Protein AF-A0A7S2F363-F1 (afdb_monomer)

Mean predicted aligned error: 21.93 Å

pLDDT: mean 71.65, std 20.18, range [25.98, 97.44]

Foldseek 3Di:
DDDDDDDDDDDDDDDDDDDDDDDDDDDDDDDDDDDDDDDDDPVPPVVVVVVVVVVVVVVVVVVVVVVVVVVVPPPPVVPVPVVVVVVVVVVVVVVVVVVVVVVVVVVVVVVVVVVVVVVVVVVVVVVVVVVVVVVVVVVVVVVVVVVVVVVVVVVVVVVVVVVVVVVVVVVVVVVVVVLVVVLVVLVVLLVVLVVQLVVLVVVLVVLVVVLVVLVVVLVVLVVQLVVLVVLLVVLVVQLVVLVVQLVVLVVVLVVLVVVLVVLVVVPDDPDDDDDPVSVVVSVVSVVVSVVSVVSSVVSVVSNVVSVVSNVVSVVSSVVSVVVSVVSVVVSVVSVVVSVVSVVVSVVSVVSSVVSVVVSVVVVVVVVVVVVVVVVVVVVVPPVVVVVVPDDDDDPVVVCVVVVVPPPDDPPPVPVVVVVVVVVVVVVCVPPPD

Organism: NCBI:txid41880

Secondary structure (DSSP, 8-state):
----------------------------------------TTTTHHHHHHHHHHHHHHHHHHHHHHHHHHHHSSSSSSHHHHHHHHHHHHHHHHHHHHHHHHHHHHHHHHHHHHHHHHHHHHHHHHHHHHHHHHHHHHHHHHHHHHHHHHHHHHHHHHHHHHHHHHHHHHHHHHHHHHHHHHHHHHHHHHHHHHHHHHHHHHHHHHHHHHHHHHHHHHHHHHHHHHHHHHHHHHHHHHHHHHHHHHHHHHHHHHHHHHHHHHHHHHH--TTSPPPHHHHHHHHHHHHHHHHHHHHHHHHHHHHHHHHHHHHHHHHHHHHHHHHHHHHHHHHHHHHHHHHHHHHHHHHHHHHHHHHHHHHHHHHHHHHHHHHHHHHHHHHHT-HHHHTT-S--S-THHHHTTGGGS---TTTHHHHHHHHHHHHHHHHHHHHT-

Solvent-accessible surface area (backbone atoms only — not comparable to full-atom values): 24637 Å² total; per-residue (Å²): 142,85,76,90,84,83,86,83,87,88,90,83,91,83,92,87,79,91,78,91,82,88,88,82,87,95,84,86,83,87,87,84,91,86,88,88,86,88,87,69,87,77,68,60,71,74,54,59,69,62,54,64,61,59,56,61,65,54,62,60,60,58,56,62,59,60,61,61,60,63,66,64,63,66,66,64,68,67,66,64,64,66,63,62,62,62,59,58,57,56,57,56,62,52,53,56,61,50,51,57,52,52,53,54,51,54,54,51,52,52,51,54,53,50,52,52,52,51,51,50,52,53,50,53,53,49,51,51,49,52,53,50,52,52,50,52,50,52,51,52,51,51,49,53,53,49,52,54,49,51,54,50,50,50,52,50,48,52,52,50,52,50,49,53,49,53,53,52,53,49,50,51,51,52,53,52,52,51,50,54,51,52,50,50,52,51,55,51,48,39,51,52,35,47,52,53,31,54,52,39,52,51,56,47,49,55,50,49,60,50,46,54,52,46,52,54,50,36,53,53,33,50,52,52,31,52,51,30,50,50,49,31,49,55,26,48,54,47,31,52,51,27,50,52,48,23,53,49,32,42,51,50,21,52,51,41,43,52,48,41,51,48,53,52,66,72,68,55,61,99,85,60,85,79,51,73,67,61,51,50,55,50,51,53,41,48,52,52,25,50,54,32,44,50,51,20,51,53,27,48,53,50,26,54,55,25,52,53,46,31,53,51,27,50,54,47,32,51,53,34,48,53,53,32,54,52,40,51,49,53,48,53,52,48,51,54,53,47,55,53,42,51,50,54,32,51,55,31,48,52,48,33,52,52,47,51,51,51,55,54,51,49,54,52,52,50,51,52,52,49,50,53,51,48,55,48,49,54,62,73,64,41,71,83,62,63,76,73,71,66,90,67,76,71,69,64,75,75,48,60,70,62,64,72,77,64,85,55,93,78,61,69,68,59,59,54,54,56,52,51,53,56,54,53,52,52,52,47,71,74,64,78,118

Radius of gyration: 97.36 Å; Cα contacts (8 Å, |Δi|>4): 107; chains: 1; bounding box: 162×43×306 Å

Sequence (433 aa):
YAEAKAAPAPPAQHIAGAGSETDTFAAAIAKANTQAQPVSTEQMQARDELMMKRQKEADERAREFMAIKIEQSMTSAAMTKEKAEDEAILMAGERIRAEERAEAASAKAKILKQEAANAATARAMAEQRAANAAAEIANAEAYKAATARQEAEEAAAFARAAIARAEAEAAAAAAKAKMFEDEAAQAARLRADSEALAKAQADLKDLEDVRERRNGEVEMRKQSYLAAKEELKIATDWQAQCRAAEKAASAEAQSEVRGAVSQYMLKVPKFKPIDAATAAAAAESNAHAIAKMQAAAAASIARTQADDRLATANARLAAEGEALSKAEADVTALEWIRARRQQDVEDKMRAVNRTEQLLHADDVKQRAQAAVKEARAEMEDTPKLKAASEPTKPFWEKHAETLREFASPTGAGLVTAAGLCAVFVMRKVLTGV

Structure (mmCIF, N/CA/C/O backbone):
data_AF-A0A7S2F363-F1
#
_entry.id   AF-A0A7S2F363-F1
#
loop_
_atom_site.group_PDB
_atom_site.id
_atom_site.type_symbol
_atom_site.label_atom_id
_atom_site.label_alt_id
_atom_site.label_comp_id
_atom_site.label_asym_id
_atom_site.label_entity_id
_atom_site.label_seq_id
_atom_site.pdbx_PDB_ins_code
_atom_site.Cartn_x
_atom_site.Cartn_y
_atom_site.Cartn_z
_atom_site.occupancy
_atom_site.B_iso_or_equiv
_atom_site.auth_seq_id
_atom_site.auth_comp_id
_atom_site.auth_asym_id
_atom_site.auth_atom_id
_atom_site.pdbx_PDB_model_num
ATOM 1 N N . TYR A 1 1 ? 16.192 -12.929 -134.058 1.00 30.72 1 TYR A N 1
ATOM 2 C CA . TYR A 1 1 ? 14.959 -12.149 -133.867 1.00 30.72 1 TYR A CA 1
ATOM 3 C C . TYR A 1 1 ? 15.319 -10.959 -133.010 1.00 30.72 1 TYR A C 1
ATOM 5 O O . TYR A 1 1 ? 15.537 -11.147 -131.828 1.00 30.72 1 TYR A O 1
ATOM 13 N N . ALA A 1 2 ? 15.489 -9.738 -133.467 1.00 35.12 2 ALA A N 1
ATOM 14 C CA . ALA A 1 2 ? 15.580 -9.026 -134.741 1.00 35.12 2 ALA A CA 1
ATOM 15 C C . ALA A 1 2 ? 15.988 -7.618 -134.234 1.00 35.12 2 ALA A C 1
ATOM 17 O O . ALA A 1 2 ? 15.571 -7.237 -133.145 1.00 35.12 2 ALA A O 1
ATOM 18 N N . GLU A 1 3 ? 16.795 -6.772 -134.840 1.00 33.91 3 GLU A N 1
ATOM 19 C CA . GLU A 1 3 ? 17.474 -6.663 -136.121 1.00 33.91 3 GLU A CA 1
ATOM 20 C C . GLU A 1 3 ? 18.351 -5.400 -135.923 1.00 33.91 3 GLU A C 1
ATOM 22 O O . GLU A 1 3 ? 17.949 -4.487 -135.209 1.00 33.91 3 GLU A O 1
ATOM 27 N N . ALA A 1 4 ? 19.628 -5.427 -136.314 1.00 33.91 4 ALA A N 1
ATOM 28 C CA . ALA A 1 4 ? 20.129 -4.789 -137.545 1.00 33.91 4 ALA A CA 1
ATOM 29 C C . ALA A 1 4 ? 20.331 -3.265 -137.386 1.00 33.91 4 ALA A C 1
ATOM 31 O O . ALA A 1 4 ? 19.511 -2.584 -136.798 1.00 33.91 4 ALA A O 1
ATOM 32 N N . LYS A 1 5 ? 21.363 -2.600 -137.905 1.00 37.81 5 LYS A N 1
ATOM 33 C CA . LYS A 1 5 ? 22.385 -2.839 -138.947 1.00 37.81 5 LYS A CA 1
ATOM 34 C C . LYS A 1 5 ? 23.301 -1.585 -138.853 1.00 37.81 5 LYS A C 1
ATOM 36 O O . LYS A 1 5 ? 22.843 -0.560 -138.371 1.00 37.81 5 LYS A O 1
ATOM 41 N N . ALA A 1 6 ? 24.553 -1.510 -139.284 1.00 31.09 6 ALA A N 1
ATOM 42 C CA . ALA A 1 6 ? 25.345 -2.340 -140.170 1.00 31.09 6 ALA A CA 1
ATOM 43 C C . ALA A 1 6 ? 26.842 -2.074 -139.904 1.00 31.09 6 ALA A C 1
ATOM 45 O O . ALA A 1 6 ? 27.252 -0.950 -139.625 1.00 31.09 6 ALA A O 1
ATOM 46 N N . ALA A 1 7 ? 27.633 -3.134 -140.023 1.00 30.81 7 ALA A N 1
ATOM 47 C CA . ALA A 1 7 ? 29.084 -3.142 -140.221 1.00 30.81 7 ALA A CA 1
ATOM 48 C C . ALA A 1 7 ? 29.372 -3.129 -141.758 1.00 30.81 7 ALA A C 1
ATOM 50 O O . ALA A 1 7 ? 28.411 -3.016 -142.521 1.00 30.81 7 ALA A O 1
ATOM 51 N N . PRO A 1 8 ? 30.558 -3.509 -142.282 1.00 47.50 8 PRO A N 1
ATOM 52 C CA . PRO A 1 8 ? 31.946 -3.053 -142.074 1.00 47.50 8 PRO A CA 1
ATOM 53 C C . PRO A 1 8 ? 32.723 -2.821 -143.416 1.00 47.50 8 PRO A C 1
ATOM 55 O O . PRO A 1 8 ? 32.196 -3.067 -144.493 1.00 47.50 8 PRO A O 1
ATOM 58 N N . ALA A 1 9 ? 34.024 -2.495 -143.298 1.00 29.30 9 ALA A N 1
ATOM 59 C CA . ALA A 1 9 ? 35.161 -2.971 -144.129 1.00 29.30 9 ALA A CA 1
ATOM 60 C C . ALA A 1 9 ? 35.413 -2.414 -145.575 1.00 29.30 9 ALA A C 1
ATOM 62 O O . ALA A 1 9 ? 34.496 -1.917 -146.220 1.00 29.30 9 ALA A O 1
ATOM 63 N N . PRO A 1 10 ? 36.684 -2.463 -146.070 1.00 53.19 10 PRO A N 1
ATOM 64 C CA . PRO A 1 10 ? 37.189 -1.856 -147.325 1.00 53.19 10 PRO A CA 1
ATOM 65 C C . PRO A 1 10 ? 36.992 -2.812 -148.536 1.00 53.19 10 PRO A C 1
ATOM 67 O O . PRO A 1 10 ? 36.489 -3.913 -148.299 1.00 53.19 10 PRO A O 1
ATOM 70 N N . PRO A 1 11 ? 37.344 -2.488 -149.815 1.00 43.69 11 PRO A N 1
ATOM 71 C CA . PRO A 1 11 ? 38.712 -2.707 -150.341 1.00 43.69 11 PRO A CA 1
ATOM 72 C C . PRO A 1 11 ? 39.072 -1.918 -151.644 1.00 43.69 11 PRO A C 1
ATOM 74 O O . PRO A 1 11 ? 38.485 -0.898 -151.986 1.00 43.69 11 PRO A O 1
ATOM 77 N N . ALA A 1 12 ? 40.101 -2.420 -152.329 1.00 28.88 12 ALA A N 1
ATOM 78 C CA . ALA A 1 12 ? 40.838 -1.920 -153.480 1.00 28.88 12 ALA A CA 1
ATOM 79 C C . ALA A 1 12 ? 40.192 -2.115 -154.879 1.00 28.88 12 ALA A C 1
ATOM 81 O O . ALA A 1 12 ? 39.302 -2.938 -155.051 1.00 28.88 12 ALA A O 1
ATOM 82 N N . GLN A 1 13 ? 40.826 -1.442 -155.860 1.00 32.53 13 GLN A N 1
ATOM 83 C CA . GLN A 1 13 ? 41.046 -1.798 -157.283 1.00 32.53 13 GLN A CA 1
ATOM 84 C C . GLN A 1 13 ? 39.892 -1.768 -158.309 1.00 32.53 13 GLN A C 1
ATOM 86 O O . GLN A 1 13 ? 38.873 -2.414 -158.134 1.00 32.53 13 GLN A O 1
ATOM 91 N N . HIS A 1 14 ? 40.139 -1.069 -159.435 1.00 29.86 14 HIS A N 1
ATOM 92 C CA . HIS A 1 14 ? 40.053 -1.493 -160.860 1.00 29.86 14 HIS A CA 1
ATOM 93 C C . HIS A 1 14 ? 40.362 -0.246 -161.740 1.00 29.86 14 HIS A C 1
ATOM 95 O O . HIS A 1 14 ? 39.794 0.811 -161.495 1.00 29.86 14 HIS A O 1
ATOM 101 N N . ILE A 1 15 ? 41.429 -0.175 -162.555 1.00 33.16 15 ILE A N 1
ATOM 102 C CA . ILE A 1 15 ? 41.731 -0.800 -163.871 1.00 33.16 15 ILE A CA 1
ATOM 103 C C . ILE A 1 15 ? 40.830 -0.316 -165.025 1.00 33.16 15 ILE A C 1
ATOM 105 O O . ILE A 1 15 ? 39.644 -0.620 -165.023 1.00 33.16 15 ILE A O 1
ATOM 109 N N . ALA A 1 16 ? 41.446 0.320 -166.039 1.00 32.62 16 ALA A N 1
ATOM 110 C CA . ALA A 1 16 ? 41.262 0.137 -167.501 1.00 32.62 16 ALA A CA 1
ATOM 111 C C . ALA A 1 16 ? 42.072 1.234 -168.243 1.00 32.62 16 ALA A C 1
ATOM 113 O O . ALA A 1 16 ? 42.054 2.374 -167.796 1.00 32.62 16 ALA A O 1
ATOM 114 N N . GLY A 1 17 ? 42.806 1.037 -169.345 1.00 31.83 17 GLY A N 1
ATOM 115 C CA . GLY A 1 17 ? 43.078 -0.094 -170.246 1.00 31.83 17 GLY A CA 1
ATOM 116 C C . GLY A 1 17 ? 44.178 0.334 -171.255 1.00 31.83 17 GLY A C 1
ATOM 117 O O . GLY A 1 17 ? 44.363 1.531 -171.453 1.00 31.83 17 GLY A O 1
ATOM 118 N N . ALA A 1 18 ? 45.050 -0.593 -171.691 1.00 29.47 18 ALA A N 1
ATOM 119 C CA . ALA A 1 18 ? 45.116 -1.201 -173.049 1.00 29.47 18 ALA A CA 1
ATOM 120 C C . ALA A 1 18 ? 45.854 -0.330 -174.104 1.00 29.47 18 ALA A C 1
ATOM 122 O O . ALA A 1 18 ? 45.587 0.861 -174.163 1.00 29.47 18 ALA A O 1
ATOM 123 N N . GLY A 1 19 ? 46.773 -0.772 -174.982 1.00 29.69 19 GLY A N 1
ATOM 124 C 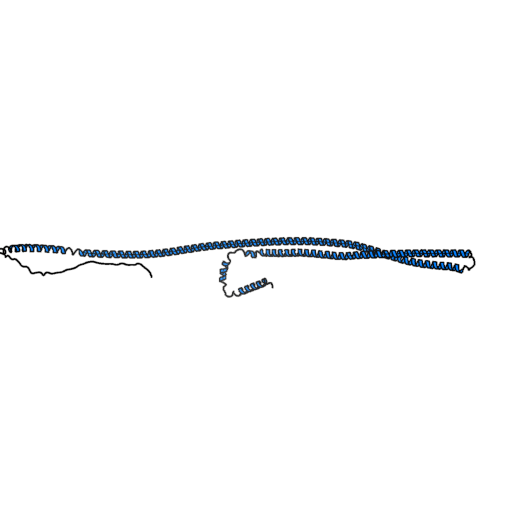CA . GLY A 1 19 ? 47.445 -2.034 -175.396 1.00 29.69 19 GLY A CA 1
ATOM 125 C C . GLY A 1 19 ? 48.731 -1.627 -176.188 1.00 29.69 19 GLY A C 1
ATOM 126 O O . GLY A 1 19 ? 48.880 -0.440 -176.476 1.00 29.69 19 GLY A O 1
ATOM 127 N N . SER A 1 20 ? 49.815 -2.414 -176.346 1.00 32.28 20 SER A N 1
ATOM 128 C CA . SER A 1 20 ? 50.048 -3.576 -177.258 1.00 32.28 20 SER A CA 1
ATOM 129 C C . SER A 1 20 ? 49.763 -3.232 -178.747 1.00 32.28 20 SER A C 1
ATOM 131 O O . SER A 1 20 ? 48.789 -2.536 -179.001 1.00 32.28 20 SER A O 1
ATOM 133 N N . GLU A 1 21 ? 50.532 -3.538 -179.809 1.00 34.28 21 GLU A N 1
ATOM 134 C CA . GLU A 1 21 ? 51.587 -4.506 -180.216 1.00 34.28 21 GLU A CA 1
ATOM 135 C C . GLU A 1 21 ? 52.270 -3.942 -181.506 1.00 34.28 21 GLU A C 1
ATOM 137 O O . GLU A 1 21 ? 51.662 -3.134 -182.204 1.00 34.28 21 GLU A O 1
ATOM 142 N N . THR A 1 22 ? 53.587 -4.051 -181.738 1.00 42.12 22 THR A N 1
ATOM 143 C CA . THR A 1 22 ? 54.342 -5.023 -182.587 1.00 42.12 22 THR A CA 1
ATOM 144 C C . THR A 1 22 ? 53.749 -5.496 -183.931 1.00 42.12 22 THR A C 1
ATOM 146 O O . THR A 1 22 ? 52.581 -5.848 -184.012 1.00 42.12 22 THR A O 1
ATOM 149 N N . ASP A 1 23 ? 54.669 -5.628 -184.911 1.00 30.81 23 ASP A N 1
ATOM 150 C CA . ASP A 1 23 ? 54.629 -6.411 -186.169 1.00 30.81 23 ASP A CA 1
ATOM 151 C C . ASP A 1 23 ? 53.897 -5.769 -187.378 1.00 30.81 23 ASP A C 1
ATOM 153 O O . ASP A 1 23 ? 52.834 -5.194 -187.235 1.00 30.81 23 ASP A O 1
ATOM 157 N N . THR A 1 24 ? 54.357 -5.801 -188.641 1.00 35.69 24 THR A N 1
ATOM 158 C CA . THR A 1 24 ? 55.306 -6.686 -189.337 1.00 35.69 24 THR A CA 1
ATOM 159 C C . THR A 1 24 ? 55.639 -6.152 -190.763 1.00 35.69 24 THR A C 1
ATOM 161 O O . THR A 1 24 ? 54.810 -5.511 -191.398 1.00 35.69 24 THR A O 1
ATOM 164 N N . PHE A 1 25 ? 56.824 -6.512 -191.288 1.00 25.98 25 PHE A N 1
ATOM 165 C CA . PHE A 1 25 ? 57.025 -7.213 -192.581 1.00 25.98 25 PHE A CA 1
ATOM 166 C C . PHE A 1 25 ? 57.008 -6.454 -193.927 1.00 25.98 25 PHE A C 1
ATOM 168 O O . PHE A 1 25 ? 56.018 -5.904 -194.400 1.00 25.98 25 PHE A O 1
ATOM 175 N N . ALA A 1 26 ? 58.144 -6.579 -194.619 1.00 29.16 26 ALA A N 1
ATOM 176 C CA . ALA A 1 26 ? 58.324 -6.319 -196.036 1.00 29.16 26 ALA A CA 1
ATOM 177 C C . ALA A 1 26 ? 57.862 -7.530 -196.872 1.00 29.16 26 ALA A C 1
ATOM 179 O O . ALA A 1 26 ? 58.549 -8.547 -196.905 1.00 29.16 26 ALA A O 1
ATOM 180 N N . ALA A 1 27 ? 56.737 -7.397 -197.581 1.00 30.34 27 ALA A N 1
ATOM 181 C CA . ALA A 1 27 ? 56.429 -8.131 -198.815 1.00 30.34 27 ALA A CA 1
ATOM 182 C C . ALA A 1 27 ? 55.226 -7.491 -199.538 1.00 30.34 27 ALA A C 1
ATOM 184 O O . ALA A 1 27 ? 54.081 -7.871 -199.318 1.00 30.34 27 ALA A O 1
ATOM 185 N N . ALA A 1 28 ? 55.490 -6.540 -200.437 1.00 29.30 28 ALA A N 1
ATOM 186 C CA . ALA A 1 28 ? 54.578 -6.195 -201.529 1.00 29.30 28 ALA A CA 1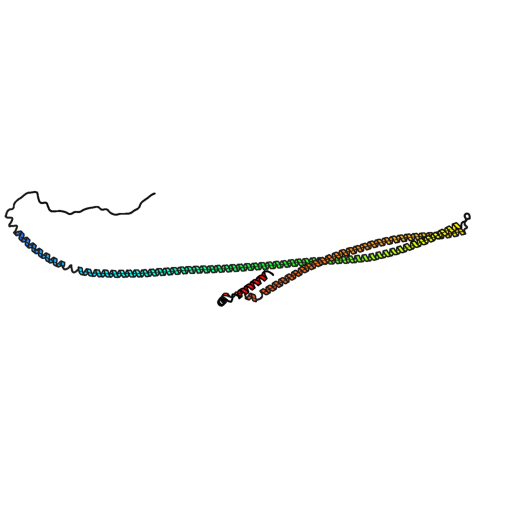
ATOM 187 C C . ALA A 1 28 ? 55.383 -5.634 -202.715 1.00 29.30 28 ALA A C 1
ATOM 189 O O . ALA A 1 28 ? 55.576 -4.429 -202.854 1.00 29.30 28 ALA A O 1
ATOM 190 N N . ILE A 1 29 ? 55.868 -6.539 -203.571 1.00 30.20 29 ILE A N 1
ATOM 191 C CA . ILE A 1 29 ? 56.180 -6.252 -204.976 1.00 30.20 29 ILE A CA 1
ATOM 192 C C . ILE A 1 29 ? 55.090 -6.900 -205.844 1.00 30.20 29 ILE A C 1
ATOM 194 O O . ILE A 1 29 ? 54.723 -8.050 -205.619 1.00 30.20 29 ILE A O 1
ATOM 198 N N . ALA A 1 30 ? 54.697 -6.142 -206.878 1.00 32.69 30 ALA A N 1
ATOM 199 C CA . ALA A 1 30 ? 53.810 -6.421 -208.017 1.00 32.69 30 ALA A CA 1
ATOM 200 C C . ALA A 1 30 ? 52.297 -6.276 -207.730 1.00 32.69 30 ALA A C 1
ATOM 202 O O . ALA A 1 30 ? 51.738 -6.999 -206.921 1.00 32.69 30 ALA A O 1
ATOM 203 N N . LYS A 1 31 ? 51.543 -5.394 -208.411 1.00 32.84 31 LYS A N 1
ATOM 204 C CA . LYS A 1 31 ? 51.574 -5.116 -209.859 1.00 32.84 31 LYS A CA 1
ATOM 205 C C . LYS A 1 31 ? 50.820 -3.811 -210.200 1.00 32.84 31 LYS A C 1
ATOM 207 O O . LYS A 1 31 ? 49.642 -3.722 -209.885 1.00 32.84 31 LYS A O 1
ATOM 212 N N . ALA A 1 32 ? 51.454 -2.877 -210.923 1.00 30.23 32 ALA A N 1
ATOM 213 C CA . ALA A 1 32 ? 50.827 -2.050 -211.971 1.00 30.23 32 ALA A CA 1
ATOM 214 C C . ALA A 1 32 ? 51.894 -1.278 -212.789 1.00 30.23 32 ALA A C 1
ATOM 216 O O . ALA A 1 32 ? 52.526 -0.345 -212.310 1.00 30.23 32 ALA A O 1
ATOM 217 N N . ASN A 1 33 ? 52.075 -1.735 -214.029 1.00 31.98 33 ASN A N 1
ATOM 218 C CA . ASN A 1 33 ? 52.731 -1.128 -215.204 1.00 31.98 33 ASN A CA 1
ATOM 219 C C . ASN A 1 33 ? 52.212 0.313 -215.471 1.00 31.98 33 ASN A C 1
ATOM 221 O O . ASN A 1 33 ? 51.023 0.541 -215.285 1.00 31.98 33 ASN A O 1
ATOM 225 N N . THR A 1 34 ? 52.950 1.347 -215.901 1.00 35.16 34 THR A N 1
ATOM 226 C CA . THR A 1 34 ? 53.708 1.641 -217.153 1.00 35.16 34 THR A CA 1
ATOM 227 C C . THR A 1 34 ? 54.268 3.087 -216.974 1.00 35.16 34 THR A C 1
ATOM 229 O O . THR A 1 34 ? 53.689 3.835 -216.197 1.00 35.16 34 THR A O 1
ATOM 232 N N . GLN A 1 35 ? 55.380 3.584 -217.536 1.00 31.14 35 GLN A N 1
ATOM 233 C CA . GLN A 1 35 ? 55.722 3.836 -218.946 1.00 31.14 35 GLN A CA 1
ATOM 234 C C . GLN A 1 35 ? 57.232 4.162 -219.069 1.00 31.14 35 GLN A C 1
ATOM 236 O O . GLN A 1 35 ? 57.840 4.712 -218.155 1.00 31.14 35 GLN A O 1
ATOM 241 N N . ALA A 1 36 ? 57.815 3.825 -220.220 1.00 38.19 36 ALA A N 1
ATOM 242 C CA . ALA A 1 36 ? 59.229 3.954 -220.574 1.00 38.19 36 ALA A CA 1
ATOM 243 C C . ALA A 1 36 ? 59.560 5.274 -221.293 1.00 38.19 36 ALA A C 1
ATOM 245 O O . ALA A 1 36 ? 58.709 5.742 -222.041 1.00 38.19 36 ALA A O 1
ATOM 246 N N . GLN A 1 37 ? 60.811 5.760 -221.197 1.00 29.47 37 GLN A N 1
ATOM 247 C CA . GLN A 1 37 ? 61.539 6.421 -222.303 1.00 29.47 37 GLN A CA 1
ATOM 248 C C . GLN A 1 37 ? 63.076 6.240 -222.168 1.00 29.47 37 GLN A C 1
ATOM 250 O O . GLN A 1 37 ? 63.566 6.169 -221.039 1.00 29.47 37 GLN A O 1
ATOM 255 N N . PRO A 1 38 ? 63.837 6.120 -223.282 1.00 49.56 38 PRO A N 1
ATOM 256 C CA . PRO A 1 38 ? 65.242 5.705 -223.277 1.00 49.56 38 PRO A CA 1
ATOM 257 C C . PRO A 1 38 ? 66.269 6.852 -223.388 1.00 49.56 38 PRO A C 1
ATOM 259 O O . PRO A 1 38 ? 65.969 7.970 -223.795 1.00 49.56 38 PRO A O 1
ATOM 262 N N . VAL A 1 39 ? 67.503 6.490 -223.027 1.00 49.31 39 VAL A N 1
ATOM 263 C CA . VAL A 1 39 ? 68.732 7.285 -222.853 1.00 49.31 39 VAL A CA 1
ATOM 264 C C . VAL A 1 39 ? 69.533 7.396 -224.162 1.00 49.31 39 VAL A C 1
ATOM 266 O O . VAL A 1 39 ? 69.540 6.447 -224.946 1.00 49.31 39 VAL A O 1
ATOM 269 N N . SER A 1 40 ? 70.267 8.503 -224.368 1.00 45.41 40 SER A N 1
ATOM 270 C CA . SER A 1 40 ? 71.286 8.642 -225.425 1.00 45.41 40 SER A CA 1
ATOM 271 C C . SER A 1 40 ? 72.722 8.542 -224.879 1.00 45.41 40 SER A C 1
ATOM 273 O O . SER A 1 40 ? 73.025 8.896 -223.738 1.00 45.41 40 SER A O 1
ATOM 275 N N . THR A 1 41 ? 73.622 8.023 -225.712 1.00 53.53 41 THR A N 1
ATOM 276 C CA . THR A 1 41 ? 74.965 7.513 -225.383 1.00 53.53 41 THR A CA 1
ATOM 277 C C . THR A 1 41 ? 76.040 8.558 -225.057 1.00 53.53 41 THR A C 1
ATOM 279 O O . THR A 1 41 ? 77.152 8.175 -224.709 1.00 53.53 41 THR A O 1
ATOM 282 N N . GLU A 1 42 ? 75.733 9.855 -225.072 1.00 54.81 42 GLU A N 1
ATOM 283 C CA . GLU A 1 42 ? 76.692 10.914 -224.694 1.00 54.81 42 GLU A CA 1
ATOM 284 C C . GLU A 1 42 ? 76.651 11.277 -223.194 1.00 54.81 42 GLU A C 1
ATOM 286 O O . GLU A 1 42 ? 77.565 11.922 -222.685 1.00 54.81 42 GLU A O 1
ATOM 291 N N . GLN A 1 43 ? 75.661 10.786 -222.432 1.00 52.47 43 GLN A N 1
ATOM 292 C CA . GLN A 1 43 ? 75.532 11.034 -220.982 1.00 52.47 43 GLN A CA 1
ATOM 293 C C . GLN A 1 43 ? 76.350 10.085 -220.080 1.00 52.47 43 GLN A C 1
ATOM 295 O O . GLN A 1 43 ? 76.304 10.204 -218.855 1.00 52.47 43 GLN A O 1
ATOM 300 N N . MET A 1 44 ? 77.116 9.151 -220.651 1.00 54.75 44 MET A N 1
ATOM 301 C CA . MET A 1 44 ? 77.871 8.154 -219.877 1.00 54.75 44 MET A CA 1
ATOM 302 C C . MET A 1 44 ? 79.296 8.608 -219.527 1.00 54.75 44 MET A C 1
ATOM 304 O O . MET A 1 44 ? 79.763 8.330 -218.430 1.00 54.75 44 MET A O 1
ATOM 308 N N . GLN A 1 45 ? 79.970 9.366 -220.399 1.00 58.00 45 GLN A N 1
ATOM 309 C CA . GLN A 1 45 ? 81.388 9.713 -220.203 1.00 58.00 45 GLN A CA 1
ATOM 310 C C . GLN A 1 45 ? 81.614 10.963 -219.333 1.00 58.00 45 GLN A C 1
ATOM 312 O O . GLN A 1 45 ? 82.633 11.054 -218.660 1.00 58.00 45 GLN A O 1
ATOM 317 N N . ALA A 1 46 ? 80.637 11.871 -219.227 1.00 57.53 46 ALA A N 1
ATOM 318 C CA . ALA A 1 46 ? 80.722 13.030 -218.325 1.00 57.53 46 ALA A CA 1
ATOM 319 C C . ALA A 1 46 ? 80.346 12.714 -216.856 1.00 57.53 46 ALA A C 1
ATOM 321 O O . ALA A 1 46 ? 80.567 13.535 -215.965 1.00 57.53 46 ALA A O 1
ATOM 322 N N . ARG A 1 47 ? 79.776 11.530 -216.577 1.00 57.72 47 ARG A N 1
ATOM 323 C CA . ARG A 1 47 ? 79.351 11.110 -215.226 1.00 57.72 47 ARG A CA 1
ATOM 324 C C . ARG A 1 47 ? 80.474 10.442 -214.423 1.00 57.72 47 ARG A C 1
ATOM 326 O O . ARG A 1 47 ? 80.491 10.559 -213.197 1.00 57.72 47 ARG A O 1
ATOM 333 N N . ASP A 1 48 ? 81.424 9.797 -215.095 1.00 58.81 48 ASP A N 1
ATOM 334 C CA . ASP A 1 48 ? 82.458 8.992 -214.433 1.00 58.81 48 ASP A CA 1
ATOM 335 C C . ASP A 1 48 ? 83.648 9.829 -213.916 1.00 58.81 48 ASP A C 1
ATOM 337 O O . ASP A 1 48 ? 84.230 9.496 -212.883 1.00 58.81 48 ASP A O 1
ATOM 341 N N . GLU A 1 49 ? 83.947 10.993 -214.509 1.00 61.75 49 GLU A N 1
ATOM 342 C CA . GLU A 1 49 ? 84.999 11.896 -213.999 1.00 61.75 49 GLU A CA 1
ATOM 343 C C . GLU A 1 49 ? 84.608 12.644 -212.705 1.00 61.75 49 GLU A C 1
ATOM 345 O O . GLU A 1 49 ? 85.474 13.031 -211.916 1.00 61.75 49 GLU A O 1
ATOM 350 N N . LEU A 1 50 ? 83.310 12.808 -212.421 1.00 60.22 50 LEU A N 1
ATOM 351 C CA . LEU A 1 50 ? 82.820 13.534 -211.238 1.00 60.22 50 LEU A CA 1
ATOM 352 C C . LEU A 1 50 ? 82.750 12.649 -209.973 1.00 60.22 50 LEU A C 1
ATOM 354 O O . LEU A 1 50 ? 82.820 13.159 -208.853 1.00 60.22 50 LEU A O 1
ATOM 358 N N . MET A 1 51 ? 82.690 11.321 -210.131 1.00 60.94 51 MET A N 1
ATOM 359 C CA . MET A 1 51 ? 82.668 10.355 -209.019 1.00 60.94 51 MET A CA 1
ATOM 360 C C . MET A 1 51 ? 84.055 10.142 -208.386 1.00 60.94 51 MET A C 1
ATOM 362 O O . MET A 1 51 ? 84.161 10.027 -207.166 1.00 60.94 51 MET A O 1
ATOM 366 N N . MET A 1 52 ? 85.137 10.203 -209.169 1.00 63.56 52 MET A N 1
ATOM 367 C CA . MET A 1 52 ? 86.504 9.991 -208.659 1.00 63.56 52 MET A CA 1
ATOM 368 C C . MET A 1 52 ? 87.044 11.156 -207.809 1.00 63.56 52 MET A C 1
ATOM 370 O O . MET A 1 52 ? 87.906 10.948 -206.956 1.00 63.56 52 MET A O 1
ATOM 374 N N . LYS A 1 53 ? 86.514 12.378 -207.971 1.00 64.88 53 LYS A N 1
ATOM 375 C CA . LYS A 1 53 ? 86.893 13.535 -207.135 1.00 64.88 53 LYS A CA 1
ATOM 376 C C . LYS A 1 53 ? 86.242 13.521 -205.747 1.00 64.88 53 LYS A C 1
ATOM 378 O O . LYS A 1 53 ? 86.882 13.924 -204.784 1.00 64.88 53 LYS A O 1
ATOM 383 N N . ARG A 1 54 ? 85.016 12.999 -205.614 1.00 61.31 54 ARG A N 1
ATOM 384 C CA . ARG A 1 54 ? 84.303 12.921 -204.321 1.00 61.31 54 ARG A CA 1
ATOM 385 C C . ARG A 1 54 ? 84.780 11.785 -203.418 1.00 61.31 54 ARG A C 1
ATOM 387 O O . ARG A 1 54 ? 84.634 11.881 -202.205 1.00 61.31 54 ARG A O 1
ATOM 394 N N . GLN A 1 55 ? 85.384 10.742 -203.984 1.00 60.91 55 GLN A N 1
ATOM 395 C CA . GLN A 1 55 ? 85.922 9.628 -203.202 1.00 60.91 55 GLN A CA 1
ATOM 396 C C . GLN A 1 55 ? 87.182 10.031 -202.410 1.00 60.91 55 GLN A C 1
ATOM 398 O O . GLN A 1 55 ? 87.377 9.581 -201.287 1.00 60.91 55 GLN A O 1
ATOM 403 N N . LYS A 1 56 ? 88.014 10.930 -202.956 1.00 65.19 56 LYS A N 1
ATOM 404 C CA . LYS A 1 56 ? 89.289 11.330 -202.336 1.00 65.19 56 LYS A CA 1
ATOM 405 C C . LYS A 1 56 ? 89.133 12.288 -201.146 1.00 65.19 56 LYS A C 1
ATOM 407 O O . LYS A 1 56 ? 89.918 12.209 -200.212 1.00 65.19 56 LYS A O 1
ATOM 412 N N . GLU A 1 57 ? 88.103 13.135 -201.139 1.00 60.66 57 GLU A N 1
ATOM 413 C CA . GLU A 1 57 ? 87.807 14.044 -200.013 1.00 60.66 57 GLU A CA 1
ATOM 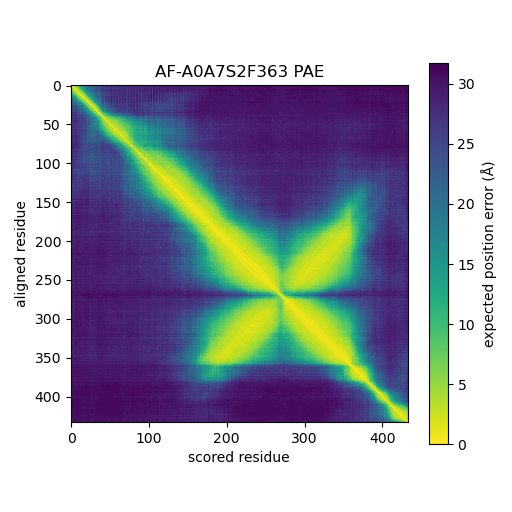414 C C . GLU A 1 57 ? 87.118 13.340 -198.823 1.00 60.66 57 GLU A C 1
ATOM 416 O O . GLU A 1 57 ? 87.113 13.864 -197.709 1.00 60.66 57 GLU A O 1
ATOM 421 N N . ALA A 1 58 ? 86.552 12.143 -199.024 1.00 61.91 58 ALA A N 1
ATOM 422 C CA . ALA A 1 58 ? 85.918 11.362 -197.958 1.00 61.91 58 ALA A CA 1
ATOM 423 C C . ALA A 1 58 ? 86.937 10.601 -197.084 1.00 61.91 58 ALA A C 1
ATOM 425 O O . ALA A 1 58 ? 86.743 10.490 -195.872 1.00 61.91 58 ALA A O 1
ATOM 426 N N . ASP A 1 59 ? 88.049 10.142 -197.666 1.00 61.16 59 ASP A N 1
ATOM 427 C CA . ASP A 1 59 ? 89.060 9.345 -196.955 1.00 61.16 59 ASP A CA 1
ATOM 428 C C . ASP A 1 59 ? 89.983 10.183 -196.049 1.00 61.16 59 ASP A C 1
ATOM 430 O O . ASP A 1 59 ? 90.525 9.670 -195.067 1.00 61.16 59 ASP A O 1
ATOM 434 N N . GLU A 1 60 ? 90.132 11.484 -196.316 1.00 63.78 60 GLU A N 1
ATOM 435 C CA . GLU A 1 60 ? 90.958 12.385 -195.497 1.00 63.78 60 GLU A CA 1
ATOM 436 C C . GLU A 1 60 ? 90.249 12.789 -194.187 1.00 63.78 60 GLU A C 1
ATOM 438 O O . GLU A 1 60 ? 90.862 12.777 -193.119 1.00 63.78 60 GLU A O 1
ATOM 443 N N . ARG A 1 61 ? 88.922 12.992 -194.213 1.00 60.94 61 ARG A N 1
ATOM 444 C CA . ARG A 1 61 ? 88.121 13.301 -193.006 1.00 60.94 61 ARG A CA 1
ATOM 445 C C . ARG A 1 61 ? 87.947 12.117 -192.049 1.00 60.94 61 ARG A C 1
ATOM 447 O O . ARG A 1 61 ? 87.728 12.320 -190.857 1.00 60.94 61 ARG A O 1
ATOM 454 N N . ALA A 1 62 ? 88.067 10.880 -192.533 1.00 62.53 62 ALA A N 1
ATOM 455 C CA . ALA A 1 62 ? 87.960 9.692 -191.685 1.00 62.53 62 ALA A CA 1
ATOM 456 C C . ALA A 1 62 ? 89.191 9.484 -190.777 1.00 62.53 62 ALA A C 1
ATOM 458 O O . ALA A 1 62 ? 89.068 8.891 -189.703 1.00 62.53 62 ALA A O 1
ATOM 459 N N . ARG A 1 63 ? 90.373 9.993 -191.161 1.00 63.50 63 ARG A N 1
ATOM 460 C CA . ARG A 1 63 ? 91.602 9.852 -190.355 1.00 63.50 63 ARG A CA 1
ATOM 461 C C . ARG A 1 63 ? 91.683 10.848 -189.200 1.00 63.50 63 ARG A C 1
ATOM 463 O O . ARG A 1 63 ? 92.156 10.476 -188.130 1.00 63.50 63 ARG A O 1
ATOM 470 N N . GLU A 1 64 ? 91.161 12.061 -189.361 1.00 61.28 64 GLU A N 1
ATOM 471 C CA . GLU A 1 64 ? 91.161 13.068 -188.288 1.00 61.28 64 GLU A CA 1
ATOM 472 C C . GLU A 1 64 ? 90.203 12.708 -187.134 1.00 61.28 64 GLU A C 1
ATOM 474 O O . GLU A 1 64 ? 90.488 12.997 -185.972 1.00 61.28 64 GLU A O 1
ATOM 479 N N . PHE A 1 65 ? 89.111 11.982 -187.405 1.00 64.25 65 PHE A N 1
ATOM 480 C CA . PHE A 1 65 ? 88.127 11.617 -186.374 1.00 64.25 65 PHE A CA 1
ATOM 481 C C . PHE A 1 65 ? 88.591 10.482 -185.437 1.00 64.25 65 PHE A C 1
ATOM 483 O O . PHE A 1 65 ? 88.169 10.412 -184.282 1.00 64.25 65 PHE A O 1
ATOM 490 N N . MET A 1 66 ? 89.480 9.594 -185.900 1.00 63.09 66 MET A N 1
ATOM 491 C CA . MET A 1 66 ? 90.017 8.495 -185.079 1.00 63.09 66 MET A CA 1
ATOM 492 C C . MET A 1 66 ? 91.107 8.955 -184.100 1.00 63.09 66 MET A C 1
ATOM 494 O O . MET A 1 66 ? 91.264 8.340 -183.047 1.00 63.09 66 MET A O 1
ATOM 498 N N . ALA A 1 67 ? 91.814 10.054 -184.389 1.00 58.75 67 ALA A N 1
ATOM 499 C CA . ALA A 1 67 ? 92.845 10.588 -183.498 1.00 58.75 67 ALA A CA 1
ATOM 500 C C . ALA A 1 67 ? 92.255 11.242 -182.230 1.00 58.75 67 ALA A C 1
ATOM 502 O O . ALA A 1 67 ? 92.780 11.047 -181.138 1.00 58.75 67 ALA A O 1
ATOM 503 N N . ILE A 1 68 ? 91.112 11.931 -182.336 1.00 61.28 68 ILE A N 1
ATOM 504 C CA . ILE A 1 68 ? 90.492 12.655 -181.206 1.00 61.28 68 ILE A CA 1
ATOM 505 C C . ILE A 1 68 ? 89.837 11.703 -180.183 1.00 61.28 68 ILE A C 1
ATOM 507 O O . ILE A 1 68 ? 89.770 12.000 -178.991 1.00 61.28 68 ILE A O 1
ATOM 511 N N . LYS A 1 69 ? 89.384 10.515 -180.604 1.00 59.69 69 LYS A N 1
ATOM 512 C CA . LYS A 1 69 ? 88.661 9.584 -179.718 1.00 59.69 69 LYS A CA 1
ATOM 513 C C . LYS A 1 69 ? 89.571 8.813 -178.750 1.00 59.69 69 LYS A C 1
ATOM 515 O O . LYS A 1 69 ? 89.087 8.326 -177.732 1.00 59.69 69 LYS A O 1
ATOM 520 N N . ILE A 1 70 ? 90.870 8.719 -179.040 1.00 60.34 70 ILE A N 1
ATOM 521 C CA . ILE A 1 70 ? 91.839 8.012 -178.187 1.00 60.34 70 ILE A CA 1
ATOM 522 C C . ILE A 1 70 ? 92.290 8.886 -177.000 1.00 60.34 70 ILE A C 1
ATOM 524 O O . ILE A 1 70 ? 92.545 8.358 -175.919 1.00 60.34 70 ILE A O 1
ATOM 528 N N . GLU A 1 71 ? 92.289 10.217 -177.128 1.00 56.56 71 GLU A N 1
ATOM 529 C CA . GLU A 1 71 ? 92.629 11.117 -176.011 1.00 56.56 71 GLU A CA 1
ATOM 530 C C . GLU A 1 71 ? 91.519 11.235 -174.949 1.00 56.56 71 GLU A C 1
ATOM 532 O O . GLU A 1 71 ? 91.818 11.419 -173.769 1.00 56.56 71 GLU A O 1
ATOM 537 N N . GLN A 1 72 ? 90.242 11.050 -175.305 1.00 56.00 72 GLN A N 1
ATOM 538 C CA . GLN A 1 72 ? 89.136 11.156 -174.337 1.00 56.00 72 GLN A CA 1
ATOM 539 C C . GLN A 1 72 ? 88.953 9.924 -173.429 1.00 56.00 72 GLN A C 1
ATOM 541 O O . GLN A 1 72 ? 88.341 10.048 -172.370 1.00 56.00 72 GLN A O 1
ATOM 546 N N . SER A 1 73 ? 89.483 8.744 -173.777 1.00 55.56 73 SER A N 1
ATOM 547 C CA . SER A 1 73 ? 89.298 7.530 -172.958 1.00 55.56 73 SER A CA 1
ATOM 548 C C . SER A 1 73 ? 90.333 7.340 -171.842 1.00 55.56 73 SER A C 1
ATOM 550 O O . SER A 1 73 ? 90.104 6.544 -170.935 1.00 55.56 73 SER A O 1
ATOM 552 N N . MET A 1 74 ? 91.465 8.051 -171.870 1.00 56.78 74 MET A N 1
ATOM 553 C CA . MET A 1 74 ? 92.529 7.901 -170.859 1.00 56.78 74 MET A CA 1
ATOM 554 C C . MET A 1 74 ? 92.291 8.750 -169.594 1.00 56.78 74 MET A C 1
ATOM 556 O O . MET A 1 74 ? 92.799 8.412 -168.528 1.00 56.78 74 MET A O 1
ATOM 560 N N . THR A 1 75 ? 91.485 9.815 -169.658 1.00 56.19 75 THR A N 1
ATOM 561 C CA . THR A 1 75 ? 91.240 10.730 -168.523 1.00 56.19 75 THR A CA 1
ATOM 562 C C . THR A 1 75 ? 90.059 10.337 -167.626 1.00 56.19 75 THR A C 1
ATOM 564 O O . THR A 1 75 ? 90.032 10.739 -166.465 1.00 56.19 75 THR A O 1
ATOM 567 N N . SER A 1 76 ? 89.113 9.500 -168.074 1.00 54.44 76 SER A N 1
ATOM 568 C CA . SER A 1 76 ? 87.969 9.089 -167.236 1.00 54.44 76 SER A CA 1
ATOM 569 C C . SER A 1 76 ? 88.267 7.925 -166.280 1.00 54.44 76 SER A C 1
ATOM 571 O O . SER A 1 76 ? 87.568 7.769 -165.284 1.00 54.44 76 SER A O 1
ATOM 573 N N . ALA A 1 77 ? 89.297 7.113 -166.543 1.00 55.00 77 ALA A N 1
ATOM 574 C CA . ALA A 1 77 ? 89.599 5.920 -165.742 1.00 55.00 77 ALA A CA 1
ATOM 575 C C . ALA A 1 77 ? 90.397 6.208 -164.451 1.00 55.00 77 ALA A C 1
ATOM 577 O O . ALA A 1 77 ? 90.366 5.403 -163.522 1.00 55.00 77 ALA A O 1
ATOM 578 N N . ALA A 1 78 ? 91.081 7.354 -164.351 1.00 53.56 78 ALA A N 1
ATOM 579 C CA . ALA A 1 78 ? 91.843 7.721 -163.151 1.00 53.56 78 ALA A CA 1
ATOM 580 C C . ALA A 1 78 ? 90.961 8.292 -162.015 1.00 53.56 78 ALA A C 1
ATOM 582 O O . ALA A 1 78 ? 91.270 8.094 -160.846 1.00 53.56 78 ALA A O 1
ATOM 583 N N . MET A 1 79 ? 89.824 8.924 -162.337 1.00 54.81 79 MET A N 1
ATOM 584 C CA . MET A 1 79 ? 88.953 9.621 -161.367 1.00 54.81 79 MET A CA 1
ATOM 585 C C . MET A 1 79 ? 87.979 8.707 -160.592 1.00 54.81 79 MET A C 1
ATOM 587 O O . MET A 1 79 ? 87.368 9.143 -159.618 1.00 54.81 79 MET A O 1
ATOM 591 N N . THR A 1 80 ? 87.800 7.443 -160.990 1.00 58.06 80 THR A N 1
ATOM 592 C CA . THR A 1 80 ? 86.847 6.518 -160.340 1.00 58.06 80 THR A CA 1
ATOM 593 C C . THR A 1 80 ? 87.437 5.705 -159.190 1.00 58.06 80 THR A C 1
ATOM 595 O O . THR A 1 80 ? 86.678 5.149 -158.403 1.00 58.06 80 THR A O 1
ATOM 598 N N . LYS A 1 81 ? 88.767 5.626 -159.059 1.00 54.19 81 LYS A N 1
ATOM 599 C CA . LYS A 1 81 ? 89.410 4.844 -157.989 1.00 54.19 81 LYS A CA 1
ATOM 600 C C . LYS A 1 81 ? 89.527 5.624 -156.672 1.00 54.19 81 LYS A C 1
ATOM 602 O O . LYS A 1 81 ? 89.376 5.034 -155.613 1.00 54.19 81 LYS A O 1
ATOM 607 N N . GLU A 1 82 ? 89.704 6.941 -156.743 1.00 55.50 82 GLU A N 1
ATOM 608 C CA . GLU A 1 82 ? 89.869 7.812 -155.568 1.00 55.50 82 GLU A CA 1
ATOM 609 C C . GLU A 1 82 ? 88.553 8.012 -154.786 1.00 55.50 82 GLU A C 1
ATOM 611 O O . GLU A 1 82 ? 88.554 8.055 -153.563 1.00 55.50 82 GLU A O 1
ATOM 616 N N . LYS A 1 83 ? 87.393 8.004 -155.460 1.00 56.56 83 LYS A N 1
ATOM 617 C CA . LYS A 1 83 ? 86.080 8.160 -154.801 1.00 56.56 83 LYS A CA 1
ATOM 618 C C . LYS A 1 83 ? 85.601 6.954 -153.980 1.00 56.56 83 LYS A C 1
ATOM 620 O O . LYS A 1 83 ? 84.705 7.121 -153.163 1.00 56.56 83 LYS A O 1
ATOM 625 N N . ALA A 1 84 ? 86.147 5.757 -154.195 1.00 58.75 84 ALA A N 1
ATOM 626 C CA . ALA A 1 84 ? 85.676 4.547 -153.513 1.00 58.75 84 ALA A CA 1
ATOM 627 C C . ALA A 1 84 ? 86.310 4.338 -152.123 1.00 58.75 84 ALA A C 1
ATOM 629 O O . ALA A 1 84 ? 85.739 3.635 -151.292 1.00 58.75 84 ALA A O 1
ATOM 630 N N . GLU A 1 85 ? 87.471 4.942 -151.852 1.00 59.78 85 GLU A N 1
ATOM 631 C CA . GLU A 1 85 ? 88.180 4.780 -150.573 1.00 59.78 85 GLU A CA 1
ATOM 632 C C . GLU A 1 85 ? 87.676 5.764 -149.494 1.00 59.78 85 GLU A C 1
ATOM 634 O O . GLU A 1 85 ? 87.587 5.389 -148.323 1.00 59.78 85 GLU A O 1
ATOM 639 N N . ASP A 1 86 ? 87.214 6.960 -149.877 1.00 58.66 86 ASP A N 1
ATOM 640 C CA . ASP A 1 86 ? 86.676 7.962 -148.940 1.00 58.66 86 ASP A CA 1
ATOM 641 C C . ASP A 1 86 ? 85.301 7.586 -148.341 1.00 58.66 86 ASP A C 1
ATOM 643 O O . ASP A 1 86 ? 84.994 7.928 -147.195 1.00 58.66 86 ASP A O 1
ATOM 647 N N . GLU A 1 87 ? 84.466 6.833 -149.065 1.00 59.53 87 GLU A N 1
ATOM 648 C CA . GLU A 1 87 ? 83.108 6.472 -148.618 1.00 59.53 87 GLU A CA 1
ATOM 649 C C . GLU A 1 87 ? 83.114 5.373 -147.527 1.00 59.53 87 GLU A C 1
ATOM 651 O O . GLU A 1 87 ? 82.244 5.332 -146.652 1.00 59.53 87 GLU A O 1
ATOM 656 N N . ALA A 1 88 ? 84.147 4.522 -147.500 1.00 61.59 88 ALA A N 1
ATOM 657 C CA . ALA A 1 88 ? 84.296 3.451 -146.510 1.00 61.59 88 ALA A CA 1
ATOM 658 C C . ALA A 1 88 ? 84.701 3.965 -145.112 1.00 61.59 88 ALA A C 1
ATOM 660 O O . ALA A 1 88 ? 84.275 3.407 -144.095 1.00 61.59 88 ALA A O 1
ATOM 661 N N . ILE A 1 89 ? 85.486 5.046 -145.041 1.00 61.03 89 ILE A N 1
ATOM 662 C CA . ILE A 1 89 ? 85.942 5.647 -143.774 1.00 61.03 89 ILE A CA 1
ATOM 663 C C . ILE A 1 89 ? 84.774 6.328 -143.038 1.00 61.03 89 ILE A C 1
ATOM 665 O O . ILE A 1 89 ? 84.674 6.260 -141.809 1.00 61.03 89 ILE A O 1
ATOM 669 N N . LEU A 1 90 ? 83.839 6.923 -143.781 1.00 64.38 90 LEU A N 1
ATOM 670 C CA . LEU A 1 90 ? 82.694 7.654 -143.233 1.00 64.38 90 LEU A CA 1
ATOM 671 C C . LEU A 1 90 ? 81.691 6.729 -142.514 1.00 64.38 90 LEU A C 1
ATOM 673 O O . LEU A 1 90 ? 81.244 7.037 -141.407 1.00 64.38 90 LEU A O 1
ATOM 677 N N . MET A 1 91 ? 81.426 5.544 -143.074 1.00 66.31 91 MET A N 1
ATOM 678 C CA . MET A 1 91 ? 80.507 4.545 -142.502 1.00 66.31 91 MET A CA 1
ATOM 679 C C . MET A 1 91 ? 81.031 3.909 -141.200 1.00 66.31 91 MET A C 1
ATOM 681 O O . MET A 1 91 ? 80.254 3.611 -140.287 1.00 66.31 91 MET A O 1
ATOM 685 N N . ALA A 1 92 ? 82.349 3.734 -141.061 1.00 61.41 92 ALA A N 1
ATOM 686 C CA . ALA A 1 92 ? 82.951 3.216 -139.828 1.00 61.41 92 ALA A CA 1
ATOM 687 C C . ALA A 1 92 ? 82.812 4.210 -138.655 1.00 61.41 92 ALA A C 1
ATOM 689 O O . ALA A 1 92 ? 82.526 3.808 -137.524 1.00 61.41 92 ALA A O 1
ATOM 690 N N . GLY A 1 93 ? 82.932 5.514 -138.931 1.00 61.66 93 GLY A N 1
ATOM 691 C CA . GLY A 1 93 ? 82.786 6.574 -137.929 1.00 61.66 93 GLY A CA 1
ATOM 692 C C . GLY A 1 93 ? 81.349 6.806 -137.441 1.00 61.66 93 GLY A C 1
ATOM 693 O O . GLY A 1 93 ? 81.148 7.389 -136.372 1.00 61.66 93 GLY A O 1
ATOM 694 N N . GLU A 1 94 ? 80.332 6.380 -138.192 1.00 68.00 94 GLU A N 1
ATOM 695 C CA . GLU A 1 94 ? 78.925 6.456 -137.768 1.00 68.00 94 GLU A CA 1
ATOM 696 C C . GLU A 1 94 ? 78.510 5.287 -136.871 1.00 68.00 94 GLU A C 1
ATOM 698 O O . GLU A 1 94 ? 77.745 5.485 -135.924 1.00 68.00 94 GLU A O 1
ATOM 703 N N . ARG A 1 95 ? 79.077 4.094 -137.090 1.00 63.00 95 ARG A N 1
ATOM 704 C CA . ARG A 1 95 ? 78.836 2.916 -136.243 1.00 63.00 95 ARG A CA 1
ATOM 705 C C . ARG A 1 95 ? 79.321 3.114 -134.805 1.00 63.00 95 ARG A C 1
ATOM 707 O O . ARG A 1 95 ? 78.562 2.853 -133.877 1.00 63.00 95 ARG A O 1
ATOM 714 N N . ILE A 1 96 ? 80.521 3.667 -134.625 1.00 65.69 96 ILE A N 1
ATOM 715 C CA . ILE A 1 96 ? 81.096 3.937 -133.293 1.00 65.69 96 ILE A CA 1
ATOM 716 C C . ILE A 1 96 ? 80.228 4.947 -132.519 1.00 65.69 96 ILE A C 1
ATOM 718 O O . ILE A 1 96 ? 79.880 4.728 -131.361 1.00 65.69 96 ILE A O 1
ATOM 722 N N . ARG A 1 97 ? 79.758 6.011 -133.187 1.00 66.12 97 ARG A N 1
ATOM 723 C CA . ARG A 1 97 ? 78.879 7.026 -132.573 1.00 66.12 97 ARG A CA 1
ATOM 724 C C . ARG A 1 97 ? 77.463 6.523 -132.258 1.00 66.12 97 ARG A C 1
ATOM 726 O O . ARG A 1 97 ? 76.751 7.167 -131.485 1.00 66.12 97 ARG A O 1
ATOM 733 N N . ALA A 1 98 ? 77.008 5.432 -132.873 1.00 66.69 98 ALA A N 1
ATOM 734 C CA . ALA A 1 98 ? 75.726 4.806 -132.547 1.00 66.69 98 ALA A CA 1
ATOM 735 C C . ALA A 1 98 ? 75.837 3.895 -131.312 1.00 66.69 98 ALA A C 1
ATOM 737 O O . ALA A 1 98 ? 74.937 3.893 -130.471 1.00 66.69 98 ALA A O 1
ATOM 738 N N . GLU A 1 99 ? 76.954 3.182 -131.175 1.00 68.00 99 GLU A N 1
ATOM 739 C CA . GLU A 1 99 ? 77.220 2.262 -130.065 1.00 68.00 99 GLU A CA 1
ATOM 740 C C . GLU A 1 99 ? 77.435 3.020 -128.741 1.00 68.00 99 GLU A C 1
ATOM 742 O O . GLU A 1 99 ? 76.767 2.725 -127.749 1.00 68.00 99 GLU A O 1
ATOM 747 N N . GLU A 1 100 ? 78.201 4.118 -128.752 1.00 69.56 100 GLU A N 1
ATOM 748 C CA . GLU A 1 100 ? 78.380 4.990 -127.574 1.00 69.56 100 GLU A CA 1
ATOM 749 C C . GLU A 1 100 ? 77.056 5.606 -127.075 1.00 69.56 100 GLU A C 1
ATOM 751 O O . GLU A 1 100 ? 76.829 5.755 -125.870 1.00 69.56 100 GLU A O 1
ATOM 756 N N . ARG A 1 101 ? 76.126 5.936 -127.985 1.00 68.12 101 ARG A N 1
ATOM 757 C CA . ARG A 1 101 ? 74.793 6.441 -127.605 1.00 68.12 101 ARG A CA 1
ATOM 758 C C . ARG A 1 101 ? 73.913 5.356 -126.988 1.00 68.12 101 ARG A C 1
ATOM 760 O O . ARG A 1 101 ? 73.126 5.663 -126.089 1.00 68.12 101 ARG A O 1
ATOM 767 N N . ALA A 1 102 ? 74.037 4.109 -127.440 1.00 68.31 102 ALA A N 1
ATOM 768 C CA . ALA A 1 102 ? 73.301 2.982 -126.875 1.00 68.31 102 ALA A CA 1
ATOM 769 C C . ALA A 1 102 ? 73.795 2.640 -125.457 1.00 68.31 102 ALA A C 1
ATOM 771 O O . ALA A 1 102 ? 72.980 2.422 -124.552 1.00 68.31 102 ALA A O 1
ATOM 772 N N . GLU A 1 103 ? 75.108 2.683 -125.224 1.00 71.31 103 GLU A N 1
ATOM 773 C CA . GLU A 1 103 ? 75.693 2.462 -123.897 1.00 71.31 103 GLU A CA 1
ATOM 774 C C . GLU A 1 103 ? 75.325 3.577 -122.907 1.00 71.31 103 GLU A C 1
ATOM 776 O O . GLU A 1 103 ? 74.890 3.292 -121.784 1.00 71.31 103 GLU A O 1
ATOM 781 N N . ALA A 1 104 ? 75.377 4.844 -123.334 1.00 68.88 104 ALA A N 1
ATOM 782 C CA . ALA A 1 104 ? 74.964 5.980 -122.508 1.00 68.88 104 ALA A CA 1
ATOM 783 C C . ALA A 1 104 ? 73.469 5.925 -122.129 1.00 68.88 104 ALA A C 1
ATOM 785 O O . ALA A 1 104 ? 73.098 6.241 -120.994 1.00 68.88 104 ALA A O 1
ATOM 786 N N . ALA A 1 105 ? 72.598 5.480 -123.043 1.00 68.75 105 ALA A N 1
ATOM 787 C CA . ALA A 1 105 ? 71.172 5.300 -122.765 1.00 68.75 105 ALA A CA 1
ATOM 788 C C . ALA A 1 105 ? 70.912 4.159 -121.762 1.00 68.75 105 ALA A C 1
ATOM 790 O O . ALA A 1 105 ? 70.097 4.314 -120.848 1.00 68.75 105 ALA A O 1
ATOM 791 N N . SER A 1 106 ? 71.641 3.045 -121.881 1.00 73.12 106 SER A N 1
ATOM 792 C CA . SER A 1 106 ? 71.557 1.904 -120.956 1.00 73.12 106 SER A CA 1
ATOM 793 C C . SER A 1 106 ? 72.032 2.267 -119.542 1.00 73.12 106 SER A C 1
ATOM 795 O O . SER A 1 106 ? 71.363 1.951 -118.551 1.00 73.12 106 SER A O 1
ATOM 797 N N . ALA A 1 107 ? 73.139 3.008 -119.427 1.00 69.25 107 ALA A N 1
ATOM 798 C CA . ALA A 1 107 ? 73.640 3.506 -118.146 1.00 69.25 107 ALA A CA 1
ATOM 799 C C . ALA A 1 107 ? 72.652 4.485 -117.486 1.00 69.25 107 ALA A C 1
ATOM 801 O O . ALA A 1 107 ? 72.338 4.350 -116.300 1.00 69.25 107 ALA A O 1
ATOM 802 N N . LYS A 1 108 ? 72.080 5.412 -118.266 1.00 75.44 108 LYS A N 1
ATOM 803 C CA . LYS A 1 108 ? 71.076 6.369 -117.778 1.00 75.44 108 LYS A CA 1
ATOM 804 C C . LYS A 1 108 ? 69.798 5.676 -117.293 1.00 75.44 108 LYS A C 1
ATOM 806 O O . LYS A 1 108 ? 69.261 6.048 -116.252 1.00 75.44 108 LYS A O 1
ATOM 811 N N . ALA A 1 109 ? 69.337 4.635 -117.988 1.00 74.50 109 ALA A N 1
ATOM 812 C CA . ALA A 1 109 ? 68.168 3.858 -117.574 1.00 74.50 109 ALA A CA 1
ATOM 813 C C . ALA A 1 109 ? 68.394 3.104 -116.249 1.00 74.50 109 ALA A C 1
ATOM 815 O O . ALA A 1 109 ? 67.487 3.033 -115.417 1.00 74.50 109 ALA A O 1
ATOM 816 N N . LYS A 1 110 ? 69.605 2.577 -116.016 1.00 78.50 110 LYS A N 1
ATOM 817 C CA . LYS A 1 110 ? 69.958 1.923 -114.742 1.00 78.50 110 LYS A CA 1
ATOM 818 C C . LYS A 1 110 ? 69.958 2.903 -113.569 1.00 78.50 110 LYS A C 1
ATOM 820 O O . LYS A 1 110 ? 69.404 2.573 -112.523 1.00 78.50 110 LYS A O 1
ATOM 825 N N . ILE A 1 111 ? 70.517 4.100 -113.753 1.00 77.44 111 ILE A N 1
ATOM 826 C CA . ILE A 1 111 ? 70.538 5.145 -112.715 1.00 77.44 111 ILE A CA 1
ATOM 827 C C . ILE A 1 111 ? 69.110 5.568 -112.356 1.00 77.44 111 ILE A C 1
ATOM 829 O O . ILE A 1 111 ? 68.746 5.534 -111.185 1.00 77.44 111 ILE A O 1
ATOM 833 N N . LEU A 1 112 ? 68.262 5.841 -113.352 1.00 80.00 112 LEU A N 1
ATOM 834 C CA . LEU A 1 112 ? 66.866 6.228 -113.116 1.00 80.00 112 LEU A CA 1
ATOM 835 C C . LEU A 1 112 ? 66.059 5.133 -112.401 1.00 80.00 112 LEU A C 1
ATOM 837 O O . LEU A 1 112 ? 65.231 5.430 -111.539 1.00 80.00 112 LEU A O 1
ATOM 841 N N . LYS A 1 113 ? 66.312 3.854 -112.712 1.00 80.44 113 LYS A N 1
ATOM 842 C CA . LYS A 1 113 ? 65.673 2.728 -112.014 1.00 80.44 113 LYS A CA 1
ATOM 843 C C . LYS A 1 113 ? 66.125 2.635 -110.552 1.00 80.44 113 LYS A C 1
ATOM 845 O O . LYS A 1 113 ? 65.300 2.358 -109.682 1.00 80.44 113 LYS A O 1
ATOM 850 N N . GLN A 1 114 ? 67.404 2.892 -110.277 1.00 83.94 114 GLN A N 1
ATOM 851 C CA . GLN A 1 114 ? 67.936 2.917 -108.914 1.00 83.94 114 GLN A CA 1
ATOM 852 C C . GLN A 1 114 ? 67.400 4.112 -108.112 1.00 83.94 114 GLN A C 1
ATOM 854 O O . GLN A 1 114 ? 67.020 3.952 -106.955 1.00 83.94 114 GLN A O 1
ATOM 859 N N . GLU A 1 115 ? 67.303 5.294 -108.720 1.00 79.50 115 GLU A N 1
ATOM 860 C CA . GLU A 1 115 ? 66.730 6.489 -108.088 1.00 79.50 115 GLU A CA 1
ATOM 861 C C . GLU A 1 115 ? 65.240 6.313 -107.779 1.00 79.50 115 GLU A C 1
ATOM 863 O O . GLU A 1 115 ? 64.796 6.668 -106.687 1.00 79.50 115 GLU A O 1
ATOM 868 N N . ALA A 1 116 ? 64.475 5.686 -108.679 1.00 76.62 116 ALA A N 1
ATOM 869 C CA . ALA A 1 116 ? 63.075 5.347 -108.432 1.00 76.62 116 ALA A CA 1
ATOM 870 C C . ALA A 1 116 ? 62.914 4.345 -107.273 1.00 76.62 116 ALA A C 1
ATOM 872 O O . ALA A 1 116 ? 62.019 4.508 -106.442 1.00 76.62 116 ALA A O 1
ATOM 873 N N . ALA A 1 117 ? 63.796 3.344 -107.171 1.00 80.69 117 ALA A N 1
ATOM 874 C CA . ALA A 1 117 ? 63.799 2.390 -106.060 1.00 80.69 117 ALA A CA 1
ATOM 875 C C . ALA A 1 117 ? 64.173 3.056 -104.722 1.00 80.69 117 ALA A C 1
ATOM 877 O O . ALA A 1 117 ? 63.530 2.811 -103.696 1.00 80.69 117 ALA A O 1
ATOM 878 N N . ASN A 1 118 ? 65.160 3.955 -104.733 1.00 80.94 118 ASN A N 1
ATOM 879 C CA . ASN A 1 118 ? 65.555 4.725 -103.555 1.00 80.94 118 ASN A CA 1
ATOM 880 C C . ASN A 1 118 ? 64.437 5.687 -103.114 1.00 80.94 118 ASN A C 1
ATOM 882 O O . ASN A 1 118 ? 64.137 5.773 -101.924 1.00 80.94 118 ASN A O 1
ATOM 886 N N . ALA A 1 119 ? 63.765 6.356 -104.057 1.00 77.44 119 ALA A N 1
ATOM 887 C CA . ALA A 1 119 ? 62.625 7.227 -103.776 1.00 77.44 119 ALA A CA 1
ATOM 888 C C . ALA A 1 119 ? 61.416 6.448 -103.229 1.00 77.44 119 ALA A C 1
ATOM 890 O O . ALA A 1 119 ? 60.759 6.915 -102.299 1.00 77.44 119 ALA A O 1
ATOM 891 N N . ALA A 1 120 ? 61.141 5.249 -103.754 1.00 79.94 120 ALA A N 1
ATOM 892 C CA . ALA A 1 120 ? 60.091 4.371 -103.235 1.00 79.94 120 ALA A CA 1
ATOM 893 C C . ALA A 1 120 ? 60.396 3.905 -101.801 1.00 79.94 120 ALA A C 1
ATOM 895 O O . ALA A 1 120 ? 59.523 3.956 -100.937 1.00 79.94 120 ALA A O 1
ATOM 896 N N . THR A 1 121 ? 61.648 3.537 -101.520 1.00 85.25 121 THR A N 1
ATOM 897 C CA . THR A 1 121 ? 62.087 3.134 -100.172 1.00 85.25 121 THR A CA 1
ATOM 898 C C . THR A 1 121 ? 62.029 4.304 -99.186 1.00 85.25 121 THR A C 1
ATOM 900 O O . THR A 1 121 ? 61.574 4.145 -98.054 1.00 85.25 121 THR A O 1
ATOM 903 N N . ALA A 1 122 ? 62.431 5.504 -99.616 1.00 78.44 122 ALA A N 1
ATOM 904 C CA . ALA A 1 122 ? 62.337 6.715 -98.805 1.00 78.44 122 ALA A CA 1
ATOM 905 C C . ALA A 1 122 ? 60.880 7.081 -98.476 1.00 78.44 122 ALA A C 1
ATOM 907 O O . ALA A 1 122 ? 60.593 7.458 -97.340 1.00 78.44 122 ALA A O 1
ATOM 908 N N . ARG A 1 123 ? 59.953 6.920 -99.433 1.00 79.62 123 ARG A N 1
ATOM 909 C CA . ARG A 1 123 ? 58.510 7.106 -99.201 1.00 79.62 123 ARG A CA 1
ATOM 910 C C . ARG A 1 123 ? 57.952 6.079 -98.222 1.00 79.62 123 ARG A C 1
ATOM 912 O O . ARG A 1 123 ? 57.315 6.483 -97.259 1.00 79.62 123 ARG A O 1
ATOM 919 N N . ALA A 1 124 ? 58.272 4.797 -98.392 1.00 81.88 124 ALA A N 1
ATOM 920 C CA . ALA A 1 124 ? 57.830 3.745 -97.474 1.00 81.88 124 ALA A CA 1
ATOM 921 C C . ALA A 1 124 ? 58.317 3.989 -96.032 1.00 81.88 124 ALA A C 1
ATOM 923 O O . ALA A 1 124 ? 57.552 3.862 -95.080 1.00 81.88 124 ALA A O 1
ATOM 924 N N . MET A 1 125 ? 59.570 4.425 -95.860 1.00 84.12 125 MET A N 1
ATOM 925 C CA . MET A 1 125 ? 60.112 4.790 -94.546 1.00 84.12 125 MET A CA 1
ATOM 926 C C . MET A 1 125 ? 59.454 6.045 -93.955 1.00 84.12 125 MET A C 1
ATOM 928 O O . MET A 1 125 ? 59.260 6.124 -92.743 1.00 84.12 125 MET A O 1
ATOM 932 N N . ALA A 1 126 ? 59.115 7.036 -94.784 1.00 80.81 126 ALA A N 1
ATOM 933 C CA . ALA A 1 126 ? 58.405 8.232 -94.338 1.00 80.81 126 ALA A CA 1
ATOM 934 C C . ALA A 1 126 ? 56.966 7.908 -93.904 1.00 80.81 126 ALA A C 1
ATOM 936 O O . ALA A 1 126 ? 56.531 8.374 -92.853 1.00 80.81 126 ALA A O 1
ATOM 937 N N . GLU A 1 127 ? 56.266 7.058 -94.657 1.00 84.31 127 GLU A N 1
ATOM 938 C CA . GLU A 1 127 ? 54.929 6.563 -94.314 1.00 84.31 127 GLU A CA 1
ATOM 939 C C . GLU A 1 127 ? 54.951 5.734 -93.026 1.00 84.31 127 GLU A C 1
ATOM 941 O O . GLU A 1 127 ? 54.126 5.952 -92.141 1.00 84.31 127 GLU A O 1
ATOM 946 N N . GLN A 1 128 ? 55.941 4.853 -92.858 1.00 86.62 128 GLN A N 1
ATOM 947 C CA . GLN A 1 128 ? 56.094 4.070 -91.632 1.00 86.62 128 GLN A CA 1
ATOM 948 C C . GLN A 1 128 ? 56.397 4.954 -90.413 1.00 86.62 128 GLN A C 1
ATOM 950 O O . GLN A 1 128 ? 55.852 4.726 -89.335 1.00 86.62 128 GLN A O 1
ATOM 955 N N . ARG A 1 129 ? 57.219 6.001 -90.565 1.00 84.44 129 ARG A N 1
ATOM 956 C CA . ARG A 1 129 ? 57.458 6.979 -89.489 1.00 84.44 129 ARG A CA 1
ATOM 957 C C . ARG A 1 129 ? 56.206 7.782 -89.154 1.00 84.44 129 ARG A C 1
ATOM 959 O O . ARG A 1 129 ? 55.952 8.011 -87.977 1.00 84.44 129 ARG A O 1
ATOM 966 N N . ALA A 1 130 ? 55.424 8.177 -90.158 1.00 80.56 130 ALA A N 1
ATOM 967 C CA . ALA A 1 130 ? 54.157 8.869 -89.943 1.00 80.56 130 ALA A CA 1
ATOM 968 C C . ALA A 1 130 ? 53.141 7.972 -89.213 1.00 80.56 130 ALA A C 1
ATOM 970 O O . ALA A 1 130 ? 52.491 8.428 -88.274 1.00 80.56 130 ALA A O 1
ATOM 971 N N . ALA A 1 131 ? 53.057 6.689 -89.579 1.00 84.00 131 ALA A N 1
ATOM 972 C CA . ALA A 1 131 ? 52.205 5.712 -88.904 1.00 84.00 131 ALA A CA 1
ATOM 973 C C . ALA A 1 131 ? 52.640 5.466 -87.448 1.00 84.00 131 ALA A C 1
ATOM 975 O O . ALA A 1 131 ? 51.799 5.463 -86.550 1.00 84.00 131 ALA A O 1
ATOM 976 N N . ASN A 1 132 ? 53.946 5.331 -87.195 1.00 85.12 132 ASN A N 1
ATOM 977 C CA . ASN A 1 132 ? 54.473 5.172 -85.839 1.00 85.12 132 ASN A CA 1
ATOM 978 C C . ASN A 1 132 ? 54.227 6.425 -84.984 1.00 85.12 132 ASN A C 1
ATOM 980 O O . ASN A 1 132 ? 53.778 6.298 -83.850 1.00 85.12 132 ASN A O 1
ATOM 984 N N . ALA A 1 133 ? 54.429 7.627 -85.535 1.00 82.56 133 ALA A N 1
ATOM 985 C CA . ALA A 1 133 ? 54.149 8.879 -84.831 1.00 82.56 133 ALA A CA 1
ATOM 986 C C . ALA A 1 133 ? 52.654 9.030 -84.489 1.00 82.56 133 ALA A C 1
ATOM 988 O O . ALA A 1 133 ? 52.310 9.449 -83.386 1.00 82.56 133 ALA A O 1
ATOM 989 N N . ALA A 1 134 ? 51.754 8.641 -85.398 1.00 85.06 134 ALA A N 1
ATOM 990 C CA . ALA A 1 134 ? 50.317 8.634 -85.129 1.00 85.06 134 ALA A CA 1
ATOM 991 C C . ALA A 1 134 ? 49.941 7.632 -84.021 1.00 85.06 134 ALA A C 1
ATOM 993 O O . ALA A 1 134 ? 49.125 7.949 -83.156 1.00 85.06 134 ALA A O 1
ATOM 994 N N . ALA A 1 135 ? 50.563 6.449 -84.007 1.00 86.06 135 ALA A N 1
ATOM 995 C CA . ALA A 1 135 ? 50.357 5.452 -82.958 1.00 86.06 135 ALA A CA 1
ATOM 996 C C . ALA A 1 135 ? 50.900 5.915 -81.594 1.00 86.06 135 ALA A C 1
ATOM 998 O O . ALA A 1 135 ? 50.255 5.696 -80.571 1.00 86.06 135 ALA A O 1
ATOM 999 N N . GLU A 1 136 ? 52.050 6.591 -81.563 1.00 85.88 136 GLU A N 1
ATOM 1000 C CA . GLU A 1 136 ? 52.613 7.177 -80.340 1.00 85.88 136 GLU A CA 1
ATOM 1001 C C . GLU A 1 136 ? 51.712 8.278 -79.766 1.00 85.88 136 GLU A C 1
ATOM 1003 O O . GLU A 1 136 ? 51.459 8.289 -78.561 1.00 85.88 136 GLU A O 1
ATOM 1008 N N . ILE A 1 137 ? 51.163 9.155 -80.616 1.00 83.69 137 ILE A N 1
ATOM 1009 C CA . ILE A 1 137 ? 50.204 10.190 -80.198 1.00 83.69 137 ILE A CA 1
ATOM 1010 C C . ILE A 1 137 ? 48.926 9.546 -79.648 1.00 83.69 137 ILE A C 1
ATOM 1012 O O . ILE A 1 137 ? 48.497 9.896 -78.549 1.00 83.69 137 ILE A O 1
ATOM 1016 N N . ALA A 1 138 ? 48.361 8.559 -80.350 1.00 84.69 138 ALA A N 1
ATOM 1017 C CA . ALA A 1 138 ? 47.163 7.853 -79.898 1.00 84.69 138 ALA A CA 1
ATOM 1018 C C . ALA A 1 138 ? 47.385 7.122 -78.560 1.00 84.69 138 ALA A C 1
ATOM 1020 O O . ALA A 1 138 ? 46.528 7.166 -77.678 1.00 84.69 138 ALA A O 1
ATOM 1021 N N . ASN A 1 139 ? 48.554 6.501 -78.367 1.00 83.25 139 ASN A N 1
ATOM 1022 C CA . ASN A 1 139 ? 48.916 5.857 -77.103 1.00 83.25 139 ASN A CA 1
ATOM 1023 C C . ASN A 1 139 ? 49.103 6.877 -75.968 1.00 83.25 139 ASN A C 1
ATOM 1025 O O . ASN A 1 139 ? 48.666 6.628 -74.844 1.00 83.25 139 ASN A O 1
ATOM 1029 N N . ALA A 1 140 ? 49.707 8.036 -76.243 1.00 82.00 140 ALA A N 1
ATOM 1030 C CA . ALA A 1 140 ? 49.865 9.106 -75.259 1.00 82.00 140 ALA A CA 1
ATOM 1031 C C . ALA A 1 140 ? 48.515 9.727 -74.853 1.00 82.00 140 ALA A C 1
ATOM 1033 O O . ALA A 1 140 ? 48.298 10.021 -73.676 1.00 82.00 140 ALA A O 1
ATOM 1034 N N . GLU A 1 141 ? 47.593 9.903 -75.800 1.00 88.19 141 GLU A N 1
ATOM 1035 C CA . GLU A 1 141 ? 46.226 10.363 -75.530 1.00 88.19 141 GLU A CA 1
ATOM 1036 C C . GLU A 1 141 ? 45.418 9.322 -74.746 1.00 88.19 141 GLU A C 1
ATOM 1038 O O . GLU A 1 141 ? 44.753 9.676 -73.770 1.00 88.19 141 GLU A O 1
ATOM 1043 N N . ALA A 1 142 ? 45.534 8.038 -75.097 1.00 83.81 142 ALA A N 1
ATOM 1044 C CA . ALA A 1 142 ? 44.908 6.946 -74.356 1.00 83.81 142 ALA A CA 1
ATOM 1045 C C . ALA A 1 142 ? 45.431 6.859 -72.913 1.00 83.81 142 ALA A C 1
ATOM 1047 O O . ALA A 1 142 ? 44.637 6.684 -71.988 1.00 83.81 142 ALA A O 1
ATOM 1048 N N . TYR A 1 143 ? 46.739 7.047 -72.703 1.00 85.12 143 TYR A N 1
ATOM 1049 C CA . TYR A 1 143 ? 47.334 7.086 -71.367 1.00 85.12 143 TYR A CA 1
ATOM 1050 C C . TYR A 1 143 ? 46.802 8.265 -70.542 1.00 85.12 143 TYR A C 1
ATOM 1052 O O . TYR A 1 143 ? 46.351 8.061 -69.420 1.00 85.12 143 TYR A O 1
ATOM 1060 N N . LYS A 1 144 ? 46.759 9.480 -71.110 1.00 85.56 144 LYS A N 1
ATOM 1061 C CA . LYS A 1 144 ? 46.192 10.665 -70.433 1.00 85.56 144 LYS A CA 1
ATOM 1062 C C . LYS A 1 144 ? 44.710 10.496 -70.090 1.00 85.56 144 LYS A C 1
ATOM 1064 O O . LYS A 1 144 ? 44.268 10.918 -69.025 1.00 85.56 144 LYS A O 1
ATOM 1069 N N . ALA A 1 145 ? 43.932 9.882 -70.982 1.00 83.44 145 ALA A N 1
ATOM 1070 C CA . ALA A 1 145 ? 42.525 9.592 -70.727 1.00 83.44 145 ALA A CA 1
ATOM 1071 C C . ALA A 1 145 ? 42.347 8.524 -69.634 1.00 83.44 145 ALA A C 1
ATOM 1073 O O . ALA A 1 145 ? 41.421 8.625 -68.830 1.00 83.44 145 ALA A O 1
ATOM 1074 N N . ALA A 1 146 ? 43.229 7.520 -69.580 1.00 84.94 146 ALA A N 1
ATOM 1075 C CA . ALA A 1 146 ? 43.227 6.503 -68.533 1.00 84.94 146 ALA A CA 1
ATOM 1076 C C . ALA A 1 146 ? 43.591 7.094 -67.162 1.00 84.94 146 ALA A C 1
ATOM 1078 O O . ALA A 1 146 ? 42.873 6.842 -66.197 1.00 84.94 146 ALA A O 1
ATOM 1079 N N . THR A 1 147 ? 44.623 7.941 -67.080 1.00 83.88 147 THR A N 1
ATOM 1080 C CA . THR A 1 147 ? 44.998 8.609 -65.823 1.00 83.88 147 THR A CA 1
ATOM 1081 C C . THR A 1 147 ? 43.907 9.564 -65.345 1.00 83.88 147 THR A C 1
ATOM 1083 O O . THR A 1 147 ? 43.544 9.523 -64.177 1.00 83.88 147 THR A O 1
ATOM 1086 N N . ALA A 1 148 ? 43.293 10.348 -66.241 1.00 85.25 148 ALA A N 1
ATOM 1087 C CA . ALA A 1 148 ? 42.188 11.239 -65.874 1.00 85.25 148 ALA A CA 1
ATOM 1088 C C . ALA A 1 148 ? 40.945 10.475 -65.375 1.00 85.25 148 ALA A C 1
ATOM 1090 O O . ALA A 1 148 ? 40.242 10.946 -64.482 1.00 85.25 148 ALA A O 1
ATOM 1091 N N . ARG A 1 149 ? 40.664 9.284 -65.929 1.00 83.94 149 ARG A N 1
ATOM 1092 C CA . ARG A 1 149 ? 39.599 8.402 -65.422 1.00 83.94 149 ARG A CA 1
ATOM 1093 C C . ARG A 1 149 ? 39.937 7.842 -64.046 1.00 83.94 149 ARG A C 1
ATOM 1095 O O . ARG A 1 149 ? 39.070 7.867 -63.181 1.00 83.94 149 ARG A O 1
ATOM 1102 N N . GLN A 1 150 ? 41.174 7.396 -63.835 1.00 85.12 150 GLN A N 1
ATOM 1103 C CA . GLN A 1 150 ? 41.621 6.901 -62.535 1.00 85.12 150 GLN A CA 1
ATOM 1104 C C . GLN A 1 150 ? 41.552 7.998 -61.460 1.00 85.12 150 GLN A C 1
ATOM 1106 O O . GLN A 1 150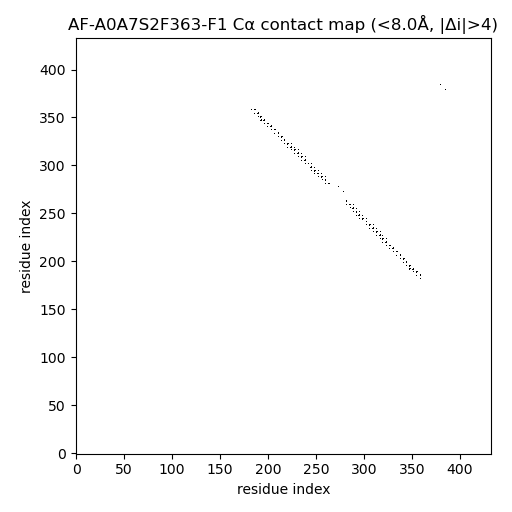 ? 40.990 7.767 -60.396 1.00 85.12 150 GLN A O 1
ATOM 1111 N N . GLU A 1 151 ? 42.019 9.214 -61.755 1.00 84.88 151 GLU A N 1
ATOM 1112 C CA . GLU A 1 151 ? 41.929 10.361 -60.838 1.00 84.88 151 GLU A CA 1
ATOM 1113 C C . GLU A 1 151 ? 40.470 10.731 -60.516 1.00 84.88 151 GLU A C 1
ATOM 1115 O O . GLU A 1 151 ? 40.139 11.032 -59.369 1.00 84.88 151 GLU A O 1
ATOM 1120 N N . ALA A 1 152 ? 39.570 10.670 -61.505 1.00 82.88 152 ALA A N 1
ATOM 1121 C CA . ALA A 1 152 ? 38.142 10.908 -61.293 1.00 82.88 152 ALA A CA 1
ATOM 1122 C C . ALA A 1 152 ? 37.477 9.802 -60.450 1.00 82.88 152 ALA A C 1
ATOM 1124 O O . ALA A 1 152 ? 36.628 10.102 -59.608 1.00 82.88 152 ALA A O 1
ATOM 1125 N N . GLU A 1 153 ? 37.858 8.537 -60.648 1.00 85.81 153 GLU A N 1
ATOM 1126 C CA . GLU A 1 153 ? 37.385 7.402 -59.846 1.00 85.81 153 GLU A CA 1
ATOM 1127 C C . GLU A 1 153 ? 37.901 7.470 -58.403 1.00 85.81 153 GLU A C 1
ATOM 1129 O O . GLU A 1 153 ? 37.118 7.276 -57.471 1.00 85.81 153 GLU A O 1
ATOM 1134 N N . GLU A 1 154 ? 39.172 7.822 -58.198 1.00 86.12 154 GLU A N 1
ATOM 1135 C CA . GLU A 1 154 ? 39.763 8.042 -56.875 1.00 86.12 154 GLU A CA 1
ATOM 1136 C C . GLU A 1 154 ? 39.086 9.221 -56.160 1.00 86.12 154 GLU A C 1
ATOM 1138 O O . GLU A 1 154 ? 38.648 9.077 -55.017 1.00 86.12 154 GLU A O 1
ATOM 1143 N N . ALA A 1 155 ? 38.888 10.358 -56.837 1.00 81.94 155 ALA A N 1
ATOM 1144 C CA . ALA A 1 155 ? 38.170 11.505 -56.279 1.00 81.94 155 ALA A CA 1
ATOM 1145 C C . ALA A 1 155 ? 36.712 11.162 -55.918 1.00 81.94 155 ALA A C 1
ATOM 1147 O O . ALA A 1 155 ? 36.223 11.549 -54.852 1.00 81.94 155 ALA A O 1
ATOM 1148 N N . ALA A 1 156 ? 36.018 10.391 -56.763 1.00 84.88 156 ALA A N 1
ATOM 1149 C CA . ALA A 1 156 ? 34.668 9.911 -56.478 1.00 84.88 156 ALA A CA 1
ATOM 1150 C C . ALA A 1 156 ? 34.642 8.918 -55.302 1.00 84.88 156 ALA A C 1
ATOM 1152 O O . ALA A 1 156 ? 33.711 8.957 -54.493 1.00 84.88 156 ALA A O 1
ATOM 1153 N N . ALA A 1 157 ? 35.652 8.054 -55.168 1.00 85.44 157 ALA A N 1
ATOM 1154 C CA . ALA A 1 157 ? 35.794 7.140 -54.037 1.00 85.44 157 ALA A CA 1
ATOM 1155 C C . ALA A 1 157 ? 36.045 7.899 -52.725 1.00 85.44 157 ALA A C 1
ATOM 1157 O O . ALA A 1 157 ? 35.378 7.618 -51.727 1.00 85.44 157 ALA A O 1
ATOM 1158 N N . PHE A 1 158 ? 36.916 8.914 -52.735 1.00 84.38 158 PHE A N 1
ATOM 1159 C CA . PHE A 1 158 ? 37.134 9.804 -51.590 1.00 84.38 158 PHE A CA 1
ATOM 1160 C C . PHE A 1 158 ? 35.862 10.563 -51.203 1.00 84.38 158 PHE A C 1
ATOM 1162 O O . PHE A 1 158 ? 35.517 10.609 -50.023 1.00 84.38 158 PHE A O 1
ATOM 1169 N N . ALA A 1 159 ? 35.123 11.104 -52.176 1.00 85.00 159 ALA A N 1
ATOM 1170 C CA . ALA A 1 159 ? 33.859 11.792 -51.916 1.00 85.00 159 ALA A CA 1
ATOM 1171 C C . ALA A 1 159 ? 32.811 10.854 -51.292 1.00 85.00 159 ALA A C 1
ATOM 1173 O O . ALA A 1 159 ? 32.157 11.220 -50.315 1.00 85.00 159 ALA A O 1
ATOM 1174 N N . ARG A 1 160 ? 32.686 9.616 -51.793 1.00 86.38 160 ARG A N 1
ATOM 1175 C CA . ARG A 1 160 ? 31.794 8.598 -51.208 1.00 86.38 160 ARG A CA 1
ATOM 1176 C C . ARG A 1 160 ? 32.220 8.203 -49.795 1.00 86.38 160 ARG A C 1
ATOM 1178 O O . ARG A 1 160 ? 31.362 8.083 -48.925 1.00 86.38 160 ARG A O 1
ATOM 1185 N N . ALA A 1 161 ? 33.519 8.041 -49.546 1.00 84.06 161 ALA A N 1
ATOM 1186 C CA . ALA A 1 161 ? 34.041 7.740 -48.215 1.00 84.06 161 ALA A CA 1
ATOM 1187 C C . ALA A 1 161 ? 33.797 8.893 -47.224 1.00 84.06 161 ALA A C 1
ATOM 1189 O O . ALA A 1 161 ? 33.435 8.649 -46.073 1.00 84.06 161 ALA A O 1
ATOM 1190 N N . ALA A 1 162 ? 33.934 10.145 -47.672 1.00 85.81 162 ALA A N 1
ATOM 1191 C CA . ALA A 1 162 ? 33.639 11.325 -46.865 1.00 85.81 162 ALA A CA 1
ATOM 1192 C C . ALA A 1 162 ? 32.145 11.421 -46.510 1.00 85.81 162 ALA A C 1
ATOM 1194 O O . ALA A 1 162 ? 31.815 11.671 -45.352 1.00 85.81 162 ALA A O 1
ATOM 1195 N N . ILE A 1 163 ? 31.249 11.155 -47.469 1.00 87.25 163 ILE A N 1
ATOM 1196 C CA . ILE A 1 163 ? 29.797 11.104 -47.228 1.00 87.25 163 ILE A CA 1
ATOM 1197 C C . ILE A 1 163 ? 29.458 9.986 -46.237 1.00 87.25 163 ILE A C 1
ATOM 1199 O O . ILE A 1 163 ? 28.781 10.243 -45.247 1.00 87.25 163 ILE A O 1
ATOM 1203 N N . ALA A 1 164 ? 29.996 8.779 -46.432 1.00 86.06 164 ALA A N 1
ATOM 1204 C CA . ALA A 1 164 ? 29.763 7.656 -45.523 1.00 86.06 164 ALA A CA 1
ATOM 1205 C C . ALA A 1 164 ? 30.249 7.950 -44.090 1.00 86.06 164 ALA A C 1
ATOM 1207 O O . ALA A 1 164 ? 29.591 7.576 -43.119 1.00 86.06 164 ALA A O 1
ATOM 1208 N N . ARG A 1 165 ? 31.379 8.655 -43.938 1.00 82.81 165 ARG A N 1
ATOM 1209 C CA . ARG A 1 165 ? 31.874 9.096 -42.628 1.00 82.81 165 ARG A CA 1
ATOM 1210 C C . ARG A 1 165 ? 30.956 10.144 -41.995 1.00 82.81 165 ARG A C 1
ATOM 1212 O O . ARG A 1 165 ? 30.637 10.015 -40.817 1.00 82.81 165 ARG A O 1
ATOM 1219 N N . ALA A 1 166 ? 30.501 11.133 -42.764 1.00 81.06 166 ALA A N 1
ATOM 1220 C CA . ALA A 1 166 ? 29.574 12.154 -42.281 1.00 81.06 166 ALA A CA 1
ATOM 1221 C C . ALA A 1 166 ? 28.216 11.554 -41.867 1.00 81.06 166 ALA A C 1
ATOM 1223 O O . ALA A 1 166 ? 27.678 11.914 -40.822 1.00 81.06 166 ALA A O 1
ATOM 1224 N N . GLU A 1 167 ? 27.688 10.594 -42.631 1.00 84.50 167 GLU A N 1
ATOM 1225 C CA . GLU A 1 167 ? 26.466 9.856 -42.284 1.00 84.50 167 GLU A CA 1
ATOM 1226 C C . GLU A 1 167 ? 26.648 9.005 -41.018 1.00 84.50 167 GLU A C 1
ATOM 1228 O O . GLU A 1 167 ? 25.766 8.986 -40.159 1.00 84.50 167 GLU A O 1
ATOM 1233 N N . ALA A 1 168 ? 27.801 8.348 -40.849 1.00 79.69 168 ALA A N 1
ATOM 1234 C CA . ALA A 1 168 ? 28.111 7.585 -39.640 1.00 79.69 168 ALA A CA 1
ATOM 1235 C C . ALA A 1 168 ? 28.259 8.484 -38.397 1.00 79.69 168 ALA A C 1
ATOM 1237 O O . ALA A 1 168 ? 27.762 8.136 -37.323 1.00 79.69 168 ALA A O 1
ATOM 1238 N N . GLU A 1 169 ? 28.902 9.647 -38.532 1.00 79.88 169 GLU A N 1
ATOM 1239 C CA . GLU A 1 169 ? 29.020 10.645 -37.461 1.00 79.88 169 GLU A CA 1
ATOM 1240 C C . GLU A 1 169 ? 27.645 11.236 -37.097 1.00 79.88 169 GLU A C 1
ATOM 1242 O O . GLU A 1 169 ? 27.314 11.333 -35.912 1.00 79.88 169 GLU A O 1
ATOM 1247 N N . ALA A 1 170 ? 26.795 11.529 -38.089 1.00 79.50 170 ALA A N 1
ATOM 1248 C CA . ALA A 1 170 ? 25.419 11.977 -37.872 1.00 79.50 170 ALA A CA 1
ATOM 1249 C C . ALA A 1 170 ? 24.551 10.899 -37.194 1.00 79.50 170 ALA A C 1
ATOM 1251 O O . ALA A 1 170 ? 23.819 11.200 -36.249 1.00 79.50 170 ALA A O 1
ATOM 1252 N N . ALA A 1 171 ? 24.669 9.632 -37.605 1.00 78.19 171 ALA A N 1
ATOM 1253 C CA . ALA A 1 171 ? 23.972 8.510 -36.975 1.00 78.19 171 ALA A CA 1
ATOM 1254 C C . ALA A 1 171 ? 24.437 8.283 -35.526 1.00 78.19 171 ALA A C 1
ATOM 1256 O O . ALA A 1 171 ? 23.616 8.030 -34.643 1.00 78.19 171 ALA A O 1
ATOM 1257 N N . ALA A 1 172 ? 25.737 8.425 -35.251 1.00 76.88 172 ALA A N 1
ATOM 1258 C CA . ALA A 1 172 ? 26.280 8.342 -33.897 1.00 76.88 172 ALA A CA 1
ATOM 1259 C C . ALA A 1 172 ? 25.795 9.499 -33.006 1.00 76.88 172 ALA A C 1
ATOM 1261 O O . ALA A 1 172 ? 25.471 9.273 -31.838 1.00 76.88 172 ALA A O 1
ATOM 1262 N N . ALA A 1 173 ? 25.703 10.717 -33.547 1.00 73.12 173 ALA A N 1
ATOM 1263 C CA . ALA A 1 173 ? 25.150 11.870 -32.840 1.00 73.12 173 ALA A CA 1
ATOM 1264 C C . ALA A 1 173 ? 23.652 11.688 -32.534 1.00 73.12 173 ALA A C 1
ATOM 1266 O O . ALA A 1 173 ? 23.235 11.919 -31.399 1.00 73.12 173 ALA A O 1
ATOM 1267 N N . ALA A 1 174 ? 22.864 11.197 -33.497 1.00 76.81 174 ALA A N 1
ATOM 1268 C CA . ALA A 1 174 ? 21.444 10.892 -33.306 1.00 76.81 174 ALA A CA 1
ATOM 1269 C C . ALA A 1 174 ? 21.223 9.775 -32.270 1.00 76.81 174 ALA A C 1
ATOM 1271 O O . ALA A 1 174 ? 20.358 9.892 -31.403 1.00 76.81 174 ALA A O 1
ATOM 1272 N N . ALA A 1 175 ? 22.043 8.718 -32.298 1.00 74.19 175 ALA A N 1
ATOM 1273 C CA . ALA A 1 175 ? 22.001 7.658 -31.292 1.00 74.19 175 ALA A CA 1
ATOM 1274 C C . ALA A 1 175 ? 22.336 8.188 -29.888 1.00 74.19 175 ALA A C 1
ATOM 1276 O O . ALA A 1 175 ? 21.671 7.826 -28.920 1.00 74.19 175 ALA A O 1
ATOM 1277 N N . LYS A 1 176 ? 23.327 9.083 -29.777 1.00 73.31 176 LYS A N 1
ATOM 1278 C CA . LYS A 1 176 ? 23.697 9.720 -28.506 1.00 73.31 176 LYS A CA 1
ATOM 1279 C C . LYS A 1 176 ? 22.578 10.619 -27.970 1.00 73.31 176 LYS A C 1
ATOM 1281 O O . LYS A 1 176 ? 22.286 10.561 -26.782 1.00 73.31 176 LYS A O 1
ATOM 1286 N N . ALA A 1 177 ? 21.934 11.405 -28.834 1.00 73.69 177 ALA A N 1
ATOM 1287 C CA . ALA A 1 177 ? 20.788 12.234 -28.457 1.00 73.69 177 ALA A CA 1
ATOM 1288 C C . ALA A 1 177 ? 19.627 11.383 -27.922 1.00 73.69 177 ALA A C 1
ATOM 1290 O O . ALA A 1 177 ? 19.090 11.682 -26.859 1.00 73.69 177 ALA A O 1
ATOM 1291 N N . LYS A 1 178 ? 19.316 10.269 -28.595 1.00 76.44 178 LYS A N 1
ATOM 1292 C CA . LYS A 1 178 ? 18.271 9.344 -28.147 1.00 76.44 178 LYS A CA 1
ATOM 1293 C C . LYS A 1 178 ? 18.574 8.720 -26.779 1.00 76.44 178 LYS A C 1
ATOM 1295 O O . LYS A 1 178 ? 17.673 8.626 -25.957 1.00 76.44 178 LYS A O 1
ATOM 1300 N N . MET A 1 179 ? 19.829 8.347 -26.501 1.00 72.62 179 MET A N 1
ATOM 1301 C CA . MET A 1 179 ? 20.192 7.836 -25.170 1.00 72.62 179 MET A CA 1
ATOM 1302 C C . MET A 1 179 ? 19.973 8.879 -24.067 1.00 72.62 179 MET A C 1
ATOM 1304 O O . MET A 1 179 ? 19.461 8.528 -23.011 1.00 72.62 179 MET A O 1
ATOM 1308 N N . PHE A 1 180 ? 20.287 10.155 -24.315 1.00 74.81 180 PHE A N 1
ATOM 1309 C CA . PHE A 1 180 ? 20.014 11.218 -23.341 1.00 74.81 180 PHE A CA 1
ATOM 1310 C C . PHE A 1 180 ? 18.512 11.459 -23.125 1.00 74.81 180 PHE A C 1
ATOM 1312 O O . PHE A 1 180 ? 18.096 11.748 -22.005 1.00 74.81 180 PHE A O 1
ATOM 1319 N N . GLU A 1 181 ? 17.687 11.335 -24.169 1.00 75.62 181 GLU A N 1
ATOM 1320 C CA . GLU A 1 181 ? 16.224 11.395 -24.032 1.00 75.62 181 GLU A CA 1
ATOM 1321 C C . GLU A 1 181 ? 15.683 10.217 -23.209 1.00 75.62 181 GLU A C 1
ATOM 1323 O O . GLU A 1 181 ? 14.855 10.421 -22.316 1.00 75.62 181 GLU A O 1
ATOM 1328 N N . ASP A 1 182 ? 16.183 9.002 -23.460 1.00 79.50 182 ASP A N 1
ATOM 1329 C CA . ASP A 1 182 ? 15.814 7.797 -22.712 1.00 79.50 182 ASP A CA 1
ATOM 1330 C C . ASP A 1 182 ? 16.241 7.909 -21.232 1.00 79.50 182 ASP A C 1
ATOM 1332 O O . ASP A 1 182 ? 15.434 7.637 -20.340 1.00 79.50 182 ASP A O 1
ATOM 1336 N N . GLU A 1 183 ? 17.453 8.394 -20.943 1.00 77.88 183 GLU A N 1
ATOM 1337 C CA . GLU A 1 183 ? 17.927 8.684 -19.579 1.00 77.88 183 GLU A CA 1
ATOM 1338 C C . GLU A 1 183 ? 17.078 9.748 -18.878 1.00 77.88 183 GLU A C 1
ATOM 1340 O O . GLU A 1 183 ? 16.686 9.573 -17.722 1.00 77.88 183 GLU A O 1
ATOM 1345 N N . ALA A 1 184 ? 16.751 10.846 -19.564 1.00 76.19 184 ALA A N 1
ATOM 1346 C CA . ALA A 1 184 ? 15.906 11.899 -19.009 1.00 76.19 184 ALA A CA 1
ATOM 1347 C C . ALA A 1 184 ? 14.496 11.373 -18.688 1.00 76.19 184 ALA A C 1
ATOM 1349 O O . ALA A 1 184 ? 13.937 11.698 -17.635 1.00 76.19 184 ALA A O 1
ATOM 1350 N N . ALA A 1 185 ? 13.939 10.516 -19.550 1.00 83.06 185 ALA A N 1
ATOM 1351 C CA . ALA A 1 185 ? 12.661 9.853 -19.318 1.00 83.06 185 ALA A CA 1
ATOM 1352 C C . ALA A 1 185 ? 12.725 8.869 -18.137 1.00 83.06 185 ALA A C 1
ATOM 1354 O O . ALA A 1 185 ? 11.800 8.834 -17.320 1.00 83.06 185 ALA A O 1
ATOM 1355 N N . GLN A 1 186 ? 13.809 8.100 -17.999 1.00 81.56 186 GLN A N 1
ATOM 1356 C CA . GLN A 1 186 ? 14.021 7.202 -16.859 1.00 81.56 186 GLN A CA 1
ATOM 1357 C C . 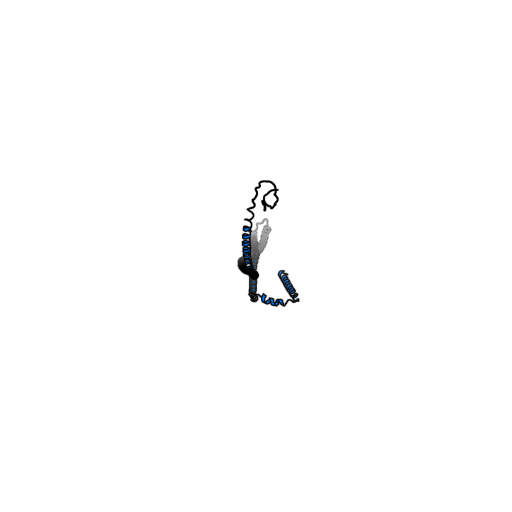GLN A 1 186 ? 14.194 7.978 -15.544 1.00 81.56 186 GLN A C 1
ATOM 1359 O O . GLN A 1 186 ? 13.554 7.639 -14.549 1.00 81.56 186 GLN A O 1
ATOM 1364 N N . ALA A 1 187 ? 14.961 9.070 -15.540 1.00 77.25 187 ALA A N 1
ATOM 1365 C CA . ALA A 1 187 ? 15.120 9.939 -14.374 1.00 77.25 187 ALA A CA 1
ATOM 1366 C C . ALA A 1 187 ? 13.801 10.629 -13.977 1.00 77.25 187 ALA A C 1
ATOM 1368 O O . ALA A 1 187 ? 13.526 10.815 -12.790 1.00 77.25 187 ALA A O 1
ATOM 1369 N N . ALA A 1 188 ? 12.960 11.003 -14.947 1.00 80.62 188 ALA A N 1
ATOM 1370 C CA . ALA A 1 188 ? 11.620 11.527 -14.679 1.00 80.62 188 ALA A CA 1
ATOM 1371 C C . ALA A 1 188 ? 10.701 10.463 -14.053 1.00 80.62 188 ALA A C 1
ATOM 1373 O O . ALA A 1 188 ? 9.993 10.764 -13.092 1.00 80.62 188 ALA A O 1
ATOM 1374 N N . ARG A 1 189 ? 10.752 9.215 -14.541 1.00 84.75 189 ARG A N 1
ATOM 1375 C CA . ARG A 1 189 ? 10.021 8.085 -13.938 1.00 84.75 189 ARG A CA 1
ATOM 1376 C C . ARG A 1 189 ? 10.482 7.804 -12.514 1.00 84.75 189 ARG A C 1
ATOM 1378 O O . ARG A 1 189 ? 9.638 7.694 -11.635 1.00 84.75 189 ARG A O 1
ATOM 1385 N N . LEU A 1 190 ? 11.794 7.780 -12.271 1.00 86.06 190 LEU A N 1
ATOM 1386 C CA . LEU A 1 190 ? 12.338 7.579 -10.929 1.00 86.06 190 LEU A CA 1
ATOM 1387 C C . LEU A 1 190 ? 11.833 8.652 -9.954 1.00 86.06 190 LEU A C 1
ATOM 1389 O O . LEU A 1 190 ? 11.422 8.314 -8.846 1.00 86.06 190 LEU A O 1
ATOM 1393 N N . ARG A 1 191 ? 11.807 9.932 -10.361 1.00 83.44 191 ARG A N 1
ATOM 1394 C CA . ARG A 1 191 ? 11.233 11.017 -9.541 1.00 83.44 191 ARG A CA 1
ATOM 1395 C C . ARG A 1 191 ? 9.752 10.788 -9.241 1.00 83.44 191 ARG A C 1
ATOM 1397 O O . ARG A 1 191 ? 9.356 10.871 -8.086 1.00 83.44 191 ARG A O 1
ATOM 1404 N N . ALA A 1 192 ? 8.953 10.448 -10.251 1.00 85.38 192 ALA A N 1
ATOM 1405 C CA . ALA A 1 192 ? 7.528 10.185 -10.062 1.00 85.38 192 ALA A CA 1
ATOM 1406 C C . ALA A 1 192 ? 7.275 8.994 -9.115 1.00 85.38 192 ALA A C 1
ATOM 1408 O O . ALA A 1 192 ? 6.425 9.075 -8.227 1.00 85.38 192 ALA A O 1
ATOM 1409 N N . ASP A 1 193 ? 8.040 7.910 -9.261 1.00 84.00 193 ASP A N 1
ATOM 1410 C CA . ASP A 1 193 ? 7.911 6.716 -8.421 1.00 84.00 193 ASP A CA 1
ATOM 1411 C C . ASP A 1 193 ? 8.375 6.978 -6.980 1.00 84.00 193 ASP A C 1
ATOM 1413 O O . ASP A 1 193 ? 7.734 6.523 -6.028 1.00 84.00 193 ASP A O 1
ATOM 1417 N N . SER A 1 194 ? 9.440 7.763 -6.792 1.00 83.44 194 SER A N 1
ATOM 1418 C CA . SER A 1 194 ? 9.923 8.148 -5.458 1.00 83.44 194 SER A CA 1
ATOM 1419 C C . SER A 1 194 ? 8.993 9.146 -4.757 1.00 83.44 194 SER A C 1
ATOM 1421 O O . SER A 1 194 ? 8.735 8.988 -3.562 1.00 83.44 194 SER A O 1
ATOM 1423 N N . GLU A 1 195 ? 8.382 10.093 -5.476 1.00 86.62 195 GLU A N 1
ATOM 1424 C CA . GLU A 1 195 ? 7.297 10.937 -4.947 1.00 86.62 195 GLU A CA 1
ATOM 1425 C C . GLU A 1 195 ? 6.070 10.099 -4.551 1.00 86.62 195 GLU A C 1
ATOM 1427 O O . GLU A 1 195 ? 5.488 10.285 -3.475 1.00 86.62 195 GLU A O 1
ATOM 1432 N N . ALA A 1 196 ? 5.686 9.127 -5.384 1.00 86.25 196 ALA A N 1
ATOM 1433 C CA . ALA A 1 196 ? 4.572 8.230 -5.096 1.00 86.25 196 ALA A CA 1
ATOM 1434 C C . ALA A 1 196 ? 4.838 7.336 -3.873 1.00 86.25 196 ALA A C 1
ATOM 1436 O O . ALA A 1 196 ? 3.892 7.044 -3.124 1.00 86.25 196 ALA A O 1
ATOM 1437 N N . LEU A 1 197 ? 6.088 6.899 -3.675 1.00 86.38 197 LEU A N 1
ATOM 1438 C CA . LEU A 1 197 ? 6.546 6.161 -2.496 1.00 86.38 197 LEU A CA 1
ATOM 1439 C C . LEU A 1 197 ? 6.497 7.041 -1.243 1.00 86.38 197 LEU A C 1
ATOM 1441 O O . LEU A 1 197 ? 5.910 6.626 -0.245 1.00 86.38 197 LEU A O 1
ATOM 1445 N N . ALA A 1 198 ? 7.026 8.265 -1.311 1.00 86.38 198 ALA A N 1
ATOM 1446 C CA . ALA A 1 198 ? 7.007 9.210 -0.196 1.00 86.38 198 ALA A CA 1
ATOM 1447 C C . ALA A 1 198 ? 5.572 9.510 0.264 1.00 86.38 198 ALA A C 1
ATOM 1449 O O . ALA A 1 198 ? 5.273 9.469 1.458 1.00 86.38 198 ALA A O 1
ATOM 1450 N N . LYS A 1 199 ? 4.649 9.718 -0.685 1.00 89.06 199 LYS A N 1
ATOM 1451 C CA . LYS A 1 199 ? 3.224 9.887 -0.373 1.00 89.06 199 LYS A CA 1
ATOM 1452 C C . LYS A 1 199 ? 2.625 8.651 0.305 1.00 89.06 199 LYS A C 1
ATOM 1454 O O . LYS A 1 199 ? 1.902 8.788 1.282 1.00 89.06 199 LYS A O 1
ATOM 1459 N N . ALA A 1 200 ? 2.941 7.447 -0.177 1.00 86.06 200 ALA A N 1
ATOM 1460 C CA . ALA A 1 200 ? 2.444 6.212 0.437 1.00 86.06 200 ALA A CA 1
ATOM 1461 C C . ALA A 1 200 ? 2.958 6.017 1.871 1.00 86.06 200 ALA A C 1
ATOM 1463 O O . ALA A 1 200 ? 2.220 5.538 2.727 1.00 86.06 200 ALA A O 1
ATOM 1464 N N . GLN A 1 201 ? 4.211 6.395 2.134 1.00 89.25 201 GLN A N 1
ATOM 1465 C CA . GLN A 1 201 ? 4.796 6.358 3.473 1.00 89.25 201 GLN A CA 1
ATOM 1466 C C . GLN A 1 201 ? 4.133 7.372 4.413 1.00 89.25 201 GLN A C 1
ATOM 1468 O O . GLN A 1 201 ? 3.877 7.041 5.569 1.00 89.25 201 GLN A O 1
ATOM 1473 N N . ALA A 1 202 ? 3.813 8.574 3.922 1.00 89.56 202 ALA A N 1
ATOM 1474 C CA . ALA A 1 202 ? 3.061 9.567 4.687 1.00 89.56 202 ALA A CA 1
ATOM 1475 C C . ALA A 1 202 ? 1.649 9.062 5.035 1.00 89.56 202 ALA A C 1
ATOM 1477 O O . ALA A 1 202 ? 1.282 9.055 6.206 1.00 89.56 202 ALA A O 1
ATOM 1478 N N . ASP A 1 203 ? 0.911 8.534 4.052 1.00 87.75 203 ASP A N 1
ATOM 1479 C CA . ASP A 1 203 ? -0.426 7.962 4.268 1.00 87.75 203 ASP A CA 1
ATOM 1480 C C . ASP A 1 203 ? -0.393 6.797 5.283 1.00 87.75 203 ASP A C 1
ATOM 1482 O O . ASP A 1 203 ? -1.301 6.644 6.102 1.00 87.75 203 ASP A O 1
ATOM 1486 N N . LEU A 1 204 ? 0.652 5.958 5.240 1.00 89.69 204 LEU A N 1
ATOM 1487 C CA . LEU A 1 204 ? 0.835 4.860 6.193 1.00 89.69 204 LEU A CA 1
ATOM 1488 C C . LEU A 1 204 ? 1.070 5.378 7.616 1.00 89.69 204 LEU A C 1
ATOM 1490 O O . LEU A 1 204 ? 0.500 4.832 8.559 1.00 89.69 204 LEU A O 1
ATOM 1494 N N . LYS A 1 205 ? 1.876 6.430 7.768 1.00 92.12 205 LYS A N 1
ATOM 1495 C CA . LYS A 1 205 ? 2.133 7.060 9.064 1.00 92.12 205 LYS A CA 1
ATOM 1496 C C . LYS A 1 205 ? 0.865 7.685 9.647 1.00 92.12 205 LYS A C 1
ATOM 1498 O O . LYS A 1 205 ? 0.542 7.435 10.803 1.00 92.12 205 LYS A O 1
ATOM 1503 N N . ASP A 1 206 ? 0.100 8.414 8.838 1.00 90.81 206 ASP A N 1
ATOM 1504 C CA . ASP A 1 206 ? -1.168 9.006 9.277 1.00 90.81 206 ASP A CA 1
ATOM 1505 C C . ASP A 1 206 ? -2.155 7.925 9.761 1.00 90.81 206 ASP A C 1
ATOM 1507 O O . ASP A 1 206 ? -2.878 8.115 10.743 1.00 90.81 206 ASP A O 1
ATOM 1511 N N . LEU A 1 207 ? -2.168 6.754 9.111 1.00 91.88 207 LEU A N 1
ATOM 1512 C CA . LEU A 1 207 ? -2.961 5.603 9.553 1.00 91.88 207 LEU A CA 1
ATOM 1513 C C . LEU A 1 207 ? -2.468 5.004 10.875 1.00 91.88 207 LEU A C 1
ATOM 1515 O O . LEU A 1 207 ? -3.294 4.555 11.673 1.00 91.88 207 LEU A O 1
ATOM 1519 N N . GLU A 1 208 ? -1.159 4.985 11.121 1.00 91.75 208 GLU A N 1
ATOM 1520 C CA . GLU A 1 208 ? -0.590 4.558 12.404 1.00 91.75 208 GLU A CA 1
ATOM 1521 C C . GLU A 1 208 ? -1.018 5.502 13.533 1.00 91.75 208 GLU A C 1
ATOM 1523 O O . GLU A 1 208 ? -1.540 5.027 14.543 1.00 91.75 208 GLU A O 1
ATOM 1528 N N . ASP A 1 209 ? -0.960 6.816 13.312 1.00 93.25 209 ASP A N 1
ATOM 1529 C CA . ASP A 1 209 ? -1.414 7.828 14.276 1.00 93.25 209 ASP A CA 1
ATOM 1530 C C . ASP A 1 209 ? -2.929 7.727 14.561 1.00 93.25 209 ASP A C 1
ATOM 1532 O O . ASP A 1 209 ? -3.407 7.989 15.672 1.00 93.25 209 ASP A O 1
ATOM 1536 N N . VAL A 1 210 ? -3.737 7.367 13.556 1.00 92.88 210 VAL A N 1
ATOM 1537 C CA . VAL A 1 210 ? -5.176 7.095 13.742 1.00 92.88 210 VAL A CA 1
ATOM 1538 C C . VAL A 1 210 ? -5.389 5.804 14.534 1.00 92.88 210 VAL A C 1
ATOM 1540 O O . VAL A 1 210 ? -6.229 5.776 15.437 1.00 92.88 210 VAL A O 1
ATOM 1543 N N . ARG A 1 211 ? -4.628 4.746 14.235 1.00 92.88 211 ARG A N 1
ATOM 1544 C CA . ARG A 1 211 ? -4.698 3.467 14.955 1.00 92.88 211 ARG A CA 1
ATOM 1545 C C . ARG A 1 211 ? -4.320 3.628 16.421 1.00 92.88 211 ARG A C 1
ATOM 1547 O O . ARG A 1 211 ? -5.017 3.086 17.271 1.00 92.88 211 ARG A O 1
ATOM 1554 N N . GLU A 1 212 ? -3.269 4.379 16.736 1.00 93.56 212 GLU A N 1
ATOM 1555 C CA . GLU A 1 212 ? -2.861 4.633 18.123 1.00 93.56 212 GLU A CA 1
ATOM 1556 C C . GLU A 1 212 ? -3.951 5.356 18.915 1.00 93.56 212 GLU A C 1
ATOM 1558 O O . GLU A 1 212 ? -4.295 4.932 20.020 1.00 93.56 212 GLU A O 1
ATOM 1563 N N . ARG A 1 213 ? -4.577 6.380 18.320 1.00 93.19 213 ARG A N 1
ATOM 1564 C CA . ARG A 1 213 ? -5.723 7.066 18.935 1.00 93.19 213 ARG A CA 1
ATOM 1565 C C . ARG A 1 213 ? -6.891 6.114 19.191 1.00 93.19 213 ARG A C 1
ATOM 1567 O O . ARG A 1 213 ? -7.436 6.111 20.293 1.00 93.19 213 ARG A O 1
ATOM 1574 N N . ARG A 1 214 ? -7.246 5.269 18.217 1.00 91.44 214 ARG A N 1
ATOM 1575 C CA . ARG A 1 214 ? -8.325 4.277 18.379 1.00 91.44 214 ARG A CA 1
ATOM 1576 C C . ARG A 1 214 ? -7.991 3.190 19.397 1.00 91.44 214 ARG A C 1
ATOM 1578 O O . ARG A 1 214 ? -8.864 2.812 20.168 1.00 91.44 214 ARG A O 1
ATOM 1585 N N . ASN A 1 215 ? -6.742 2.739 19.468 1.00 92.81 215 ASN A N 1
ATOM 1586 C CA . ASN A 1 215 ? -6.292 1.822 20.516 1.00 92.81 215 ASN A CA 1
ATOM 1587 C C . ASN A 1 215 ? -6.420 2.454 21.907 1.00 92.81 215 ASN A C 1
ATOM 1589 O O . ASN A 1 215 ? -6.886 1.795 22.834 1.00 92.81 215 ASN A O 1
ATOM 1593 N N . GLY A 1 216 ? -6.076 3.739 22.047 1.00 93.25 216 GLY A N 1
ATOM 1594 C CA . GLY A 1 216 ? -6.315 4.491 23.279 1.00 93.25 216 GLY A CA 1
ATOM 1595 C C . GLY A 1 216 ? -7.799 4.534 23.660 1.00 93.25 216 GLY A C 1
ATOM 1596 O O . GLY A 1 216 ? -8.146 4.301 24.815 1.00 93.25 216 GLY A O 1
ATOM 1597 N N . GLU A 1 217 ? -8.693 4.757 22.693 1.00 93.56 217 GLU A N 1
ATOM 1598 C CA . GLU A 1 217 ? -10.144 4.703 22.923 1.00 93.56 217 GLU A CA 1
ATOM 1599 C C . GLU A 1 217 ? -10.634 3.308 23.334 1.00 93.56 217 GLU A C 1
ATOM 1601 O O . GLU A 1 217 ? -11.481 3.205 24.222 1.00 93.56 217 GLU A O 1
ATOM 1606 N N . VAL A 1 218 ? -10.109 2.238 22.727 1.00 95.19 218 VAL A N 1
ATOM 1607 C CA . VAL A 1 218 ? -10.417 0.853 23.120 1.00 95.19 218 VAL A CA 1
ATOM 1608 C C . VAL A 1 218 ? -10.019 0.611 24.572 1.00 95.19 218 VAL A C 1
ATOM 1610 O O . VAL A 1 218 ? -10.828 0.096 25.338 1.00 95.19 218 VAL A O 1
ATOM 1613 N N . GLU A 1 219 ? -8.818 1.018 24.985 1.00 95.06 219 GLU A N 1
ATOM 1614 C CA . GLU A 1 219 ? -8.376 0.861 26.376 1.00 95.06 219 GLU A CA 1
ATOM 1615 C C . GLU A 1 219 ? -9.243 1.661 27.356 1.00 95.06 219 GLU A C 1
ATOM 1617 O O . GLU A 1 219 ? -9.663 1.130 28.387 1.00 95.06 219 GLU A O 1
ATOM 1622 N N . MET A 1 220 ? -9.612 2.895 27.006 1.00 94.38 220 MET A N 1
ATOM 1623 C CA . MET A 1 220 ? -10.566 3.681 27.795 1.00 94.38 220 MET A CA 1
ATOM 1624 C C . MET A 1 220 ? -11.922 2.968 27.912 1.00 94.38 220 MET A C 1
ATOM 1626 O O . MET A 1 220 ? -12.474 2.873 29.007 1.00 94.38 220 MET A O 1
ATOM 1630 N N . ARG A 1 221 ? -12.445 2.397 26.817 1.00 94.00 221 ARG A N 1
ATOM 1631 C CA . ARG A 1 221 ? -13.709 1.641 26.840 1.00 94.00 221 ARG A CA 1
ATOM 1632 C C . ARG A 1 221 ? -13.610 0.339 27.623 1.00 94.00 221 ARG A C 1
ATOM 1634 O O . ARG A 1 221 ? -14.562 -0.010 28.312 1.00 94.00 221 ARG A O 1
ATOM 1641 N N . LYS A 1 222 ? -12.473 -0.362 27.590 1.00 95.81 222 LYS A N 1
ATOM 1642 C CA . LYS A 1 222 ? -12.241 -1.534 28.451 1.00 95.81 222 LYS A CA 1
ATOM 1643 C C . LYS A 1 222 ? -12.328 -1.150 29.921 1.00 95.81 222 LYS A C 1
ATOM 1645 O O . LYS A 1 222 ? -12.972 -1.857 30.693 1.00 95.81 222 LYS A O 1
ATOM 1650 N N . GLN A 1 223 ? -11.734 -0.021 30.309 1.00 95.81 223 GLN A N 1
ATOM 1651 C CA . GLN A 1 223 ? -11.842 0.488 31.677 1.00 95.81 223 GLN A CA 1
ATOM 1652 C C . GLN A 1 223 ? -13.294 0.835 32.038 1.00 95.81 223 GLN A C 1
ATOM 1654 O O . GLN A 1 223 ? -13.760 0.434 33.105 1.00 95.81 223 GLN A O 1
ATOM 1659 N N . SER A 1 224 ? -14.036 1.500 31.146 1.00 95.12 224 SER A N 1
ATOM 1660 C CA . SER A 1 224 ? -15.467 1.791 31.342 1.00 95.12 224 SER A CA 1
ATOM 1661 C C . SER A 1 224 ? -16.316 0.521 31.472 1.00 95.12 224 SER A C 1
ATOM 1663 O O . SER A 1 224 ? -17.153 0.434 32.370 1.00 95.12 224 SER A O 1
ATOM 1665 N N . TYR A 1 225 ? -16.056 -0.498 30.652 1.00 96.31 225 TYR A N 1
ATOM 1666 C CA . TYR A 1 225 ? -16.722 -1.798 30.726 1.00 96.31 225 TYR A CA 1
ATOM 1667 C C . TYR A 1 225 ? -16.423 -2.529 32.043 1.00 96.31 225 TYR A C 1
ATOM 1669 O O . TYR A 1 225 ? -17.331 -3.061 32.683 1.00 96.31 225 TYR A O 1
ATOM 1677 N N . LEU A 1 226 ? -15.163 -2.527 32.492 1.00 96.31 226 LEU A N 1
ATOM 1678 C CA . LEU A 1 226 ? -14.779 -3.108 33.781 1.00 96.31 226 LEU A CA 1
ATOM 1679 C C . LEU A 1 226 ? -15.446 -2.377 34.953 1.00 96.31 226 LEU A C 1
ATOM 1681 O O . LEU A 1 226 ? -15.937 -3.032 35.870 1.00 96.31 226 LEU A O 1
ATOM 1685 N N . ALA A 1 227 ? -15.533 -1.046 34.900 1.00 95.56 227 ALA A N 1
ATOM 1686 C CA . ALA A 1 227 ? -16.256 -0.262 35.898 1.00 95.56 227 ALA A CA 1
ATOM 1687 C C . ALA A 1 227 ? -17.755 -0.615 35.921 1.00 95.56 227 ALA A C 1
ATOM 1689 O O . ALA A 1 227 ? -18.304 -0.872 36.990 1.00 95.56 227 ALA A O 1
ATOM 1690 N N . ALA A 1 228 ? -18.403 -0.725 34.755 1.00 94.88 228 ALA A N 1
ATOM 1691 C CA . ALA A 1 228 ? -19.804 -1.147 34.657 1.00 94.88 228 ALA A CA 1
ATOM 1692 C C . ALA A 1 228 ? -20.024 -2.577 35.186 1.00 94.88 228 ALA A C 1
ATOM 1694 O O . ALA A 1 228 ? -21.052 -2.874 35.797 1.00 94.88 228 ALA A O 1
ATOM 1695 N N . LYS A 1 229 ? -19.046 -3.470 34.999 1.00 96.88 229 LYS A N 1
ATOM 1696 C CA . LYS A 1 229 ? -19.090 -4.840 35.525 1.00 96.88 229 LYS A CA 1
ATOM 1697 C C . LYS A 1 229 ? -19.018 -4.868 37.054 1.00 96.88 229 LYS A C 1
ATOM 1699 O O . LYS A 1 229 ? -19.748 -5.637 37.679 1.00 96.88 229 LYS A O 1
ATOM 1704 N N . GLU A 1 230 ? -18.175 -4.033 37.657 1.00 96.88 230 GLU A N 1
ATOM 1705 C CA . GLU A 1 230 ? -18.124 -3.887 39.117 1.00 96.88 230 GLU A CA 1
ATOM 1706 C C . GLU A 1 230 ? -19.400 -3.233 39.669 1.00 96.88 230 GLU A C 1
ATOM 1708 O O . GLU A 1 230 ? -19.939 -3.701 40.671 1.00 96.88 230 GLU A O 1
ATOM 1713 N N . GLU A 1 231 ? -19.961 -2.225 38.992 1.00 94.88 231 GLU A N 1
ATOM 1714 C CA . GLU A 1 231 ? -21.266 -1.651 39.360 1.00 94.88 231 GLU A CA 1
ATOM 1715 C C . GLU A 1 231 ? -22.381 -2.706 39.343 1.00 94.88 231 GLU A C 1
ATOM 1717 O O . GLU A 1 231 ? -23.190 -2.767 40.273 1.00 94.88 231 GLU A O 1
ATOM 1722 N N . LEU A 1 232 ? -22.405 -3.577 38.328 1.00 96.31 232 LEU A N 1
ATOM 1723 C CA . LEU A 1 232 ? -23.363 -4.679 38.254 1.00 96.31 232 LEU A CA 1
ATOM 1724 C C . LEU A 1 232 ? -23.211 -5.646 39.431 1.00 96.31 232 LEU A C 1
ATOM 1726 O O . LEU A 1 232 ? -24.209 -6.091 40.006 1.00 96.31 232 LEU A O 1
ATOM 1730 N N . LYS A 1 233 ? -21.972 -5.963 39.807 1.00 97.25 233 LYS A N 1
ATOM 1731 C CA . LYS A 1 233 ? -21.685 -6.820 40.959 1.00 97.25 233 LYS A CA 1
ATOM 1732 C C . LYS A 1 233 ? -22.198 -6.189 42.254 1.00 97.25 233 LYS A C 1
ATOM 1734 O O . LYS A 1 233 ? -22.943 -6.840 42.981 1.00 97.25 233 LYS A O 1
ATOM 1739 N N . ILE A 1 234 ? -21.904 -4.908 42.486 1.00 95.88 234 ILE A N 1
ATOM 1740 C CA . ILE A 1 234 ? -22.398 -4.156 43.652 1.00 95.88 234 ILE A CA 1
ATOM 1741 C C . ILE A 1 234 ? -23.935 -4.142 43.685 1.00 95.88 234 ILE A C 1
ATOM 1743 O O . ILE A 1 234 ? -24.533 -4.368 44.737 1.00 95.88 234 ILE A O 1
ATOM 1747 N N . ALA A 1 235 ? -24.590 -3.912 42.543 1.00 95.50 235 ALA A N 1
ATOM 1748 C CA . ALA A 1 235 ? -26.050 -3.921 42.447 1.00 95.50 235 ALA A CA 1
ATOM 1749 C C . ALA A 1 235 ? -26.646 -5.314 42.723 1.00 95.50 235 ALA A C 1
ATOM 1751 O O . ALA A 1 235 ? -27.687 -5.421 43.372 1.00 95.50 235 ALA A O 1
ATOM 1752 N N . THR A 1 236 ? -25.974 -6.377 42.277 1.00 97.25 236 THR A N 1
ATOM 1753 C CA . THR A 1 236 ? -26.377 -7.771 42.530 1.00 97.25 236 THR A CA 1
ATOM 1754 C C . THR A 1 236 ? -26.270 -8.114 44.015 1.00 97.25 236 THR A C 1
ATOM 1756 O O . THR A 1 236 ? -27.218 -8.649 44.597 1.00 97.25 236 THR A O 1
ATOM 1759 N N . ASP A 1 237 ? -25.155 -7.749 44.650 1.00 96.94 237 ASP A N 1
ATOM 1760 C CA . ASP A 1 237 ? -24.930 -7.975 46.080 1.00 96.94 237 ASP A CA 1
ATOM 1761 C C . ASP A 1 237 ? -25.940 -7.188 46.929 1.00 96.94 237 ASP A C 1
ATOM 1763 O O . ASP A 1 237 ? -26.528 -7.736 47.866 1.00 96.94 237 ASP A O 1
ATOM 1767 N N . TRP A 1 238 ? -26.221 -5.930 46.565 1.00 96.25 238 TRP A N 1
ATOM 1768 C CA . TRP A 1 238 ? -27.290 -5.141 47.184 1.00 96.25 238 TRP A CA 1
ATOM 1769 C C . TRP A 1 238 ? -28.634 -5.855 47.043 1.00 96.25 238 TRP A C 1
ATOM 1771 O O . TRP A 1 238 ? -29.314 -6.086 48.044 1.00 96.25 238 TRP A O 1
ATOM 1781 N N . GLN A 1 239 ? -29.045 -6.225 45.828 1.00 97.44 239 GLN A N 1
ATOM 1782 C CA . GLN A 1 239 ? -30.333 -6.884 45.595 1.00 97.44 239 GLN A CA 1
ATOM 1783 C C . GLN A 1 239 ? -30.487 -8.141 46.463 1.00 97.44 239 GLN A C 1
ATOM 1785 O O . GLN A 1 239 ? -31.550 -8.356 47.054 1.00 97.44 239 GLN A O 1
ATOM 1790 N N . ALA A 1 240 ? -29.426 -8.942 46.599 1.00 95.81 240 ALA A N 1
ATOM 1791 C CA . ALA A 1 240 ? -29.413 -10.103 47.481 1.00 95.81 240 ALA A CA 1
ATOM 1792 C C . ALA A 1 240 ? -29.637 -9.715 48.956 1.00 95.81 240 ALA A C 1
ATOM 1794 O O . ALA A 1 240 ? -30.470 -10.332 49.627 1.00 95.81 240 ALA A O 1
ATOM 1795 N N . GLN A 1 241 ? -28.970 -8.663 49.445 1.00 96.19 241 GLN A N 1
ATOM 1796 C CA . GLN A 1 241 ? -29.169 -8.134 50.801 1.00 96.19 241 GLN A CA 1
ATOM 1797 C C . GLN A 1 241 ? -30.599 -7.622 51.019 1.00 96.19 241 GLN A C 1
ATOM 1799 O O . GLN A 1 241 ? -31.224 -7.967 52.021 1.00 96.19 241 GLN A O 1
ATOM 1804 N N . CYS A 1 242 ? -31.163 -6.866 50.072 1.00 95.06 242 CYS A N 1
ATOM 1805 C CA . CYS A 1 242 ? -32.541 -6.379 50.165 1.00 95.06 242 CYS A CA 1
ATOM 1806 C C . CYS A 1 242 ? -33.566 -7.515 50.153 1.00 95.06 242 CYS A C 1
ATOM 1808 O O . CYS A 1 242 ? -34.517 -7.477 50.930 1.00 95.06 242 CYS A O 1
ATOM 1810 N N . ARG A 1 243 ? -33.369 -8.555 49.334 1.00 95.06 243 ARG A N 1
ATOM 1811 C CA . ARG A 1 243 ? -34.236 -9.747 49.337 1.00 95.06 243 ARG A CA 1
ATOM 1812 C C . ARG A 1 243 ? -34.156 -10.506 50.659 1.00 95.06 243 ARG A C 1
ATOM 1814 O O . ARG A 1 243 ? -35.181 -10.962 51.165 1.00 95.06 243 ARG A O 1
ATOM 1821 N N . ALA A 1 244 ? -32.959 -10.637 51.232 1.00 94.75 244 ALA A N 1
ATOM 1822 C CA . ALA A 1 244 ? -32.783 -11.252 52.544 1.00 94.75 244 ALA A CA 1
ATOM 1823 C C . ALA A 1 244 ? -33.472 -10.430 53.649 1.00 94.75 244 ALA A C 1
ATOM 1825 O O . ALA A 1 244 ? -34.194 -11.001 54.468 1.00 94.75 244 ALA A O 1
ATOM 1826 N N . ALA A 1 245 ? -33.315 -9.103 53.627 1.00 93.44 245 ALA A N 1
ATOM 1827 C CA . ALA A 1 245 ? -33.945 -8.186 54.575 1.00 93.44 245 ALA A CA 1
ATOM 1828 C C . ALA A 1 245 ? -35.478 -8.184 54.460 1.00 93.44 245 ALA A C 1
ATOM 1830 O O . ALA A 1 245 ? -36.160 -8.276 55.477 1.00 93.44 245 ALA A O 1
ATOM 1831 N N . GLU A 1 246 ? -36.036 -8.154 53.244 1.00 95.00 246 GLU A N 1
ATOM 1832 C CA . GLU A 1 246 ? -37.486 -8.257 53.016 1.00 95.00 246 GLU A CA 1
ATOM 1833 C C . GLU A 1 246 ? -38.035 -9.582 53.554 1.00 95.00 246 GLU A C 1
ATOM 1835 O O . GLU A 1 246 ? -39.058 -9.596 54.243 1.00 95.00 246 GLU A O 1
ATOM 1840 N N . LYS A 1 247 ? -37.340 -10.696 53.290 1.00 95.31 247 LYS A N 1
ATOM 1841 C CA . LYS A 1 247 ? -37.736 -12.018 53.787 1.00 95.31 247 LYS A CA 1
ATOM 1842 C C . LYS A 1 247 ? -37.721 -12.074 55.316 1.00 95.31 247 LYS A C 1
ATOM 1844 O O . LYS A 1 247 ? -38.665 -12.603 55.901 1.00 95.31 247 LYS A O 1
ATOM 1849 N N . ALA A 1 248 ? -36.688 -11.522 55.954 1.00 93.75 248 ALA A N 1
ATOM 1850 C CA . ALA A 1 248 ? -36.583 -11.457 57.410 1.00 93.75 248 ALA A CA 1
ATOM 1851 C C . ALA A 1 248 ? -37.677 -10.562 58.020 1.00 93.75 248 ALA A C 1
ATOM 1853 O O . ALA A 1 248 ? -38.425 -11.018 58.883 1.00 93.75 248 ALA A O 1
ATOM 1854 N N . ALA A 1 249 ? -37.845 -9.337 57.511 1.00 92.25 249 ALA A N 1
ATOM 1855 C CA . ALA A 1 249 ? -38.853 -8.391 57.991 1.00 92.25 249 ALA A CA 1
ATOM 1856 C C . ALA A 1 249 ? -40.284 -8.922 57.803 1.00 92.25 249 ALA A C 1
ATOM 1858 O O . ALA A 1 249 ? -41.123 -8.779 58.691 1.00 92.25 249 ALA A O 1
ATOM 1859 N N . SER A 1 250 ? -40.560 -9.593 56.680 1.00 91.62 250 SER A N 1
ATOM 1860 C CA . SER A 1 250 ? -41.859 -10.226 56.425 1.00 91.62 250 SER A CA 1
ATOM 1861 C C . SER A 1 250 ? -42.124 -11.396 57.371 1.00 91.62 250 SER A C 1
ATOM 1863 O O . SER A 1 250 ? -43.244 -11.546 57.856 1.00 91.62 250 SER A O 1
ATOM 1865 N N . ALA A 1 251 ? -41.111 -12.221 57.659 1.00 93.00 251 ALA A N 1
ATOM 1866 C CA . ALA A 1 251 ? -41.239 -13.324 58.609 1.00 93.00 251 ALA A CA 1
ATOM 1867 C C . ALA A 1 251 ? -41.502 -12.816 60.037 1.00 93.00 251 ALA A C 1
ATOM 1869 O O . ALA A 1 251 ? -42.403 -13.325 60.707 1.00 93.00 251 ALA A O 1
ATOM 1870 N N . GLU A 1 252 ? -40.779 -11.780 60.477 1.00 92.38 252 GLU A N 1
ATOM 1871 C CA . GLU A 1 252 ? -41.013 -11.122 61.768 1.00 92.38 252 GLU A CA 1
ATOM 1872 C C . GLU A 1 252 ? -42.417 -10.516 61.848 1.00 92.38 252 GLU A C 1
ATOM 1874 O O . GLU A 1 252 ? -43.153 -10.799 62.793 1.00 92.38 252 GLU A O 1
ATOM 1879 N N . ALA A 1 253 ? -42.831 -9.747 60.835 1.00 89.75 253 ALA A N 1
ATOM 1880 C CA . ALA A 1 253 ? -44.159 -9.138 60.795 1.00 89.75 253 ALA A CA 1
ATOM 1881 C C . ALA A 1 253 ? -45.276 -10.192 60.846 1.00 89.75 253 ALA A C 1
ATOM 1883 O O . ALA A 1 253 ? -46.242 -10.037 61.590 1.00 89.75 253 ALA A O 1
ATOM 1884 N N . GLN A 1 254 ? -45.137 -11.302 60.113 1.00 91.25 254 GLN A N 1
ATOM 1885 C CA . GLN A 1 254 ? -46.106 -12.400 60.162 1.00 91.25 254 GLN A CA 1
ATOM 1886 C C . GLN A 1 254 ? -46.159 -13.086 61.532 1.00 91.25 254 GLN A C 1
ATOM 1888 O O . GLN A 1 254 ? -47.248 -13.460 61.974 1.00 91.25 254 GLN A O 1
ATOM 1893 N N . SER A 1 255 ? -45.012 -13.276 62.189 1.00 90.75 255 SER A N 1
ATOM 1894 C CA . SER A 1 255 ? -44.943 -13.857 63.535 1.00 90.75 255 SER A CA 1
ATOM 1895 C C . SER A 1 255 ? -45.648 -12.965 64.559 1.00 90.75 255 SER A C 1
ATOM 1897 O O . SER A 1 255 ? -46.485 -13.443 65.324 1.00 90.75 255 SER A O 1
ATOM 1899 N N . GLU A 1 256 ? -45.374 -11.661 64.522 1.00 89.50 256 GLU A N 1
ATOM 1900 C CA . GLU A 1 256 ? -45.951 -10.661 65.428 1.00 89.50 256 GLU A CA 1
ATOM 1901 C C . GLU A 1 256 ? -47.462 -10.509 65.234 1.00 89.50 256 GLU A C 1
ATOM 1903 O O . GLU A 1 256 ? -48.218 -10.556 66.202 1.00 89.50 256 GLU A O 1
ATOM 1908 N N . VAL A 1 257 ? -47.934 -10.438 63.984 1.00 87.81 257 VAL A N 1
ATOM 1909 C CA . VAL A 1 257 ? -49.375 -10.391 63.683 1.00 87.81 257 VAL A CA 1
ATOM 1910 C C . VAL A 1 257 ? -50.079 -11.663 64.165 1.00 87.81 257 VAL A C 1
ATOM 1912 O O . VAL A 1 257 ? -51.133 -11.576 64.796 1.00 87.81 257 VAL A O 1
ATOM 1915 N N . ARG A 1 258 ? -49.508 -12.856 63.933 1.00 87.50 258 ARG A N 1
ATOM 1916 C CA . ARG A 1 258 ? -50.083 -14.111 64.460 1.00 87.50 258 ARG A CA 1
ATOM 1917 C C . ARG A 1 258 ? -50.108 -14.130 65.986 1.00 87.50 258 ARG A C 1
ATOM 1919 O O . ARG A 1 258 ? -51.089 -14.609 66.557 1.00 87.50 258 ARG A O 1
ATOM 1926 N N . GLY A 1 259 ? -49.062 -13.619 66.636 1.00 84.75 259 GLY A N 1
ATOM 1927 C CA . GLY A 1 259 ? -48.987 -13.483 68.089 1.00 84.75 259 GLY A CA 1
ATOM 1928 C C . GLY A 1 259 ? -50.083 -12.570 68.637 1.00 84.75 259 GLY A C 1
ATOM 1929 O O . GLY A 1 259 ? -50.839 -12.990 69.517 1.00 84.75 259 GLY A O 1
ATOM 1930 N N . ALA A 1 260 ? -50.229 -11.376 68.059 1.00 81.25 260 ALA A N 1
ATOM 1931 C CA . ALA A 1 260 ? -51.255 -10.399 68.423 1.00 81.25 260 ALA A CA 1
ATOM 1932 C C . ALA A 1 260 ? -52.676 -10.972 68.260 1.00 81.25 260 ALA A C 1
ATOM 1934 O O . ALA A 1 260 ? -53.483 -10.930 69.192 1.00 81.25 260 ALA A O 1
ATOM 1935 N N . VAL A 1 261 ? -52.965 -11.603 67.114 1.00 82.19 261 VAL A N 1
ATOM 1936 C CA . VAL A 1 261 ? -54.268 -12.238 66.842 1.00 82.19 261 VAL A CA 1
ATOM 1937 C C . VAL A 1 261 ? -54.545 -13.391 67.808 1.00 82.19 261 VAL A C 1
ATOM 1939 O O . VAL A 1 261 ? -55.656 -13.503 68.324 1.00 82.19 261 VAL A O 1
ATOM 1942 N N . SER A 1 262 ? -53.548 -14.234 68.093 1.00 80.31 262 SER A N 1
ATOM 1943 C CA . SER A 1 262 ? -53.705 -15.371 69.012 1.00 80.31 262 SER A CA 1
ATOM 1944 C C . SER A 1 262 ? -53.972 -14.909 70.443 1.00 80.31 262 SER A C 1
ATOM 1946 O O . SER A 1 262 ? -54.840 -15.472 71.110 1.00 80.31 262 SER A O 1
ATOM 1948 N N . GLN A 1 263 ? -53.285 -13.859 70.912 1.00 73.69 263 GLN A N 1
ATOM 1949 C CA . GLN A 1 263 ? -53.562 -13.269 72.224 1.00 73.69 263 GLN A CA 1
ATOM 1950 C C . GLN A 1 263 ? -54.994 -12.737 72.315 1.00 73.69 263 GLN A C 1
ATOM 1952 O O . GLN A 1 263 ? -55.647 -12.944 73.336 1.00 73.69 263 GLN A O 1
ATOM 1957 N N . TYR A 1 264 ? -55.494 -12.106 71.253 1.00 70.25 264 TYR A N 1
ATOM 1958 C CA . TYR A 1 264 ? -56.852 -11.566 71.218 1.00 70.25 264 TYR A CA 1
ATOM 1959 C C . TYR A 1 264 ? -57.916 -12.677 71.171 1.00 70.25 264 TYR A C 1
ATOM 1961 O O . TYR A 1 264 ? -58.885 -12.650 71.923 1.00 70.25 264 TYR A O 1
ATOM 1969 N N . MET A 1 265 ? -57.712 -13.703 70.339 1.00 70.56 265 MET A N 1
ATOM 1970 C CA . MET A 1 265 ? -58.651 -14.822 70.175 1.00 70.56 265 MET A CA 1
ATOM 1971 C C . MET A 1 265 ? -58.727 -15.738 71.407 1.00 70.56 265 MET A C 1
ATOM 1973 O O . MET A 1 265 ? -59.792 -16.280 71.694 1.00 70.56 265 MET A O 1
ATOM 1977 N N . LEU A 1 266 ? -57.623 -15.917 72.142 1.00 67.62 266 LEU A N 1
ATOM 1978 C CA . LEU A 1 266 ? -57.575 -16.790 73.324 1.00 67.62 266 LEU A CA 1
ATOM 1979 C C . LEU A 1 266 ? -58.016 -16.095 74.621 1.00 67.62 266 LEU A C 1
ATOM 1981 O O . LEU A 1 266 ? -58.480 -16.774 75.535 1.00 67.62 266 LEU A O 1
ATOM 1985 N N . LYS A 1 267 ? -57.867 -14.766 74.730 1.00 62.56 267 LYS A N 1
ATOM 1986 C CA . LYS A 1 267 ? -58.150 -14.021 75.973 1.00 62.56 267 LYS A CA 1
ATOM 1987 C C . LYS A 1 267 ? -59.520 -13.357 76.029 1.00 62.56 267 LYS A C 1
ATOM 1989 O O . LYS A 1 267 ? -59.872 -12.860 77.093 1.00 62.56 267 LYS A O 1
ATOM 1994 N N . VAL A 1 268 ? -60.296 -13.342 74.945 1.00 59.44 268 VAL A N 1
ATOM 1995 C CA . VAL A 1 268 ? -61.654 -12.777 74.946 1.00 59.44 268 VAL A CA 1
ATOM 1996 C C . VAL A 1 268 ? -62.670 -13.915 75.126 1.00 59.44 268 VAL A C 1
ATOM 1998 O O . VAL A 1 268 ? -62.948 -14.649 74.176 1.00 59.44 268 VAL A O 1
ATOM 2001 N N . PRO A 1 269 ? -63.257 -14.112 76.325 1.00 58.50 269 PRO A N 1
ATOM 2002 C CA . PRO A 1 269 ? -64.379 -15.026 76.489 1.00 58.50 269 PRO A CA 1
ATOM 2003 C C . PRO A 1 269 ? -65.560 -14.477 75.690 1.00 58.50 269 PRO A C 1
ATOM 2005 O O . PRO A 1 269 ? -65.814 -13.275 75.727 1.00 58.50 269 PRO A O 1
ATOM 2008 N N . LYS A 1 270 ? -66.332 -15.350 75.033 1.00 61.72 270 LYS A N 1
ATOM 2009 C CA . LYS A 1 270 ? -67.4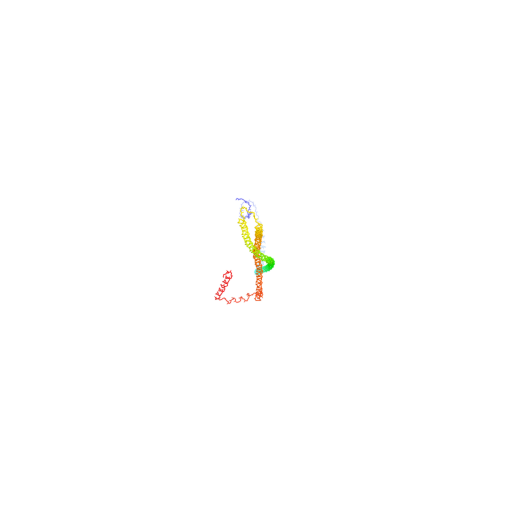28 -14.988 74.109 1.00 61.72 270 LYS A CA 1
ATOM 2010 C C . LYS A 1 270 ? -68.504 -14.019 74.65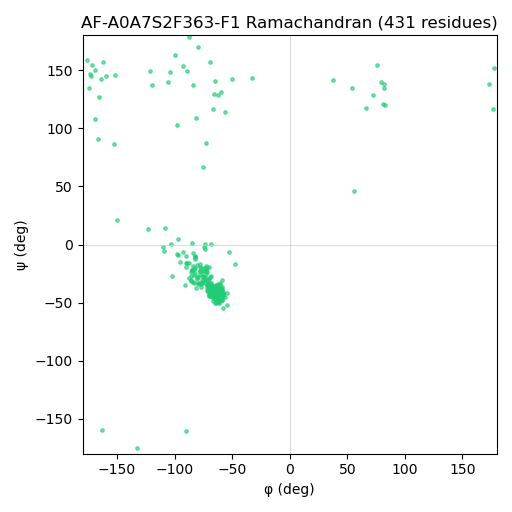5 1.00 61.72 270 LYS A C 1
ATOM 2012 O O . LYS A 1 270 ? -69.353 -13.611 73.877 1.00 61.72 270 LYS A O 1
ATOM 2017 N N . PHE A 1 271 ? -68.495 -13.644 75.941 1.00 51.62 271 PHE A N 1
ATOM 2018 C CA . PHE A 1 271 ? -69.566 -12.869 76.585 1.00 51.62 271 PHE A CA 1
ATOM 2019 C C . PHE A 1 271 ? -69.137 -11.948 77.754 1.00 51.62 271 PHE A C 1
ATOM 2021 O O . PHE A 1 271 ? -69.985 -11.591 78.569 1.00 51.62 271 PHE A O 1
ATOM 2028 N N . LYS A 1 272 ? -67.862 -11.537 77.884 1.00 58.53 272 LYS A N 1
ATOM 2029 C CA . LYS A 1 272 ? -67.459 -10.542 78.909 1.00 58.53 272 LYS A CA 1
ATOM 2030 C C . LYS A 1 272 ? -66.851 -9.279 78.287 1.00 58.53 272 LYS A C 1
ATOM 2032 O O . LYS A 1 272 ? -66.043 -9.414 77.370 1.00 58.53 272 LYS A O 1
ATOM 2037 N N . PRO A 1 273 ? -67.201 -8.072 78.783 1.00 62.41 273 PRO A N 1
ATOM 2038 C CA . PRO A 1 273 ? -66.516 -6.850 78.384 1.00 62.41 273 PRO A CA 1
ATOM 2039 C C . PRO A 1 273 ? -65.034 -6.968 78.748 1.00 62.41 273 PRO A C 1
ATOM 2041 O O . PRO A 1 273 ? -64.687 -7.387 79.853 1.00 62.41 273 PRO A O 1
ATOM 2044 N N . ILE A 1 274 ? -64.179 -6.649 77.779 1.00 66.81 274 ILE A N 1
ATOM 2045 C CA . ILE A 1 274 ? -62.725 -6.635 77.932 1.00 66.81 274 ILE A CA 1
ATOM 2046 C C . ILE A 1 274 ? -62.393 -5.583 78.995 1.00 66.81 274 ILE A C 1
ATOM 2048 O O . ILE A 1 274 ? -62.878 -4.453 78.912 1.00 66.81 274 ILE A O 1
ATOM 2052 N N . ASP A 1 275 ? -61.608 -5.944 80.010 1.00 78.25 275 ASP A N 1
ATOM 2053 C CA . ASP A 1 275 ? -61.156 -4.964 80.994 1.00 78.25 275 ASP A CA 1
ATOM 2054 C C . ASP A 1 275 ? -60.159 -3.971 80.366 1.00 78.25 275 ASP A C 1
ATOM 2056 O O . ASP A 1 275 ? -59.528 -4.232 79.337 1.00 78.25 275 ASP A O 1
ATOM 2060 N N . ALA A 1 276 ? -60.029 -2.790 80.974 1.00 77.88 276 ALA A N 1
ATOM 2061 C CA . ALA A 1 276 ? -59.183 -1.725 80.434 1.00 77.88 276 ALA A CA 1
ATOM 2062 C C . ALA A 1 276 ? -57.709 -2.155 80.282 1.00 77.88 276 ALA A C 1
ATOM 2064 O O . ALA A 1 276 ? -57.031 -1.709 79.359 1.00 77.88 276 ALA A O 1
ATOM 2065 N N . ALA A 1 277 ? -57.228 -3.057 81.144 1.00 79.25 277 ALA A N 1
ATOM 2066 C CA . ALA A 1 277 ? -55.864 -3.575 81.100 1.00 79.25 277 ALA A CA 1
ATOM 2067 C C . ALA A 1 277 ? -55.624 -4.483 79.880 1.00 79.25 277 ALA A C 1
ATOM 2069 O O . ALA A 1 277 ? -54.620 -4.336 79.184 1.00 79.25 277 ALA A O 1
ATOM 2070 N N . THR A 1 278 ? -56.559 -5.384 79.572 1.00 78.69 278 THR A N 1
ATOM 2071 C CA . THR A 1 278 ? -56.477 -6.272 78.404 1.00 78.69 278 THR A CA 1
ATOM 2072 C C . THR A 1 278 ? -56.628 -5.484 77.104 1.00 78.69 278 THR A C 1
ATOM 2074 O O . THR A 1 278 ? -55.933 -5.771 76.128 1.00 78.69 278 THR A O 1
ATOM 2077 N N . ALA A 1 279 ? -57.479 -4.452 77.091 1.00 76.12 279 ALA A N 1
ATOM 2078 C CA . ALA A 1 279 ? -57.606 -3.546 75.953 1.00 76.12 279 ALA A CA 1
ATOM 2079 C C . ALA A 1 279 ? -56.316 -2.740 75.701 1.00 76.12 279 ALA A C 1
ATOM 2081 O O . ALA A 1 279 ? -55.887 -2.633 74.553 1.00 76.12 279 ALA A O 1
ATOM 2082 N N . ALA A 1 280 ? -55.668 -2.231 76.756 1.00 81.12 280 ALA A N 1
ATOM 2083 C CA . ALA A 1 280 ? -54.397 -1.513 76.649 1.00 81.12 280 ALA A CA 1
ATOM 2084 C C . ALA A 1 280 ? -53.261 -2.416 76.135 1.00 81.12 280 ALA A C 1
ATOM 2086 O O . ALA A 1 280 ? -52.585 -2.057 75.173 1.00 81.12 280 ALA A O 1
ATOM 2087 N N . ALA A 1 281 ? -53.114 -3.626 76.686 1.00 79.31 281 ALA A N 1
ATOM 2088 C CA . ALA A 1 281 ? -52.098 -4.584 76.237 1.00 79.31 281 ALA A CA 1
ATOM 2089 C C . ALA A 1 281 ? -52.293 -5.007 74.768 1.00 79.31 281 ALA A C 1
ATOM 2091 O O . ALA A 1 281 ? -51.330 -5.178 74.020 1.00 79.31 281 ALA A O 1
ATOM 2092 N N . ALA A 1 282 ? -53.545 -5.148 74.324 1.00 77.38 282 ALA A N 1
ATOM 2093 C CA . ALA A 1 282 ? -53.834 -5.443 72.927 1.00 77.38 282 ALA A CA 1
ATOM 2094 C C . ALA A 1 282 ? -53.572 -4.250 71.995 1.00 77.38 282 ALA A C 1
ATOM 2096 O O . ALA A 1 282 ? -53.128 -4.451 70.866 1.00 77.38 282 ALA A O 1
ATOM 2097 N N . ALA A 1 283 ? -53.818 -3.019 72.450 1.00 81.81 283 ALA A N 1
ATOM 2098 C CA . ALA A 1 283 ? -53.474 -1.819 71.695 1.00 81.81 283 ALA A CA 1
ATOM 2099 C C . ALA A 1 283 ? -51.952 -1.689 71.510 1.00 81.81 283 ALA A C 1
ATOM 2101 O O . ALA A 1 283 ? -51.502 -1.413 70.399 1.00 81.81 283 ALA A O 1
ATOM 2102 N N . GLU A 1 284 ? -51.159 -1.968 72.550 1.00 85.75 284 GLU A N 1
ATOM 2103 C CA . GLU A 1 284 ? -49.692 -2.011 72.462 1.00 85.75 284 GLU A CA 1
ATOM 2104 C C . GLU A 1 284 ? -49.199 -3.114 71.513 1.00 85.75 284 GLU A C 1
ATOM 2106 O O . GLU A 1 284 ? -48.366 -2.859 70.640 1.00 85.75 284 GLU A O 1
ATOM 2111 N N . SER A 1 285 ? -49.757 -4.327 71.616 1.00 84.50 285 SER A N 1
ATOM 2112 C CA . SER A 1 285 ? -49.427 -5.439 70.713 1.00 84.50 285 SER A CA 1
ATOM 2113 C C . SER A 1 285 ? -49.776 -5.119 69.254 1.00 84.50 285 SER A C 1
ATOM 2115 O O . SER A 1 285 ? -48.968 -5.370 68.358 1.00 84.50 285 SER A O 1
ATOM 2117 N N . ASN A 1 286 ? -50.929 -4.490 69.004 1.00 84.94 286 ASN A N 1
ATOM 2118 C CA . ASN A 1 286 ? -51.310 -4.031 67.670 1.00 84.94 286 ASN A CA 1
ATOM 2119 C C . ASN A 1 286 ? -50.384 -2.923 67.154 1.00 84.94 286 ASN A C 1
ATOM 2121 O O . ASN A 1 286 ? -50.005 -2.954 65.985 1.00 84.94 286 ASN A O 1
ATOM 2125 N N . ALA A 1 287 ? -49.983 -1.969 67.998 1.00 86.75 287 ALA A N 1
ATOM 2126 C CA . ALA A 1 287 ? -49.030 -0.929 67.614 1.00 86.75 287 ALA A CA 1
ATOM 2127 C C . ALA A 1 287 ? -47.669 -1.531 67.217 1.00 86.75 287 ALA A C 1
ATOM 2129 O O . ALA A 1 287 ? -47.102 -1.146 66.192 1.00 86.75 287 ALA A O 1
ATOM 2130 N N . HIS A 1 288 ? -47.185 -2.529 67.964 1.00 87.62 288 HIS A N 1
ATOM 2131 C CA . HIS A 1 288 ? -45.961 -3.261 67.629 1.00 87.62 288 HIS A CA 1
ATOM 2132 C C . HIS A 1 288 ? -46.089 -4.028 66.300 1.00 87.62 288 HIS A C 1
ATOM 2134 O O . HIS A 1 288 ? -45.214 -3.930 65.437 1.00 87.62 288 HIS A O 1
ATOM 2140 N N . ALA A 1 289 ? -47.209 -4.727 66.085 1.00 86.31 289 ALA A N 1
ATOM 2141 C CA . ALA A 1 289 ? -47.478 -5.446 64.839 1.00 86.31 289 ALA A CA 1
ATOM 2142 C C . ALA A 1 289 ? -47.553 -4.501 63.622 1.00 86.31 289 ALA A C 1
ATOM 2144 O O . ALA A 1 289 ? -46.985 -4.802 62.569 1.00 86.31 289 ALA A O 1
ATOM 2145 N N . ILE A 1 290 ? -48.185 -3.330 63.768 1.00 88.44 290 ILE A N 1
ATOM 2146 C CA . ILE A 1 290 ? -48.239 -2.295 62.724 1.00 88.44 290 ILE A CA 1
ATOM 2147 C C . ILE A 1 290 ? -46.835 -1.771 62.406 1.00 88.44 290 ILE A C 1
ATOM 2149 O O . ILE A 1 290 ? -46.481 -1.676 61.231 1.00 88.44 290 ILE A O 1
ATOM 2153 N N . ALA A 1 291 ? -46.009 -1.486 63.418 1.00 90.94 291 ALA A N 1
ATOM 2154 C CA . ALA A 1 291 ? -44.632 -1.034 63.209 1.00 90.94 291 ALA A CA 1
ATOM 2155 C C . ALA A 1 291 ? -43.799 -2.072 62.434 1.00 90.94 291 ALA A C 1
ATOM 2157 O O . ALA A 1 291 ? -43.054 -1.726 61.514 1.00 90.94 291 ALA A O 1
ATOM 2158 N N . LYS A 1 292 ? -43.973 -3.364 62.738 1.00 91.81 292 LYS A N 1
ATOM 2159 C CA . LYS A 1 292 ? -43.308 -4.458 62.013 1.00 91.81 292 LYS A CA 1
ATOM 2160 C C . LYS A 1 292 ? -43.813 -4.603 60.577 1.00 91.81 292 LYS A C 1
ATOM 2162 O O . LYS A 1 292 ? -43.007 -4.805 59.670 1.00 91.81 292 LYS A O 1
ATOM 2167 N N . MET A 1 293 ? -45.111 -4.424 60.335 1.00 91.06 293 MET A N 1
ATOM 2168 C CA . MET A 1 293 ? -45.653 -4.368 58.972 1.00 91.06 293 MET A CA 1
ATOM 2169 C C . MET A 1 293 ? -45.112 -3.177 58.170 1.00 91.06 293 MET A C 1
ATOM 2171 O O . MET A 1 293 ? -44.789 -3.335 56.994 1.00 91.06 293 MET A O 1
ATOM 2175 N N . GLN A 1 294 ? -44.966 -2.003 58.790 1.00 93.56 294 GLN A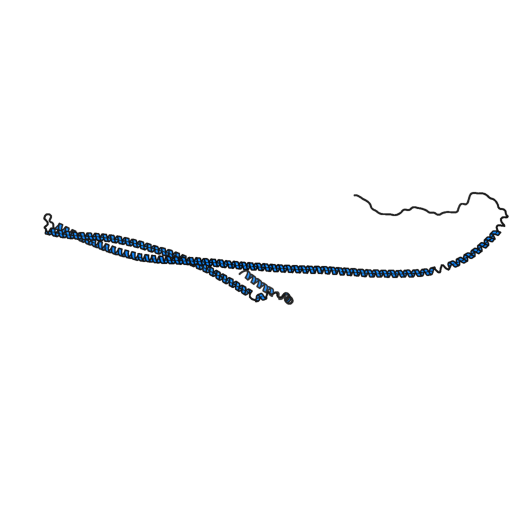 N 1
ATOM 2176 C CA . GLN A 1 294 ? -44.356 -0.833 58.149 1.00 93.56 294 GLN A CA 1
ATOM 2177 C C . GLN A 1 294 ? -42.881 -1.084 57.800 1.00 93.56 294 GLN A C 1
ATOM 2179 O O . GLN A 1 294 ? -42.448 -0.731 56.703 1.00 93.56 294 GLN A O 1
ATOM 2184 N N . ALA A 1 295 ? -42.128 -1.758 58.676 1.00 91.44 295 ALA A N 1
ATOM 2185 C CA . ALA A 1 295 ? -40.754 -2.173 58.390 1.00 91.44 295 ALA A CA 1
ATOM 2186 C C . ALA A 1 295 ? -40.678 -3.163 57.211 1.00 91.44 295 ALA A C 1
ATOM 2188 O O . ALA A 1 295 ? -39.819 -3.018 56.341 1.00 91.44 295 ALA A O 1
ATOM 2189 N N . ALA A 1 296 ? -41.605 -4.125 57.129 1.00 90.62 296 ALA A N 1
ATOM 2190 C CA . ALA A 1 296 ? -41.698 -5.045 55.994 1.00 90.62 296 ALA A CA 1
ATOM 2191 C C . ALA A 1 296 ? -42.039 -4.315 54.679 1.00 90.62 296 ALA A C 1
ATOM 2193 O O . ALA A 1 296 ? -41.425 -4.590 53.648 1.00 90.62 296 ALA A O 1
ATOM 2194 N N . ALA A 1 297 ? -42.949 -3.336 54.714 1.00 93.00 297 ALA A N 1
ATOM 2195 C CA . ALA A 1 297 ? -43.266 -2.504 53.552 1.00 93.00 297 ALA A CA 1
ATOM 2196 C C . ALA A 1 297 ? -42.053 -1.677 53.088 1.00 93.00 297 ALA A C 1
ATOM 2198 O O . ALA A 1 297 ? -41.752 -1.643 51.895 1.00 93.00 297 ALA A O 1
ATOM 2199 N N . ALA A 1 298 ? -41.307 -1.073 54.019 1.00 93.69 298 ALA A N 1
ATOM 2200 C CA . ALA A 1 298 ? -40.076 -0.348 53.708 1.00 93.69 298 ALA A CA 1
ATOM 2201 C C . ALA A 1 298 ? -39.006 -1.261 53.078 1.00 93.69 298 ALA A C 1
ATOM 2203 O O . ALA A 1 298 ? -38.361 -0.872 52.103 1.00 93.69 298 ALA A O 1
ATOM 2204 N N . ALA A 1 299 ? -38.858 -2.494 53.574 1.00 93.25 299 ALA A N 1
ATOM 2205 C CA . ALA A 1 299 ? -37.943 -3.479 52.998 1.00 93.25 299 ALA A CA 1
ATOM 2206 C C . ALA A 1 299 ? -38.357 -3.901 51.574 1.00 93.25 299 ALA A C 1
ATOM 2208 O O . ALA A 1 299 ? -37.497 -4.067 50.708 1.00 93.25 299 ALA A O 1
ATOM 2209 N N . SER A 1 300 ? -39.661 -4.008 51.304 1.00 94.44 300 SER A N 1
ATOM 2210 C CA . SER A 1 300 ? -40.180 -4.300 49.960 1.00 94.44 300 SER A CA 1
ATOM 2211 C C . SER A 1 300 ? -39.927 -3.155 48.963 1.00 94.44 300 SER A C 1
ATOM 2213 O O . SER A 1 300 ? -39.504 -3.384 47.824 1.00 94.44 300 SER A O 1
ATOM 2215 N N . ILE A 1 301 ? -40.074 -1.898 49.403 1.00 95.44 301 ILE A N 1
ATOM 2216 C CA . ILE A 1 301 ? -39.696 -0.718 48.603 1.00 95.44 301 ILE A CA 1
ATOM 2217 C C . ILE A 1 301 ? -38.190 -0.736 48.306 1.00 95.44 301 ILE A C 1
ATOM 2219 O O . ILE A 1 301 ? -37.788 -0.545 47.158 1.00 95.44 301 ILE A O 1
ATOM 2223 N N . ALA A 1 302 ? -37.353 -1.013 49.312 1.00 94.00 302 ALA A N 1
ATOM 2224 C CA . ALA A 1 302 ? -35.902 -1.093 49.141 1.00 94.00 302 ALA A CA 1
ATOM 2225 C C . ALA A 1 302 ? -35.490 -2.197 48.152 1.00 94.00 302 ALA A C 1
ATOM 2227 O O . ALA A 1 302 ? -34.588 -1.989 47.341 1.00 94.00 302 ALA A O 1
ATOM 2228 N N . ARG A 1 303 ? -36.176 -3.349 48.163 1.00 95.44 303 ARG A N 1
ATOM 2229 C CA . ARG A 1 303 ? -35.985 -4.393 47.148 1.00 95.44 303 ARG A CA 1
ATOM 2230 C C . ARG A 1 303 ? -36.339 -3.899 45.752 1.00 95.44 303 ARG A C 1
ATOM 2232 O O . ARG A 1 303 ? -35.554 -4.128 44.841 1.00 95.44 303 ARG A O 1
ATOM 2239 N N . THR A 1 304 ? -37.479 -3.235 45.585 1.00 95.94 304 THR A N 1
ATOM 2240 C CA . THR A 1 304 ? -37.900 -2.722 44.270 1.00 95.94 304 THR A CA 1
ATOM 2241 C C . THR A 1 304 ? -36.855 -1.747 43.716 1.00 95.94 304 THR A C 1
ATOM 2243 O O . THR A 1 304 ? -36.406 -1.891 42.585 1.00 95.94 304 THR A O 1
ATOM 2246 N N . GLN A 1 305 ? -36.348 -0.840 44.558 1.00 96.00 305 GLN A N 1
ATOM 2247 C CA . GLN A 1 305 ? -35.249 0.059 44.188 1.00 96.00 305 GLN A CA 1
ATOM 2248 C C . GLN A 1 305 ? -33.951 -0.689 43.838 1.00 96.00 305 GLN A C 1
ATOM 2250 O O . GLN A 1 305 ? -33.194 -0.239 42.978 1.00 96.00 305 GLN A O 1
ATOM 2255 N N . ALA A 1 306 ? -33.661 -1.812 44.501 1.00 94.94 306 ALA A N 1
ATOM 2256 C CA . ALA A 1 306 ? -32.504 -2.644 44.179 1.00 94.94 306 ALA A CA 1
ATOM 2257 C C . ALA A 1 306 ? -32.680 -3.391 42.844 1.00 94.94 306 ALA A C 1
ATOM 2259 O O . ALA A 1 306 ? -31.726 -3.479 42.071 1.00 94.94 306 ALA A O 1
ATOM 2260 N N . ASP A 1 307 ? -33.890 -3.880 42.551 1.00 95.56 307 ASP A N 1
ATOM 2261 C CA . ASP A 1 307 ? -34.243 -4.491 41.265 1.00 95.56 307 ASP A CA 1
ATOM 2262 C C . ASP A 1 307 ? -34.067 -3.465 40.116 1.00 95.56 307 ASP A C 1
ATOM 2264 O O . ASP A 1 307 ? -33.426 -3.780 39.110 1.00 95.56 307 ASP A O 1
ATOM 2268 N N . ASP A 1 308 ? -34.508 -2.214 40.300 1.00 96.44 308 ASP A N 1
ATOM 2269 C CA . ASP A 1 308 ? -34.330 -1.124 39.322 1.00 96.44 308 ASP A CA 1
ATOM 2270 C C . ASP A 1 308 ? -32.851 -0.755 39.105 1.00 96.44 308 ASP A C 1
ATOM 2272 O O . ASP A 1 308 ? -32.398 -0.544 37.972 1.00 96.44 308 ASP A O 1
ATOM 2276 N N . ARG A 1 309 ? -32.059 -0.701 40.186 1.00 95.44 309 ARG A N 1
ATOM 2277 C CA . ARG A 1 309 ? -30.607 -0.457 40.107 1.00 95.44 309 ARG A CA 1
ATOM 2278 C C . ARG A 1 309 ? -29.894 -1.571 39.356 1.00 95.44 309 ARG A C 1
ATOM 2280 O O . ARG A 1 309 ? -29.028 -1.281 38.533 1.00 95.44 309 ARG A O 1
ATOM 2287 N N . LEU A 1 310 ? -30.270 -2.826 39.600 1.00 96.38 310 LEU A N 1
ATOM 2288 C CA . LEU A 1 310 ? -29.718 -3.966 38.877 1.00 96.38 310 LEU A CA 1
ATOM 2289 C C . LEU A 1 310 ? -30.072 -3.905 37.386 1.00 96.38 310 LEU A C 1
ATOM 2291 O O . LEU A 1 310 ? -29.209 -4.148 36.542 1.00 96.38 310 LEU A O 1
ATOM 2295 N N . ALA A 1 311 ? -31.317 -3.563 37.050 1.00 96.06 311 ALA A N 1
ATOM 2296 C CA . ALA A 1 311 ? -31.740 -3.389 35.661 1.00 96.06 311 ALA A CA 1
ATOM 2297 C C . ALA A 1 311 ? -30.932 -2.281 34.962 1.00 96.06 311 ALA A C 1
ATOM 2299 O O . ALA A 1 311 ? -30.432 -2.484 33.854 1.00 96.06 311 ALA A O 1
ATOM 2300 N N . THR A 1 312 ? -30.724 -1.150 35.640 1.00 96.38 312 THR A N 1
ATOM 2301 C CA . THR A 1 312 ? -29.920 -0.028 35.130 1.00 96.38 312 THR A CA 1
ATOM 2302 C C . THR A 1 312 ? -28.454 -0.421 34.930 1.00 96.38 312 THR A C 1
ATOM 2304 O O . THR A 1 312 ? -27.879 -0.134 33.880 1.00 96.38 312 THR A O 1
ATOM 2307 N N . ALA A 1 313 ? -27.850 -1.122 35.895 1.00 94.62 313 ALA A N 1
ATOM 2308 C CA . ALA A 1 313 ? -26.466 -1.584 35.793 1.00 94.62 313 ALA A CA 1
ATOM 2309 C C . ALA A 1 313 ? -26.277 -2.607 34.658 1.00 94.62 313 ALA A C 1
ATOM 2311 O O . ALA A 1 313 ? -25.304 -2.525 33.910 1.00 94.62 313 ALA A O 1
ATOM 2312 N N . ASN A 1 314 ? -27.233 -3.523 34.470 1.00 95.88 314 ASN A N 1
ATOM 2313 C CA . ASN A 1 314 ? -27.228 -4.462 33.343 1.00 95.88 314 ASN A CA 1
ATOM 2314 C C . ASN A 1 314 ? -27.323 -3.744 31.993 1.00 95.88 314 ASN A C 1
ATOM 2316 O O . ASN A 1 314 ? -26.566 -4.062 31.076 1.00 95.88 314 ASN A O 1
ATOM 2320 N N . ALA A 1 315 ? -28.223 -2.763 31.867 1.00 95.94 315 ALA A N 1
ATOM 2321 C CA . ALA A 1 315 ? -28.361 -1.978 30.643 1.00 95.94 315 ALA A CA 1
ATOM 2322 C C . ALA A 1 315 ? -27.071 -1.208 30.321 1.00 95.94 315 ALA A C 1
ATOM 2324 O O . ALA A 1 315 ? -26.631 -1.191 29.172 1.00 95.94 315 ALA A O 1
ATOM 2325 N N . ARG A 1 316 ? -26.424 -0.631 31.342 1.00 95.31 316 ARG A N 1
ATOM 2326 C CA . ARG A 1 316 ? -25.132 0.044 31.185 1.00 95.31 316 ARG A CA 1
ATOM 2327 C C . ARG A 1 316 ? -24.033 -0.922 30.746 1.00 95.31 316 ARG A C 1
ATOM 2329 O O . ARG A 1 316 ? -23.318 -0.612 29.801 1.00 95.31 316 ARG A O 1
ATOM 2336 N N . LEU A 1 317 ? -23.919 -2.095 31.374 1.00 96.50 317 LEU A N 1
ATOM 2337 C CA . LEU A 1 317 ? -22.924 -3.100 30.988 1.00 96.50 317 LEU A CA 1
ATOM 2338 C C . LEU A 1 317 ? -23.106 -3.553 29.532 1.00 96.50 317 LEU A C 1
ATOM 2340 O O . LEU A 1 317 ? -22.121 -3.693 28.811 1.00 96.50 317 LEU A O 1
ATOM 2344 N N . ALA A 1 318 ? -24.352 -3.754 29.092 1.00 95.38 318 ALA A N 1
ATOM 2345 C CA . ALA A 1 318 ? -24.655 -4.112 27.709 1.00 95.38 318 ALA A CA 1
ATOM 2346 C C . ALA A 1 318 ? -24.241 -3.002 26.726 1.00 95.38 318 ALA A C 1
ATOM 2348 O O . ALA A 1 318 ? -23.577 -3.289 25.732 1.00 95.38 318 ALA A O 1
ATOM 2349 N N . ALA A 1 319 ? -24.568 -1.741 27.033 1.00 94.81 319 ALA A N 1
ATOM 2350 C CA . ALA A 1 319 ? -24.199 -0.593 26.204 1.00 94.81 319 ALA A CA 1
ATOM 2351 C C . ALA A 1 319 ? -22.673 -0.406 26.104 1.00 94.81 319 ALA A C 1
ATOM 2353 O O . ALA A 1 319 ? -22.143 -0.202 25.012 1.00 94.81 319 ALA A O 1
ATOM 2354 N N . GLU A 1 320 ? -21.952 -0.525 27.224 1.00 94.25 320 GLU A N 1
ATOM 2355 C CA . GLU A 1 320 ? -20.484 -0.452 27.240 1.00 94.25 320 GLU A CA 1
ATOM 2356 C C . GLU A 1 320 ? -19.848 -1.643 26.508 1.00 94.25 320 GLU A C 1
ATOM 2358 O O . GLU A 1 320 ? -18.844 -1.480 25.817 1.00 94.25 320 GLU A O 1
ATOM 2363 N N . GLY A 1 321 ? -20.444 -2.836 26.606 1.00 94.62 321 GLY A N 1
ATOM 2364 C CA . GLY A 1 321 ? -19.997 -4.024 25.876 1.00 94.62 321 GLY A CA 1
ATOM 2365 C C . GLY A 1 321 ? -20.133 -3.873 24.359 1.00 94.62 321 GLY A C 1
ATOM 2366 O O . GLY A 1 321 ? -19.197 -4.182 23.621 1.00 94.62 321 GLY A O 1
ATOM 2367 N N . GLU A 1 322 ? -21.263 -3.344 23.882 1.00 96.31 322 GLU A N 1
ATOM 2368 C CA . GLU A 1 322 ? -21.467 -3.040 22.460 1.00 96.31 322 GLU A CA 1
ATOM 2369 C C . GLU A 1 322 ? -20.501 -1.948 21.978 1.00 96.31 322 GLU A C 1
ATOM 2371 O O . GLU A 1 322 ? -19.873 -2.081 20.922 1.00 96.31 322 GLU A O 1
ATOM 2376 N N . ALA A 1 323 ? -20.317 -0.889 22.772 1.00 92.38 323 ALA A N 1
ATOM 2377 C CA . ALA A 1 323 ? -19.374 0.177 22.459 1.00 92.38 323 ALA A CA 1
ATOM 2378 C C . ALA A 1 323 ? -17.930 -0.342 22.384 1.00 92.38 323 ALA A C 1
ATOM 2380 O O . ALA A 1 323 ? -17.191 0.036 21.470 1.00 92.38 323 ALA A O 1
ATOM 2381 N N . LEU A 1 324 ? -17.514 -1.206 23.311 1.00 94.50 324 LEU A N 1
ATOM 2382 C CA . LEU A 1 324 ? -16.195 -1.833 23.283 1.00 94.50 324 LEU A CA 1
ATOM 2383 C C . LEU A 1 324 ? -16.027 -2.702 22.032 1.00 94.50 324 LEU A C 1
ATOM 2385 O O . LEU A 1 324 ? -15.072 -2.499 21.285 1.00 94.50 324 LEU A O 1
ATOM 2389 N N . SER A 1 325 ? -16.989 -3.583 21.747 1.00 94.69 325 SER A N 1
ATOM 2390 C CA . SER A 1 325 ? -16.948 -4.459 20.570 1.00 94.69 325 SER A CA 1
ATOM 2391 C C . SER A 1 325 ? -16.840 -3.668 19.262 1.00 94.69 325 SER A C 1
ATOM 2393 O O . SER A 1 325 ? -16.038 -4.009 18.391 1.00 94.69 325 SER A O 1
ATOM 2395 N N . LYS A 1 326 ? -17.583 -2.563 19.138 1.00 95.19 326 LYS A N 1
ATOM 2396 C CA . LYS A 1 326 ? -17.494 -1.676 17.973 1.00 95.19 326 LYS A CA 1
ATOM 2397 C C . LYS A 1 326 ? -16.113 -1.029 17.840 1.00 95.19 326 LYS A C 1
ATOM 2399 O O . LYS A 1 326 ? -15.580 -0.968 16.739 1.00 95.19 326 LYS A O 1
ATOM 2404 N N . ALA A 1 327 ? -15.525 -0.568 18.944 1.00 92.56 327 ALA A N 1
ATOM 2405 C CA . ALA A 1 327 ? -14.189 0.028 18.916 1.00 92.56 327 ALA A CA 1
ATOM 2406 C C . ALA A 1 327 ? -13.105 -1.001 18.547 1.00 92.56 327 ALA A C 1
ATOM 2408 O O . ALA A 1 327 ? -12.204 -0.693 17.769 1.00 92.56 327 ALA A O 1
ATOM 2409 N N . GLU A 1 328 ? -13.205 -2.232 19.051 1.00 92.94 328 GLU A N 1
ATOM 2410 C CA . GLU A 1 328 ? -12.291 -3.326 18.695 1.00 92.94 328 GLU A CA 1
ATOM 2411 C C . GLU A 1 328 ? -12.408 -3.712 17.209 1.00 92.94 328 GLU A C 1
ATOM 2413 O O . GLU A 1 328 ? -11.396 -3.934 16.533 1.00 92.94 328 GLU A O 1
ATOM 2418 N N . ALA A 1 329 ? -13.632 -3.725 16.670 1.00 94.19 329 ALA A N 1
ATOM 2419 C CA . ALA A 1 329 ? -13.876 -3.939 15.246 1.00 94.19 329 ALA A CA 1
ATOM 2420 C C . ALA A 1 329 ? -13.276 -2.816 14.379 1.00 94.19 329 ALA A C 1
ATOM 2422 O O . ALA A 1 329 ? -12.642 -3.109 13.364 1.00 94.19 329 ALA A O 1
ATOM 2423 N N . ASP A 1 330 ? -13.408 -1.552 14.797 1.00 91.94 330 ASP A N 1
ATOM 2424 C CA . ASP A 1 330 ? -12.804 -0.404 14.107 1.00 91.94 330 ASP A CA 1
ATOM 2425 C C . ASP A 1 330 ? -11.267 -0.515 14.071 1.00 91.94 330 ASP A C 1
ATOM 2427 O O . ASP A 1 330 ? -10.650 -0.277 13.030 1.00 91.94 330 ASP A O 1
ATOM 2431 N N . VAL A 1 331 ? -10.633 -0.938 15.173 1.00 92.88 331 VAL A N 1
ATOM 2432 C CA . VAL A 1 331 ? -9.180 -1.188 15.215 1.00 92.88 331 VAL A CA 1
ATOM 2433 C C . VAL A 1 331 ? -8.782 -2.325 14.274 1.00 92.88 331 VAL A C 1
ATOM 2435 O O . VAL A 1 331 ? -7.822 -2.181 13.518 1.00 92.88 331 VAL A O 1
ATOM 2438 N N . THR A 1 332 ? -9.535 -3.424 14.255 1.00 91.81 332 THR A N 1
ATOM 2439 C CA . THR A 1 332 ? -9.256 -4.561 13.358 1.00 91.81 332 THR A CA 1
ATOM 2440 C C . THR A 1 332 ? -9.390 -4.153 11.886 1.00 91.81 332 THR A C 1
ATOM 2442 O O . THR A 1 332 ? -8.564 -4.522 11.048 1.00 91.81 332 THR A O 1
ATOM 2445 N N . ALA A 1 333 ? -10.389 -3.330 11.554 1.00 92.06 333 ALA A N 1
ATOM 2446 C CA . ALA A 1 333 ? -10.540 -2.771 10.213 1.00 92.06 333 ALA A CA 1
ATOM 2447 C C . ALA A 1 333 ? -9.347 -1.874 9.832 1.00 92.06 333 ALA A C 1
ATOM 2449 O O . ALA A 1 333 ? -8.832 -1.973 8.715 1.00 92.06 333 ALA A O 1
ATOM 2450 N N . LEU A 1 334 ? -8.860 -1.042 10.761 1.00 91.56 334 LEU A N 1
ATOM 2451 C CA . LEU A 1 334 ? -7.663 -0.221 10.553 1.00 91.56 334 LEU A CA 1
ATOM 2452 C C . LEU A 1 334 ? -6.400 -1.067 10.357 1.00 91.56 334 LEU A C 1
ATOM 2454 O O . LEU A 1 334 ? -5.565 -0.711 9.527 1.00 91.56 334 LEU A O 1
ATOM 2458 N N . GLU A 1 335 ? -6.257 -2.193 11.055 1.00 92.25 335 GLU A N 1
ATOM 2459 C CA . GLU A 1 335 ? -5.135 -3.119 10.852 1.00 92.25 335 GLU A CA 1
ATOM 2460 C C . GLU A 1 335 ? -5.141 -3.737 9.454 1.00 92.25 335 GLU A C 1
ATOM 2462 O O . GLU A 1 335 ? -4.093 -3.800 8.806 1.00 92.25 335 GLU A O 1
ATOM 2467 N N . TRP A 1 336 ? -6.315 -4.112 8.944 1.00 93.69 336 TRP A N 1
ATOM 2468 C CA . TRP A 1 336 ? -6.447 -4.602 7.573 1.00 93.69 336 TRP A CA 1
ATOM 2469 C C . TRP A 1 336 ? -6.088 -3.526 6.537 1.00 93.69 336 TRP A C 1
ATOM 2471 O O . TRP A 1 336 ? -5.349 -3.794 5.586 1.00 93.69 336 TRP A O 1
ATOM 2481 N N . ILE A 1 337 ? -6.555 -2.287 6.737 1.00 91.12 337 ILE A N 1
ATOM 2482 C CA . ILE A 1 337 ? -6.208 -1.153 5.865 1.00 91.12 337 ILE A CA 1
ATOM 2483 C C . ILE A 1 337 ? -4.699 -0.883 5.915 1.00 91.12 337 ILE A C 1
ATOM 2485 O O . ILE A 1 337 ? -4.076 -0.710 4.865 1.00 91.12 337 ILE A O 1
ATOM 2489 N N . ARG A 1 338 ? -4.093 -0.891 7.108 1.00 91.69 338 ARG A N 1
ATOM 2490 C CA . ARG A 1 338 ? -2.648 -0.707 7.297 1.00 91.69 338 ARG A CA 1
ATOM 2491 C C . ARG A 1 338 ? -1.851 -1.775 6.556 1.00 91.69 338 ARG A C 1
ATOM 2493 O O . ARG A 1 338 ? -0.932 -1.417 5.828 1.00 91.69 338 ARG A O 1
ATOM 2500 N N . ALA A 1 339 ? -2.218 -3.049 6.688 1.00 90.50 339 ALA A N 1
ATOM 2501 C CA . ALA A 1 339 ? -1.547 -4.144 5.986 1.00 90.50 339 ALA A CA 1
ATOM 2502 C C . ALA A 1 339 ? -1.584 -3.940 4.462 1.00 90.50 339 ALA A C 1
ATOM 2504 O O . ALA A 1 339 ? -0.574 -4.099 3.777 1.00 90.50 339 ALA A O 1
ATOM 2505 N 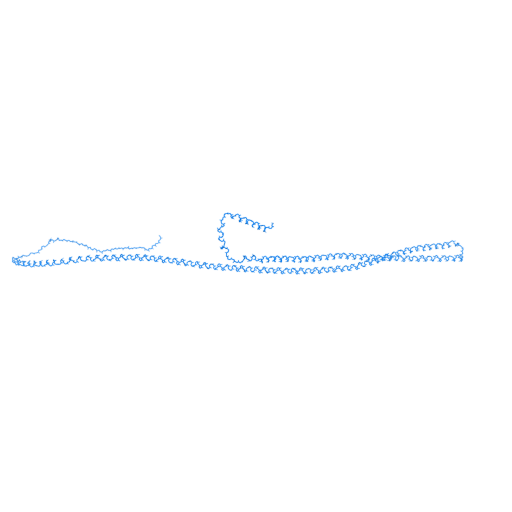N . ARG A 1 340 ? -2.725 -3.490 3.929 1.00 91.56 340 ARG A N 1
ATOM 2506 C CA . ARG A 1 340 ? -2.855 -3.180 2.502 1.00 91.56 340 ARG A CA 1
ATOM 2507 C C . ARG A 1 340 ? -1.999 -1.985 2.077 1.00 91.56 340 ARG A C 1
ATOM 2509 O O . ARG A 1 340 ? -1.393 -2.019 1.013 1.00 91.56 340 ARG A O 1
ATOM 2516 N N . ARG A 1 341 ? -1.895 -0.949 2.912 1.00 88.31 341 ARG A N 1
ATOM 2517 C CA . ARG A 1 341 ? -1.010 0.198 2.647 1.00 88.31 341 ARG A CA 1
ATOM 2518 C C . ARG A 1 341 ? 0.469 -0.145 2.758 1.00 88.31 341 ARG A C 1
ATOM 2520 O O . ARG A 1 341 ? 1.257 0.383 1.983 1.00 88.31 341 ARG A O 1
ATOM 2527 N N . GLN A 1 342 ? 0.851 -1.041 3.663 1.00 89.94 342 GLN A N 1
ATOM 2528 C CA . GLN A 1 342 ? 2.216 -1.566 3.722 1.00 89.94 342 GLN A CA 1
ATOM 2529 C C . GLN A 1 342 ? 2.570 -2.293 2.425 1.00 89.94 342 GLN A C 1
ATOM 2531 O O . GLN A 1 342 ? 3.627 -2.034 1.857 1.00 89.94 342 GLN A O 1
ATOM 2536 N N . GLN A 1 343 ? 1.650 -3.103 1.897 1.00 90.38 343 GLN A N 1
ATOM 2537 C CA . GLN A 1 343 ? 1.828 -3.732 0.591 1.00 90.38 343 GLN A CA 1
ATOM 2538 C C . GLN A 1 343 ? 1.960 -2.695 -0.541 1.00 90.38 343 GLN A C 1
ATOM 2540 O O . GLN A 1 343 ? 2.870 -2.812 -1.360 1.00 90.38 343 GLN A O 1
ATOM 2545 N N . ASP A 1 344 ? 1.132 -1.641 -0.555 1.00 88.44 344 ASP A N 1
ATOM 2546 C CA . ASP A 1 344 ? 1.257 -0.541 -1.530 1.00 88.44 344 ASP A CA 1
ATOM 2547 C C . ASP A 1 344 ? 2.644 0.139 -1.457 1.00 88.44 344 ASP A C 1
ATOM 2549 O O . ASP A 1 344 ? 3.227 0.482 -2.488 1.00 88.44 344 ASP A O 1
ATOM 2553 N N . VAL A 1 345 ? 3.181 0.352 -0.247 1.00 89.44 345 VAL A N 1
ATOM 2554 C CA . VAL A 1 345 ? 4.527 0.917 -0.031 1.00 89.44 345 VAL A CA 1
ATOM 2555 C C . VAL A 1 345 ? 5.604 -0.028 -0.567 1.00 89.44 345 VAL A C 1
ATOM 2557 O O . VAL A 1 345 ? 6.505 0.425 -1.274 1.00 89.44 345 VAL A O 1
ATOM 2560 N N . GLU A 1 346 ? 5.509 -1.328 -0.287 1.00 88.56 346 GLU A N 1
ATOM 2561 C CA . GLU A 1 346 ? 6.446 -2.329 -0.811 1.00 88.56 346 GLU A CA 1
ATOM 2562 C C . GLU A 1 346 ? 6.425 -2.396 -2.341 1.00 88.56 346 GLU A C 1
ATOM 2564 O O . GLU A 1 346 ? 7.481 -2.433 -2.975 1.00 88.56 346 GLU A O 1
ATOM 2569 N N . ASP A 1 347 ? 5.242 -2.382 -2.954 1.00 88.62 347 ASP A N 1
ATOM 2570 C CA . ASP A 1 347 ? 5.097 -2.444 -4.409 1.00 88.62 347 ASP A CA 1
ATOM 2571 C C . ASP A 1 347 ? 5.671 -1.197 -5.092 1.00 88.62 347 ASP A C 1
ATOM 2573 O O . ASP A 1 347 ? 6.346 -1.307 -6.123 1.00 88.62 347 ASP A O 1
ATOM 2577 N N . LYS A 1 348 ? 5.492 -0.021 -4.483 1.00 87.12 348 LYS A N 1
ATOM 2578 C CA . LYS A 1 348 ? 6.124 1.227 -4.934 1.00 87.12 348 LYS A CA 1
ATOM 2579 C C . LYS A 1 348 ? 7.635 1.214 -4.734 1.00 87.12 348 LYS A C 1
ATOM 2581 O O . LYS A 1 348 ? 8.363 1.617 -5.635 1.00 87.12 348 LYS A O 1
ATOM 2586 N N . MET A 1 349 ? 8.129 0.688 -3.615 1.00 89.25 349 MET A N 1
ATOM 2587 C CA . MET A 1 349 ? 9.568 0.523 -3.388 1.00 89.25 349 MET A CA 1
ATOM 2588 C C . MET A 1 349 ? 10.186 -0.428 -4.424 1.00 89.25 349 MET A C 1
ATOM 2590 O O . MET A 1 349 ? 11.253 -0.149 -4.964 1.00 89.25 349 MET A O 1
ATOM 2594 N N . ARG A 1 350 ? 9.494 -1.517 -4.787 1.00 89.00 350 ARG A N 1
ATOM 2595 C CA . ARG A 1 350 ? 9.912 -2.399 -5.892 1.00 89.00 350 ARG A CA 1
ATOM 2596 C C . ARG A 1 350 ? 9.918 -1.669 -7.237 1.00 89.00 350 ARG A C 1
ATOM 2598 O O . ARG A 1 350 ? 10.781 -1.961 -8.060 1.00 89.00 350 ARG A O 1
ATOM 2605 N N . ALA A 1 351 ? 8.974 -0.760 -7.491 1.00 83.44 351 ALA A N 1
ATOM 2606 C CA . ALA A 1 351 ? 8.968 0.059 -8.705 1.00 83.44 351 ALA A CA 1
ATOM 2607 C C . ALA A 1 351 ? 10.193 0.983 -8.769 1.00 83.44 351 ALA A C 1
ATOM 2609 O O . ALA A 1 351 ? 10.938 0.895 -9.744 1.00 83.44 351 ALA A O 1
ATOM 2610 N N . VAL A 1 352 ? 10.466 1.727 -7.689 1.00 87.06 352 VAL A N 1
ATOM 2611 C CA . VAL A 1 352 ? 11.665 2.571 -7.547 1.00 87.06 352 VAL A CA 1
ATOM 2612 C C . VAL A 1 352 ? 12.939 1.751 -7.779 1.00 87.06 352 VAL A C 1
ATOM 2614 O O . VAL A 1 352 ? 13.721 2.075 -8.671 1.00 87.06 352 VAL A O 1
ATOM 2617 N N . ASN A 1 353 ? 13.097 0.619 -7.086 1.00 86.50 353 ASN A N 1
ATOM 2618 C CA . ASN A 1 353 ? 14.271 -0.248 -7.238 1.00 86.50 353 ASN A CA 1
ATOM 2619 C C . ASN A 1 353 ? 14.433 -0.775 -8.674 1.00 86.50 353 ASN A C 1
ATOM 2621 O O . ASN A 1 353 ? 15.552 -0.873 -9.171 1.00 86.50 353 ASN A O 1
ATOM 2625 N N . ARG A 1 354 ? 13.334 -1.111 -9.367 1.00 85.50 354 ARG A N 1
ATOM 2626 C CA . ARG A 1 354 ? 13.388 -1.518 -10.783 1.00 85.50 354 ARG A CA 1
ATOM 2627 C C . ARG A 1 354 ? 13.855 -0.372 -11.676 1.00 85.50 354 ARG A C 1
ATOM 2629 O O . ARG A 1 354 ? 14.669 -0.608 -12.562 1.00 85.50 354 ARG A O 1
ATOM 2636 N N . THR A 1 355 ? 13.367 0.848 -11.456 1.00 81.00 355 THR A N 1
ATOM 2637 C CA . THR A 1 355 ? 13.818 2.019 -12.224 1.00 81.00 355 THR A CA 1
ATOM 2638 C C . THR A 1 355 ? 15.281 2.369 -11.950 1.00 81.00 355 THR A C 1
ATOM 2640 O O . THR A 1 355 ? 16.010 2.650 -12.896 1.00 81.00 355 THR A O 1
ATOM 2643 N N . GLU A 1 356 ? 15.749 2.264 -10.704 1.00 81.94 356 GLU A N 1
ATOM 2644 C CA . GLU A 1 356 ? 17.165 2.460 -10.357 1.00 81.94 356 GLU A CA 1
ATOM 2645 C C . GLU A 1 356 ? 18.067 1.398 -10.995 1.00 81.94 356 GLU A C 1
ATOM 2647 O O . GLU A 1 356 ? 19.123 1.718 -11.538 1.00 81.94 356 GLU A O 1
ATOM 2652 N N . GLN A 1 357 ? 17.644 0.130 -10.991 1.00 82.44 357 GLN A N 1
ATOM 2653 C CA . GLN A 1 357 ? 18.386 -0.948 -11.650 1.00 82.44 357 GLN A CA 1
ATOM 2654 C C . GLN A 1 357 ? 18.518 -0.730 -13.159 1.00 82.44 357 GLN A C 1
ATOM 2656 O O . GLN A 1 357 ? 19.571 -1.031 -13.716 1.00 82.44 357 GLN A O 1
ATOM 2661 N N . LEU A 1 358 ? 17.476 -0.214 -13.819 1.00 78.44 358 LEU A N 1
ATOM 2662 C CA . LEU A 1 358 ? 17.522 0.108 -15.248 1.00 78.44 358 LEU A CA 1
ATOM 2663 C C . LEU A 1 358 ? 18.508 1.246 -15.537 1.00 78.44 358 LEU A C 1
ATOM 2665 O O . LEU A 1 358 ? 19.352 1.089 -16.417 1.00 78.44 358 LEU A O 1
ATOM 2669 N N . LEU A 1 359 ? 18.481 2.313 -14.733 1.00 74.88 359 LEU A N 1
ATOM 2670 C CA . LEU A 1 359 ? 19.438 3.421 -14.839 1.00 74.88 359 LEU A CA 1
ATOM 2671 C C . LEU A 1 359 ? 20.886 2.935 -14.668 1.00 74.88 359 LEU A C 1
ATOM 2673 O O . LEU A 1 359 ? 21.754 3.245 -15.481 1.00 74.88 359 LEU A O 1
ATOM 2677 N N . HIS A 1 360 ? 21.150 2.101 -13.659 1.00 75.06 360 HIS A N 1
ATOM 2678 C CA . HIS A 1 360 ? 22.487 1.547 -13.442 1.00 75.06 360 HIS A CA 1
ATOM 2679 C C . HIS A 1 360 ? 22.919 0.548 -14.524 1.00 75.06 360 HIS A C 1
ATOM 2681 O O . HIS A 1 360 ? 24.104 0.476 -14.856 1.00 75.06 360 HIS A O 1
ATOM 2687 N N . ALA A 1 361 ? 21.992 -0.232 -15.084 1.00 68.44 361 ALA A N 1
ATOM 2688 C CA . ALA A 1 361 ? 22.295 -1.137 -16.187 1.00 68.44 361 ALA A CA 1
ATOM 2689 C C . ALA A 1 361 ? 22.698 -0.362 -17.449 1.00 68.44 361 ALA A C 1
ATOM 2691 O O . ALA A 1 361 ? 23.651 -0.763 -18.122 1.00 68.44 361 ALA A O 1
ATOM 2692 N N . ASP A 1 362 ? 22.025 0.753 -17.737 1.00 66.25 362 ASP A N 1
ATOM 2693 C CA . ASP A 1 362 ? 22.353 1.619 -18.867 1.00 66.25 362 ASP A CA 1
ATOM 2694 C C . ASP A 1 362 ? 23.693 2.344 -18.652 1.00 66.25 362 ASP A C 1
ATOM 2696 O O . ASP A 1 362 ? 24.539 2.306 -19.550 1.00 66.25 362 ASP A O 1
ATOM 2700 N N . ASP A 1 363 ? 23.977 2.847 -17.445 1.00 65.69 363 ASP A N 1
ATOM 2701 C CA . ASP A 1 363 ? 25.290 3.410 -17.078 1.00 65.69 363 ASP A CA 1
ATOM 2702 C C . ASP A 1 363 ? 26.441 2.410 -17.300 1.00 65.69 363 ASP A C 1
ATOM 2704 O O . ASP A 1 363 ? 27.497 2.742 -17.853 1.00 65.69 363 ASP A O 1
ATOM 2708 N N . VAL A 1 364 ? 26.256 1.153 -16.881 1.00 58.31 364 VAL A N 1
ATOM 2709 C CA . VAL A 1 364 ? 27.253 0.084 -17.063 1.00 58.31 364 VAL A CA 1
ATOM 2710 C C . VAL A 1 364 ? 27.437 -0.242 -18.545 1.00 58.31 364 VAL A C 1
ATOM 2712 O O . VAL A 1 364 ? 28.568 -0.429 -19.003 1.00 58.31 364 VAL A O 1
ATOM 2715 N N . LYS A 1 365 ? 26.350 -0.263 -19.322 1.00 63.28 365 LYS A N 1
ATOM 2716 C CA . LYS A 1 365 ? 26.385 -0.508 -20.769 1.00 63.28 365 LYS A CA 1
ATOM 2717 C C . LYS A 1 365 ? 27.118 0.611 -21.507 1.00 63.28 365 LYS A C 1
ATOM 2719 O O . LYS A 1 365 ? 27.921 0.328 -22.397 1.00 63.28 365 LYS A O 1
ATOM 2724 N N . GLN A 1 366 ? 26.902 1.861 -21.105 1.00 66.50 366 GLN A N 1
ATOM 2725 C CA . GLN A 1 366 ? 27.597 3.016 -21.664 1.00 66.50 366 GLN A CA 1
ATOM 2726 C C . GLN A 1 366 ? 29.088 3.019 -21.326 1.00 66.50 366 GLN A C 1
ATOM 2728 O O . GLN A 1 366 ? 29.910 3.243 -22.215 1.00 66.50 366 GLN A O 1
ATOM 2733 N N . ARG A 1 367 ? 29.464 2.693 -20.082 1.00 57.97 367 ARG A N 1
ATOM 2734 C CA . ARG A 1 367 ? 30.879 2.558 -19.684 1.00 57.97 367 ARG A CA 1
ATOM 2735 C C . ARG A 1 367 ? 31.582 1.423 -20.427 1.00 57.97 367 ARG A C 1
ATOM 2737 O O . ARG A 1 367 ? 32.705 1.607 -20.884 1.00 57.97 367 ARG A O 1
ATOM 2744 N N . ALA A 1 368 ? 30.915 0.285 -20.619 1.00 44.38 368 ALA A N 1
ATOM 2745 C CA . ALA A 1 368 ? 31.455 -0.826 -21.402 1.00 44.38 368 ALA A CA 1
ATOM 2746 C C . ALA A 1 368 ? 31.659 -0.444 -22.880 1.00 44.38 368 ALA A C 1
ATOM 2748 O O . ALA A 1 368 ? 32.690 -0.762 -23.468 1.00 44.38 368 ALA A O 1
ATOM 2749 N N . GLN A 1 369 ? 30.717 0.287 -23.482 1.00 61.62 369 GLN A N 1
ATOM 2750 C CA . GLN A 1 369 ? 30.856 0.776 -24.858 1.00 61.62 369 GLN A CA 1
ATOM 2751 C C . GLN A 1 369 ? 31.945 1.847 -25.005 1.00 61.62 369 GLN A C 1
ATOM 2753 O O . GLN A 1 369 ? 32.649 1.857 -26.016 1.00 61.62 369 GLN A O 1
ATOM 2758 N N . ALA A 1 370 ? 32.099 2.732 -24.017 1.00 66.00 370 ALA A N 1
ATOM 2759 C CA . ALA A 1 370 ? 33.180 3.713 -23.978 1.00 66.00 370 ALA A CA 1
ATOM 2760 C C . ALA A 1 370 ? 34.549 3.024 -23.883 1.00 66.00 370 ALA A C 1
ATOM 2762 O O . ALA A 1 370 ? 35.419 3.318 -24.697 1.00 66.00 370 ALA A O 1
ATOM 2763 N N . ALA A 1 371 ? 34.696 2.030 -23.002 1.00 53.34 371 ALA A N 1
ATOM 2764 C CA . ALA A 1 371 ? 35.923 1.244 -22.870 1.00 53.34 371 ALA A CA 1
ATOM 2765 C C . ALA A 1 371 ? 36.268 0.463 -24.153 1.00 53.34 371 ALA A C 1
ATOM 2767 O O . ALA A 1 371 ? 37.428 0.391 -24.543 1.00 53.34 371 ALA A O 1
ATOM 2768 N N . VAL A 1 372 ? 35.271 -0.080 -24.865 1.00 60.12 372 VAL A N 1
ATOM 2769 C CA . VAL A 1 372 ? 35.489 -0.736 -26.170 1.00 60.12 372 VAL A CA 1
ATOM 2770 C C . VAL A 1 372 ? 35.938 0.266 -27.241 1.00 60.12 372 VAL A C 1
ATOM 2772 O O . VAL A 1 372 ? 36.778 -0.067 -28.077 1.00 60.12 372 VAL A O 1
ATOM 2775 N N . LYS A 1 373 ? 35.403 1.494 -27.235 1.00 70.56 373 LYS A N 1
ATOM 2776 C CA . LYS A 1 373 ? 35.849 2.563 -28.145 1.00 70.56 373 LYS A CA 1
ATOM 2777 C C . LYS A 1 373 ? 37.261 3.041 -27.820 1.00 70.56 373 LYS A C 1
ATOM 2779 O O . LYS A 1 373 ? 38.032 3.257 -28.747 1.00 70.56 373 LYS A O 1
ATOM 2784 N N . GLU A 1 374 ? 37.596 3.170 -26.543 1.00 67.25 374 GLU A N 1
ATOM 2785 C CA . GLU A 1 374 ? 38.931 3.548 -26.074 1.00 67.25 374 GLU A CA 1
ATOM 2786 C C . GLU A 1 374 ? 39.962 2.470 -26.430 1.00 67.25 374 GLU A C 1
ATOM 2788 O O . GLU A 1 374 ? 40.947 2.774 -27.093 1.00 67.25 374 GLU A O 1
ATOM 2793 N N . ALA A 1 375 ? 39.664 1.192 -26.176 1.00 54.81 375 ALA A N 1
ATOM 2794 C CA . ALA A 1 375 ? 40.511 0.071 -26.593 1.00 54.81 375 ALA A CA 1
ATOM 2795 C C . ALA A 1 375 ? 40.692 -0.013 -28.123 1.00 54.81 375 ALA A C 1
ATOM 2797 O O . ALA A 1 375 ? 41.743 -0.420 -28.619 1.00 54.81 375 ALA A O 1
ATOM 2798 N N . ARG A 1 376 ? 39.673 0.378 -28.903 1.00 57.41 376 ARG A N 1
ATOM 2799 C CA . ARG A 1 376 ? 39.772 0.465 -30.368 1.00 57.41 376 ARG A CA 1
ATOM 2800 C C . ARG A 1 376 ? 40.633 1.648 -30.818 1.00 57.41 376 ARG A C 1
ATOM 2802 O O . ARG A 1 376 ? 41.416 1.486 -31.749 1.00 57.41 376 ARG A O 1
ATOM 2809 N N . ALA A 1 377 ? 40.510 2.799 -30.159 1.00 65.81 377 ALA A N 1
ATOM 2810 C CA . ALA A 1 377 ? 41.350 3.964 -30.417 1.00 65.81 377 ALA A CA 1
ATOM 2811 C C . ALA A 1 377 ? 42.818 3.675 -30.067 1.00 65.81 377 ALA A C 1
ATOM 2813 O O . ALA A 1 377 ? 43.695 3.972 -30.868 1.00 65.81 377 ALA A O 1
ATOM 2814 N N . GLU A 1 378 ? 43.087 2.997 -28.949 1.00 59.59 378 GLU A N 1
ATOM 2815 C CA . GLU A 1 378 ? 44.435 2.546 -28.577 1.00 59.59 378 GLU A CA 1
ATOM 2816 C C . GLU A 1 378 ? 45.020 1.550 -29.591 1.00 59.59 378 GLU A C 1
ATOM 2818 O O . GLU A 1 378 ? 46.210 1.614 -29.899 1.00 59.59 378 GLU A O 1
ATOM 2823 N N . MET A 1 379 ? 44.201 0.665 -30.175 1.00 50.41 379 MET A N 1
ATOM 2824 C CA . MET A 1 379 ? 44.646 -0.206 -31.271 1.00 50.41 379 MET A CA 1
ATOM 2825 C C . MET A 1 379 ? 44.973 0.575 -32.555 1.00 50.41 379 MET A C 1
ATOM 2827 O O . MET A 1 379 ? 45.968 0.259 -33.209 1.00 50.41 379 MET A O 1
ATOM 2831 N N . GLU A 1 380 ? 44.196 1.605 -32.902 1.00 52.03 380 GLU A N 1
ATOM 2832 C CA . GLU A 1 380 ? 44.439 2.468 -34.073 1.00 52.03 380 GLU A CA 1
ATOM 2833 C C . GLU A 1 380 ? 45.608 3.459 -33.877 1.00 52.03 380 GLU A C 1
ATOM 2835 O O . GLU A 1 380 ? 46.225 3.881 -34.863 1.00 52.03 380 GLU A O 1
ATOM 2840 N N . ASP A 1 381 ? 45.964 3.787 -32.630 1.00 47.12 381 ASP A N 1
ATOM 2841 C CA . ASP A 1 381 ? 47.085 4.673 -32.284 1.00 47.12 381 ASP A CA 1
ATOM 2842 C C . ASP A 1 381 ? 48.386 3.944 -31.927 1.00 47.12 381 ASP A C 1
ATOM 2844 O O . ASP A 1 381 ? 49.395 4.586 -31.630 1.00 47.12 381 ASP A O 1
ATOM 2848 N N . THR A 1 382 ? 48.437 2.611 -32.042 1.00 42.72 382 THR A N 1
ATOM 2849 C CA . THR A 1 382 ? 49.728 1.915 -32.006 1.00 42.72 382 THR A CA 1
ATOM 2850 C C . THR A 1 382 ? 50.565 2.276 -33.250 1.00 42.72 382 THR A C 1
ATOM 2852 O O . THR A 1 382 ? 50.226 1.906 -34.379 1.00 42.72 382 THR A O 1
ATOM 2855 N N . PRO A 1 383 ? 51.733 2.934 -33.095 1.00 49.16 383 PRO A N 1
ATOM 2856 C CA . PRO A 1 383 ? 52.546 3.408 -34.222 1.00 49.16 383 PRO A CA 1
ATOM 2857 C C . PRO A 1 383 ? 53.192 2.279 -35.047 1.00 49.16 383 PRO A C 1
ATOM 2859 O O . PRO A 1 383 ? 53.872 2.542 -36.036 1.00 49.16 383 PRO A O 1
ATOM 2862 N N . LYS A 1 384 ? 52.966 1.009 -34.685 1.00 46.44 384 LYS A N 1
ATOM 2863 C CA . LYS A 1 384 ? 53.467 -0.155 -35.428 1.00 46.44 384 LYS A CA 1
ATOM 2864 C C . LYS A 1 384 ? 52.606 -0.541 -36.637 1.00 46.44 384 LYS A C 1
ATOM 2866 O O . LYS A 1 384 ? 53.077 -1.326 -37.451 1.00 46.44 384 LYS A O 1
ATOM 2871 N N . LEU A 1 385 ? 51.406 0.027 -36.795 1.00 43.94 385 LEU A N 1
ATOM 2872 C CA . LEU A 1 385 ? 50.561 -0.189 -37.982 1.00 43.94 385 LEU A CA 1
ATOM 2873 C C . LEU A 1 385 ? 50.592 0.982 -38.979 1.00 43.94 385 LEU A C 1
ATOM 2875 O O . LEU A 1 385 ? 50.477 0.749 -40.178 1.00 43.94 385 LEU A O 1
ATOM 2879 N N . LYS A 1 386 ? 50.852 2.220 -38.529 1.00 41.59 386 LYS A N 1
ATOM 2880 C CA . LYS A 1 386 ? 51.022 3.388 -39.425 1.00 41.59 386 LYS A CA 1
ATOM 2881 C C . LYS A 1 386 ? 52.366 3.407 -40.170 1.00 41.59 386 LYS A C 1
ATOM 2883 O O . LYS A 1 386 ? 52.461 4.016 -41.228 1.00 41.59 386 LYS A O 1
ATOM 2888 N N . ALA A 1 387 ? 53.379 2.680 -39.693 1.00 41.62 387 ALA A N 1
ATOM 2889 C CA . ALA A 1 387 ? 54.648 2.513 -40.413 1.00 41.62 387 ALA A CA 1
ATOM 2890 C C . ALA A 1 387 ? 54.555 1.571 -41.638 1.00 41.62 387 ALA A C 1
ATOM 2892 O O . ALA A 1 387 ? 55.539 1.407 -42.355 1.00 41.62 387 ALA A O 1
ATOM 2893 N N . ALA A 1 388 ? 53.394 0.951 -41.887 1.00 42.19 388 ALA A N 1
ATOM 2894 C CA . ALA A 1 388 ? 53.163 0.073 -43.036 1.00 42.19 388 ALA A CA 1
ATOM 2895 C C . ALA A 1 388 ? 52.347 0.729 -44.170 1.00 42.19 388 ALA A C 1
ATOM 2897 O O . ALA A 1 388 ? 52.082 0.065 -45.170 1.00 42.19 388 ALA A O 1
ATOM 2898 N N . SER A 1 389 ? 51.938 2.000 -44.040 1.00 43.34 389 SER A N 1
ATOM 2899 C CA . SER A 1 389 ? 51.029 2.656 -44.997 1.00 43.34 389 SER A CA 1
ATOM 2900 C C . SER A 1 389 ? 51.555 3.944 -45.644 1.00 43.34 389 SER A C 1
ATOM 2902 O O . SER A 1 389 ? 50.780 4.647 -46.286 1.00 43.34 389 SER A O 1
ATOM 2904 N N . GLU A 1 390 ? 52.848 4.260 -45.538 1.00 35.06 390 GLU A N 1
ATOM 2905 C CA . GLU A 1 390 ? 53.472 5.206 -46.474 1.00 35.06 390 GLU A CA 1
ATOM 2906 C C . GLU A 1 390 ? 53.907 4.458 -47.749 1.00 35.06 390 GLU A C 1
ATOM 2908 O O . GLU A 1 390 ? 54.447 3.349 -47.651 1.00 35.06 390 GLU A O 1
ATOM 2913 N N . PRO A 1 391 ? 53.688 5.025 -48.952 1.00 43.28 391 PRO A N 1
ATOM 2914 C CA . PRO A 1 391 ? 54.009 4.373 -50.213 1.00 43.28 391 PRO A CA 1
ATOM 2915 C C . PRO A 1 391 ? 55.527 4.360 -50.393 1.00 43.28 391 PRO A C 1
ATOM 2917 O O . PRO A 1 391 ? 56.131 5.245 -51.000 1.00 43.28 391 PRO A O 1
ATOM 2920 N N . THR A 1 392 ? 56.173 3.334 -49.852 1.00 41.34 392 THR A N 1
ATOM 2921 C CA . THR A 1 392 ? 57.527 2.996 -50.267 1.00 41.34 392 THR A CA 1
ATOM 2922 C C . THR A 1 392 ? 57.469 2.548 -51.725 1.00 41.34 392 THR A C 1
ATOM 2924 O O . THR A 1 392 ? 56.635 1.735 -52.124 1.00 41.34 392 THR A O 1
ATOM 2927 N N . LYS A 1 393 ? 58.350 3.154 -52.528 1.00 46.06 393 LYS A N 1
ATOM 2928 C CA . LYS A 1 393 ? 58.687 2.787 -53.910 1.00 46.06 393 LYS A CA 1
ATOM 2929 C C . LYS A 1 393 ? 58.586 1.269 -54.135 1.00 46.06 393 LYS A C 1
ATOM 2931 O O . LYS A 1 393 ? 58.940 0.506 -53.235 1.00 46.06 393 LYS A O 1
ATOM 2936 N N . PRO A 1 394 ? 58.126 0.826 -55.316 1.00 46.16 394 PRO A N 1
ATOM 2937 C CA . PRO A 1 394 ? 57.566 -0.502 -55.506 1.00 46.16 394 PRO A CA 1
ATOM 2938 C C . PRO A 1 394 ? 58.533 -1.608 -55.076 1.00 46.16 394 PRO A C 1
ATOM 2940 O O . PRO A 1 394 ? 59.561 -1.869 -55.695 1.00 46.16 394 PRO A O 1
ATOM 2943 N N . PHE A 1 395 ? 58.108 -2.311 -54.030 1.00 43.66 395 PHE A N 1
ATOM 2944 C CA . PHE A 1 395 ? 58.642 -3.555 -53.472 1.00 43.66 395 PHE A CA 1
ATOM 2945 C C . PHE A 1 395 ? 58.921 -4.658 -54.523 1.00 43.66 395 PHE A C 1
ATOM 2947 O O . PHE A 1 395 ? 59.685 -5.589 -54.271 1.00 43.66 395 PHE A O 1
ATOM 2954 N N . TRP A 1 396 ? 58.358 -4.527 -55.727 1.00 41.16 396 TRP A N 1
ATOM 2955 C CA . TRP A 1 396 ? 58.539 -5.442 -56.854 1.00 41.16 396 TRP A CA 1
ATOM 2956 C C . TRP A 1 396 ? 59.951 -5.430 -57.463 1.00 41.16 396 TRP A C 1
ATOM 2958 O O . TRP A 1 396 ? 60.387 -6.469 -57.953 1.00 41.16 396 TRP A O 1
ATOM 2968 N N . GLU A 1 397 ? 60.708 -4.329 -57.377 1.00 44.72 397 GLU A N 1
ATOM 2969 C CA . GLU A 1 397 ? 62.080 -4.282 -57.926 1.00 44.72 397 GLU A CA 1
ATOM 2970 C C . GLU A 1 397 ? 63.105 -5.027 -57.058 1.00 44.72 397 GLU A C 1
ATOM 2972 O O . GLU A 1 397 ? 64.119 -5.488 -57.570 1.00 44.72 397 GLU A O 1
ATOM 2977 N N . LYS A 1 398 ? 62.835 -5.220 -55.758 1.00 42.41 398 LYS A N 1
ATOM 2978 C CA . LYS A 1 398 ? 63.785 -5.868 -54.833 1.00 42.41 398 LYS A CA 1
ATOM 2979 C C . LYS A 1 398 ? 63.545 -7.371 -54.632 1.00 42.41 398 LYS A C 1
ATOM 2981 O O . LYS A 1 398 ? 64.431 -8.068 -54.145 1.00 42.41 398 LYS A O 1
ATOM 2986 N N . HIS A 1 399 ? 62.375 -7.882 -55.027 1.00 42.88 399 HIS A N 1
ATOM 2987 C CA . HIS A 1 399 ? 62.001 -9.298 -54.874 1.00 42.88 399 HIS A CA 1
ATOM 2988 C C . HIS A 1 399 ? 61.936 -10.097 -56.184 1.00 42.88 399 HIS A C 1
ATOM 2990 O O . HIS A 1 399 ? 61.815 -11.322 -56.148 1.00 42.88 399 HIS A O 1
ATOM 2996 N N . ALA A 1 400 ? 62.096 -9.445 -57.339 1.00 42.38 400 ALA A N 1
ATOM 2997 C CA . ALA A 1 400 ? 62.240 -10.140 -58.618 1.00 42.38 400 ALA A CA 1
ATOM 2998 C C . ALA A 1 400 ? 63.583 -10.894 -58.741 1.00 42.38 400 ALA A C 1
ATOM 3000 O O . ALA A 1 400 ? 63.644 -11.927 -59.406 1.00 42.38 400 ALA A O 1
ATOM 3001 N N . GLU A 1 401 ? 64.642 -10.438 -58.059 1.00 42.06 401 GLU A N 1
ATOM 3002 C CA . GLU A 1 401 ? 65.948 -11.119 -58.060 1.00 42.06 401 GLU A CA 1
ATOM 3003 C C . GLU A 1 401 ? 66.008 -12.316 -57.099 1.00 42.06 401 GLU A C 1
ATOM 3005 O O . GLU A 1 401 ? 66.666 -13.305 -57.404 1.00 42.06 401 GLU A O 1
ATOM 3010 N N . THR A 1 402 ? 65.252 -12.309 -55.996 1.00 43.69 402 THR A N 1
ATOM 3011 C CA . THR A 1 402 ? 65.253 -13.418 -55.017 1.00 43.69 402 THR A CA 1
ATOM 3012 C C . THR A 1 402 ? 64.315 -14.575 -55.382 1.00 43.69 402 THR A C 1
ATOM 3014 O O . THR A 1 402 ? 64.502 -15.691 -54.901 1.00 43.69 402 THR A O 1
ATOM 3017 N N . LEU A 1 403 ? 63.338 -14.367 -56.273 1.00 41.34 403 LEU A N 1
ATOM 3018 C CA . LEU A 1 403 ? 62.425 -15.429 -56.731 1.00 41.34 403 LEU A CA 1
ATOM 3019 C C . LEU A 1 403 ? 62.983 -16.289 -57.877 1.00 41.34 403 LEU A C 1
ATOM 3021 O O . LEU A 1 403 ? 62.395 -17.321 -58.199 1.00 41.34 403 LEU A O 1
ATOM 3025 N N . ARG A 1 404 ? 64.135 -15.929 -58.457 1.00 45.03 404 ARG A N 1
ATOM 3026 C CA . ARG A 1 404 ? 64.845 -16.790 -59.421 1.00 45.03 404 ARG A CA 1
ATOM 3027 C C . ARG A 1 404 ? 65.681 -17.891 -58.760 1.00 45.03 404 ARG A C 1
ATOM 3029 O O . ARG A 1 404 ? 65.997 -18.866 -59.431 1.00 45.03 404 ARG A O 1
ATOM 3036 N N . GLU A 1 405 ? 65.987 -17.776 -57.466 1.00 44.66 405 GLU A N 1
ATOM 3037 C CA . GLU A 1 405 ? 66.875 -18.709 -56.750 1.00 44.66 405 GLU A CA 1
ATOM 3038 C C . GLU A 1 405 ? 66.157 -19.819 -55.959 1.00 44.66 405 GLU A C 1
ATOM 3040 O O . GLU A 1 405 ? 66.799 -20.777 -55.539 1.00 44.66 405 GLU A O 1
ATOM 3045 N N . PHE A 1 406 ? 64.827 -19.771 -55.807 1.00 41.75 406 PHE A N 1
ATOM 3046 C CA . PHE A 1 406 ? 64.071 -20.765 -55.019 1.00 41.75 406 PHE A CA 1
ATOM 3047 C C . PHE A 1 406 ? 63.212 -21.742 -55.836 1.00 41.75 406 PHE A C 1
ATOM 3049 O O . PHE A 1 406 ? 62.413 -22.490 -55.270 1.00 41.75 406 PHE A O 1
ATOM 3056 N N . ALA A 1 407 ? 63.415 -21.826 -57.152 1.00 42.84 407 ALA A N 1
ATOM 3057 C CA . ALA A 1 407 ? 62.835 -22.883 -57.981 1.00 42.84 407 ALA A CA 1
ATOM 3058 C C . ALA A 1 407 ? 63.587 -24.218 -57.783 1.00 42.84 407 ALA A C 1
ATOM 3060 O O . ALA A 1 407 ? 64.250 -24.717 -58.690 1.00 42.84 407 ALA A O 1
ATOM 3061 N N . SER A 1 408 ? 63.493 -24.804 -56.585 1.00 47.81 408 SER A N 1
ATOM 3062 C CA . SER A 1 408 ? 63.881 -26.195 -56.328 1.00 47.81 408 SER A CA 1
ATOM 3063 C C . SER A 1 408 ? 62.692 -27.002 -55.780 1.00 47.81 408 SER A C 1
ATOM 3065 O O . SER A 1 408 ? 61.809 -26.439 -55.125 1.00 47.81 408 SER A O 1
ATOM 3067 N N . PRO A 1 409 ? 62.612 -28.317 -56.061 1.00 46.44 409 PRO A N 1
ATOM 3068 C CA . PRO A 1 409 ? 61.355 -29.073 -56.013 1.00 46.44 409 PRO A CA 1
ATOM 3069 C C . PRO A 1 409 ? 60.843 -29.392 -54.600 1.00 46.44 409 PRO A C 1
ATOM 3071 O O . PRO A 1 409 ? 59.786 -29.997 -54.448 1.00 46.44 409 PRO A O 1
ATOM 3074 N N . THR A 1 410 ? 61.571 -29.015 -53.552 1.00 51.16 410 THR A N 1
ATOM 3075 C CA . THR A 1 410 ? 61.270 -29.373 -52.157 1.00 51.16 410 THR A CA 1
ATOM 3076 C C . THR A 1 410 ? 60.409 -28.344 -51.413 1.00 51.16 410 THR A C 1
ATOM 3078 O O . THR A 1 410 ? 59.942 -28.629 -50.313 1.00 51.16 410 THR A O 1
ATOM 3081 N N . GLY A 1 411 ? 60.113 -27.181 -52.008 1.00 43.84 411 GLY A N 1
ATOM 3082 C CA . GLY A 1 411 ? 59.302 -26.120 -51.381 1.00 43.84 411 GLY A CA 1
ATOM 3083 C C . GLY A 1 411 ? 57.777 -26.296 -51.467 1.00 43.84 411 GLY A C 1
ATOM 3084 O O . GLY A 1 411 ? 57.036 -25.573 -50.801 1.00 43.84 411 GLY A O 1
ATOM 3085 N N . ALA A 1 412 ? 57.279 -27.259 -52.251 1.00 44.53 412 ALA A N 1
ATOM 3086 C CA . ALA A 1 412 ? 55.841 -27.426 -52.494 1.00 44.53 412 ALA A CA 1
ATOM 3087 C C . ALA A 1 412 ? 55.058 -27.994 -51.288 1.00 44.53 412 ALA A C 1
ATOM 3089 O O . ALA A 1 412 ? 53.844 -27.803 -51.198 1.00 44.53 412 ALA A O 1
ATOM 3090 N N . GLY A 1 413 ? 55.737 -28.654 -50.340 1.00 42.56 413 GLY A N 1
ATOM 3091 C CA . GLY A 1 413 ? 55.096 -29.283 -49.175 1.00 42.56 413 GLY A CA 1
ATOM 3092 C C . GLY A 1 413 ? 54.794 -28.338 -48.004 1.00 42.56 413 GLY A C 1
ATOM 3093 O O . GLY A 1 413 ? 53.880 -28.595 -47.225 1.00 42.56 413 GLY A O 1
ATOM 3094 N N . LEU A 1 414 ? 55.523 -27.225 -47.873 1.00 44.50 414 LEU A N 1
ATOM 3095 C CA . LEU A 1 414 ? 55.366 -26.293 -46.743 1.00 44.50 414 LEU A CA 1
ATOM 3096 C C . LEU A 1 414 ? 54.260 -25.253 -46.980 1.00 44.50 414 LEU A C 1
ATOM 3098 O O . LEU A 1 414 ? 53.556 -24.865 -46.047 1.00 44.50 414 LEU A O 1
ATOM 3102 N N . VAL A 1 415 ? 54.046 -24.857 -48.237 1.00 49.97 415 VAL A N 1
ATOM 3103 C CA . VAL A 1 415 ? 53.022 -23.867 -48.616 1.00 49.97 415 VAL A CA 1
ATOM 3104 C C . VAL A 1 415 ? 51.606 -24.452 -48.520 1.00 49.97 415 VAL A C 1
ATOM 3106 O O . VAL A 1 415 ? 50.661 -23.750 -48.161 1.00 49.97 415 VAL A O 1
ATOM 3109 N N . THR A 1 416 ? 51.448 -25.759 -48.738 1.00 53.69 416 THR A N 1
ATOM 3110 C CA . THR A 1 416 ? 50.155 -26.453 -48.607 1.00 53.69 416 THR A CA 1
ATOM 3111 C C . THR A 1 416 ? 49.750 -26.692 -47.148 1.00 53.69 416 THR A C 1
ATOM 3113 O O . THR A 1 416 ? 48.567 -26.579 -46.827 1.00 53.69 416 THR A O 1
ATOM 3116 N N . ALA A 1 417 ? 50.702 -26.926 -46.237 1.00 49.25 417 ALA A N 1
ATOM 3117 C CA . ALA A 1 417 ? 50.416 -27.082 -44.807 1.00 49.25 417 ALA A CA 1
ATOM 3118 C C . ALA A 1 417 ? 50.015 -25.752 -44.133 1.00 49.25 417 ALA A C 1
ATOM 3120 O O . ALA A 1 417 ? 49.070 -25.716 -43.343 1.00 49.25 417 ALA A O 1
ATOM 3121 N N . ALA A 1 418 ? 50.669 -24.641 -44.494 1.00 51.84 418 ALA A N 1
ATOM 3122 C CA . ALA A 1 418 ? 50.323 -23.313 -43.977 1.00 51.84 418 ALA A CA 1
ATOM 3123 C C . ALA A 1 418 ? 48.960 -22.815 -44.502 1.00 51.84 418 ALA A C 1
ATOM 3125 O O . ALA A 1 418 ? 48.179 -22.230 -43.746 1.00 51.84 418 ALA A O 1
ATOM 3126 N N . GLY A 1 419 ? 48.633 -23.115 -45.766 1.00 50.09 419 GLY A N 1
ATOM 3127 C CA . GLY A 1 419 ? 47.330 -22.796 -46.359 1.00 50.09 419 GLY A CA 1
ATOM 3128 C C . GLY A 1 419 ? 46.165 -23.561 -45.720 1.00 50.09 419 GLY A C 1
ATOM 3129 O O . GLY A 1 419 ? 45.111 -22.978 -45.469 1.00 50.09 419 GLY A O 1
ATOM 3130 N N . LEU A 1 420 ? 46.354 -24.841 -45.377 1.00 52.19 420 LEU A N 1
ATOM 3131 C CA . LEU A 1 420 ? 45.319 -25.651 -44.718 1.00 52.19 420 LEU A CA 1
ATOM 3132 C C . LEU A 1 420 ? 45.050 -25.215 -43.270 1.00 52.19 420 LEU A C 1
ATOM 3134 O O . LEU A 1 420 ? 43.890 -25.173 -42.856 1.00 52.19 420 LEU A O 1
ATOM 3138 N N . CYS A 1 421 ? 46.080 -24.807 -42.521 1.00 51.47 421 CYS A N 1
ATOM 3139 C CA . CYS A 1 421 ? 45.905 -24.274 -41.166 1.00 51.47 421 CYS A CA 1
ATOM 3140 C C . CYS A 1 421 ? 45.153 -22.931 -41.156 1.00 51.47 421 CYS A C 1
ATOM 3142 O O . CYS A 1 421 ? 44.274 -22.731 -40.318 1.00 51.47 421 CYS A O 1
ATOM 3144 N N . ALA A 1 422 ? 45.423 -22.037 -42.114 1.00 53.53 422 ALA A N 1
ATOM 3145 C CA . ALA A 1 422 ? 44.726 -20.752 -42.215 1.00 53.53 422 ALA A CA 1
ATOM 3146 C C . ALA A 1 422 ? 43.234 -20.917 -42.568 1.00 53.53 422 ALA A C 1
ATOM 3148 O O . ALA A 1 422 ? 42.377 -20.230 -42.006 1.00 53.53 422 ALA A O 1
ATOM 3149 N N . VAL A 1 423 ? 42.904 -21.880 -43.435 1.00 54.91 423 VAL A N 1
ATOM 3150 C CA . VAL A 1 423 ? 41.512 -22.182 -43.812 1.00 54.91 423 VAL A CA 1
ATOM 3151 C C . VAL A 1 423 ? 40.749 -22.868 -42.669 1.00 54.91 423 VAL A C 1
ATOM 3153 O O . VAL A 1 423 ? 39.564 -22.590 -42.469 1.00 54.91 423 VAL A O 1
ATOM 3156 N N . PHE A 1 424 ? 41.409 -23.708 -41.864 1.00 55.22 424 PHE A N 1
ATOM 3157 C CA . PHE A 1 424 ? 40.774 -24.364 -40.714 1.00 55.22 424 PHE A CA 1
ATOM 3158 C C . PHE A 1 424 ? 40.468 -23.379 -39.571 1.00 55.22 424 PHE A C 1
ATOM 3160 O O . PHE A 1 424 ? 39.392 -23.442 -38.972 1.00 55.22 424 PHE A O 1
ATOM 3167 N N . VAL A 1 425 ? 41.362 -22.416 -39.321 1.00 56.31 425 VAL A N 1
ATOM 3168 C CA . VAL A 1 425 ? 41.156 -21.355 -38.318 1.00 56.31 425 VAL A CA 1
ATOM 3169 C C . VAL A 1 425 ? 40.049 -20.387 -38.753 1.00 56.31 425 VAL A C 1
ATOM 3171 O O . VAL A 1 425 ? 39.168 -20.077 -37.951 1.00 56.31 425 VAL A O 1
ATOM 3174 N N . MET A 1 426 ? 39.997 -19.993 -40.031 1.00 53.72 426 MET A N 1
ATOM 3175 C CA . MET A 1 426 ? 38.901 -19.159 -40.553 1.00 53.72 426 MET A CA 1
ATOM 3176 C C . MET A 1 426 ? 37.533 -19.849 -40.461 1.00 53.72 426 MET A C 1
ATOM 3178 O O . MET A 1 426 ? 36.539 -19.203 -40.129 1.00 53.72 426 MET A O 1
ATOM 3182 N N . ARG A 1 427 ? 37.459 -21.170 -40.683 1.00 52.12 427 ARG A N 1
ATOM 3183 C CA . ARG A 1 427 ? 36.192 -21.914 -40.588 1.00 52.12 427 ARG A CA 1
ATOM 3184 C C . ARG A 1 427 ? 35.662 -22.000 -39.151 1.00 52.12 427 ARG A C 1
ATOM 3186 O O . ARG A 1 427 ? 34.453 -21.894 -38.954 1.00 52.12 427 ARG A O 1
ATOM 3193 N N . LYS A 1 428 ? 36.544 -22.136 -38.154 1.00 52.53 428 LYS A N 1
ATOM 3194 C CA . LYS A 1 428 ? 36.196 -22.138 -36.718 1.00 52.53 428 LYS A CA 1
ATOM 3195 C C . LYS A 1 428 ? 35.703 -20.769 -36.230 1.00 52.53 428 LYS A C 1
ATOM 3197 O O . LYS A 1 428 ? 34.761 -20.710 -35.449 1.00 52.53 428 LYS A O 1
ATOM 3202 N N . VAL A 1 429 ? 36.286 -19.680 -36.735 1.00 55.38 429 VAL A N 1
ATOM 3203 C CA . VAL A 1 429 ? 35.906 -18.305 -36.360 1.00 55.38 429 VAL A CA 1
ATOM 3204 C C . VAL A 1 429 ? 34.585 -17.870 -37.011 1.00 55.38 429 VAL A C 1
ATOM 3206 O O . VAL A 1 429 ? 33.819 -17.135 -36.396 1.00 55.38 429 VAL A O 1
ATOM 3209 N N . LEU A 1 430 ? 34.271 -18.359 -38.216 1.00 44.88 430 LEU A N 1
ATOM 3210 C CA . LEU A 1 430 ? 33.055 -17.971 -38.949 1.00 44.88 430 LEU A CA 1
ATOM 3211 C C . LEU A 1 430 ? 31.810 -18.824 -38.650 1.00 44.88 430 LEU A C 1
ATOM 3213 O O . LEU A 1 430 ? 30.712 -18.398 -38.990 1.00 44.88 430 LEU A O 1
ATOM 3217 N N . THR A 1 431 ? 31.943 -20.009 -38.038 1.00 49.53 431 THR A N 1
ATOM 3218 C CA . THR A 1 431 ? 30.792 -20.914 -37.796 1.00 49.53 431 THR A CA 1
ATOM 3219 C C . THR A 1 431 ? 30.363 -21.062 -36.336 1.00 49.53 431 THR A C 1
ATOM 3221 O O . THR A 1 431 ? 29.351 -21.709 -36.090 1.00 49.53 431 THR A O 1
ATOM 3224 N N . GLY A 1 432 ? 31.051 -20.424 -35.381 1.00 47.09 432 GLY A N 1
ATOM 3225 C CA . GLY A 1 432 ? 30.556 -20.277 -34.006 1.00 47.09 432 GLY A CA 1
ATOM 3226 C C . GLY A 1 432 ? 30.201 -21.588 -33.287 1.00 47.09 432 GLY A C 1
ATOM 3227 O O . GLY A 1 432 ? 29.141 -21.656 -32.670 1.00 47.09 432 GLY A O 1
ATOM 3228 N N . VAL A 1 433 ? 31.072 -22.607 -33.366 1.00 43.09 433 VAL A N 1
ATOM 3229 C CA . VAL A 1 433 ? 31.051 -23.814 -32.506 1.00 43.09 433 VAL A CA 1
ATOM 3230 C C . VAL A 1 433 ? 32.403 -24.037 -31.842 1.00 43.09 433 VAL A C 1
ATOM 3232 O O . VAL A 1 433 ? 33.437 -24.113 -32.558 1.00 43.09 433 VAL A O 1
#

Nearest PDB structures (foldseek):
  5nnv-assembly4_D  TM=7.741E-01  e=1.008E-02  Bacillus subtilis subsp. subtilis str. 168
  3ja6-assembly1_I  TM=4.034E-01  e=9.037E-03  Escherichia coli
  3ja6-assembly1_H  TM=3.608E-01  e=3.018E-02  Escherichia coli
  3zx6-assembly1_B  TM=3.440E-01  e=3.557E-02  Archaeoglobus fulgidus DSM 4304
  6grj-assembly1_D  TM=6.323E-01  e=7.251E-01  Aeromonas hydrophila